Protein AF-0000000074164717 (afdb_homodimer)

Solvent-accessible surface area (backbone atoms only — not comparable to full-atom values): 21338 Å² total; per-residue (Å²): 130,72,77,66,57,59,62,52,50,50,52,50,50,49,50,47,48,52,48,50,50,47,50,50,44,46,55,50,53,26,45,61,44,38,71,75,92,61,74,72,60,86,82,58,56,68,25,32,37,32,25,61,31,36,38,46,42,62,44,96,87,67,44,66,39,34,41,37,38,24,48,32,40,37,29,30,73,80,50,33,35,41,35,27,54,31,39,40,35,33,32,33,86,87,77,61,39,82,27,32,36,41,34,20,47,31,34,36,28,52,54,97,47,78,44,36,40,31,14,52,39,26,45,32,41,42,50,40,74,72,60,76,75,77,57,62,83,67,80,76,80,72,80,66,60,46,58,40,34,36,39,20,8,39,36,38,37,18,86,84,83,29,36,36,35,42,81,40,47,35,40,36,33,24,84,89,62,57,32,34,36,37,18,36,17,36,42,34,27,64,78,81,67,46,74,44,66,70,36,81,71,48,76,44,75,55,77,127,130,72,75,66,58,61,60,52,50,51,52,51,49,49,51,48,48,50,48,49,50,48,51,50,44,48,57,48,53,26,42,63,45,37,68,76,91,60,75,73,59,86,82,57,54,68,26,34,36,30,25,60,30,36,40,46,41,60,44,96,87,68,44,64,38,35,41,38,38,25,48,34,40,37,30,31,74,80,50,31,34,43,36,28,53,32,39,42,36,33,30,33,86,88,76,60,40,80,27,31,36,40,34,20,46,32,35,36,29,52,54,97,49,77,43,36,41,32,15,53,38,26,44,32,40,41,51,41,71,71,62,74,76,77,57,60,82,66,81,76,79,73,81,66,61,46,58,41,36,37,40,21,7,39,36,37,38,20,84,84,83,29,37,34,35,43,80,41,46,34,41,34,34,23,86,90,61,57,31,34,38,36,18,37,16,38,42,36,28,64,76,82,68,45,75,44,66,68,36,81,68,47,76,44,74,53,78,126

InterPro domains:
  IPR010664 Lipopolysaccharide assembly, LptC-related [PF06835] (16-205)
  IPR026265 Lipopolysaccharide export system protein LptC [TIGR04409] (12-205)
  IPR052363 Lipopolysaccharide export system LptC [PTHR37481] (14-207)

Secondary structure (DSSP, 8-state):
-TTHHHHHHHHHHHHHHHHHHHHHHHHHHTTS----SS---SSPPEEEEEEEEEEEEE-TTS-EEEEEEEEEEEEETT--EEEEEEEEEEE-TTT--EEEEEEEEEEEE-TT---EEEEEEEEEEEEE---GGG----S----PPEEEEEEEEEEEE-TTT-EEEEEEEEEEE-TTT--EEEEEEEEEETTTTEEEEEEEEEEE----/-TTHHHHHHHHHHHHHHHHHHHHHHHHHHTTS----SS---SSPPEEEEEEEEEEEEE-TTS-EEEEEEEEEEEEETT--EEEEEEEEEEE-TTT--EEEEEEEEEEEE-TT---EEEEEEEEEEEEE---GGG----S----PPEEEEEEEEEEEE-TTT-EEEEEEEEEEE-TTT--EEEEEEEEEETTTTEEEEEEEEEEE----

Foldseek 3Di:
DCPVPPVVVVVVVVVVVVVVVVVVVCVVQLQVKDDDPDDPPPPFDWPDKDAQDKDFDADPVRATAKIKTFRMWTATPQGKIKTAFIKMWGADPPPSHTAKMKTAGIWIDGPPDQKIKGFSKMKMKGWAQDPVPPPPPPPPPPRGTFIKMKIGGIKIARPPQQKMKDQGWMKIAGPVFGKIKIAGMKIDGRVVGDIDHDGPIDIDGDDD/DCPVPPVVVVVVVVVVVCVVVVVVVLVVQLQVKDDDPDDPPPPFDWPDKDAQDKDFDADPVRATAKIKTFRIWTATPQGKIKTAFIKMWGADPPPSHTAKMKTAGIWIDGPPDQKIKGFSKMKMKGWAQDDVVPPPPPPPPPRGTFIKMKIGGIKIARPVQQKMKDQGWMKIDGPVFRKIKIAGMKIDGRVVGDIDHDGPIDIDGDDD

Nearest PDB structures (foldseek):
  6mjp-assembly1_C  TM=6.680E-01  e=8.531E-10  Vibrio cholerae
  4b54-assembly1_B  TM=8.573E-01  e=1.536E-07  Escherichia coli
  2r1a-assembly2_H  TM=5.745E-01  e=1.655E-03  Escherichia coli K-12
  8fro-assembly1_G  TM=7.447E-01  e=6.544E-01  Acinetobacter baylyi ADP1
  6mjp-assembly1_G  TM=6.498E-01  e=4.081E-01  Vibrio cholerae

Radius of gyration: 32.49 Å; Cα contacts (8 Å, |Δi|>4): 929; chains: 2; bounding box: 43×120×80 Å

Sequence (416 aa):
MKFFTKYSLFANVLSIIVIIFSMLYISYNALDGGKPLKNIPQKNRVELKAFDFNYNKYDSSGNLAMSFFAKELQRYLNQDLYMTDITEKSYDKATEKLDWQVQAKHAQQLANQNLIHLYDGVNAIMITKKSAANTQKTSDNDSTPDKIYIKSSEMFYNSSSKDFYNNRFTKMYDPKTGNNTTGTGVKGNSETKIIELSQNVRSYYATSMKFFTKYSLFANVLSIIVIIFSMLYISYNALDGGKPLKNIPQKNRVELKAFDFNYNKYDSSGNLAMSFFAKELQRYLNQDLYMTDITEKSYDKATEKLDWQVQAKHAQQLANQNLIHLYDGVNAIMITKKSAANTQKTSDNDSTPDKIYIKSSEMFYNSSSKDFYNNRFTKMYDPKTGNNTTGTGVKGNSETKIIELSQNVRSYYATS

Structure (mmCIF, N/CA/C/O backbone):
data_AF-0000000074164717-model_v1
#
loop_
_entity.id
_entity.type
_entity.pdbx_description
1 polymer 'LPS export ABC transporter periplasmic protein LptC'
#
loop_
_atom_site.group_PDB
_atom_site.id
_atom_site.type_symbol
_atom_site.label_atom_id
_atom_site.label_alt_id
_atom_site.label_comp_id
_atom_site.label_asym_id
_atom_site.label_entity_id
_atom_site.label_seq_id
_atom_site.pdbx_PDB_ins_code
_atom_site.Cartn_x
_atom_site.Cartn_y
_atom_site.Cartn_z
_atom_site.occupancy
_atom_site.B_iso_or_equiv
_atom_site.auth_seq_id
_atom_site.auth_comp_id
_atom_site.auth_asym_id
_atom_site.auth_atom_id
_atom_site.pdbx_PDB_model_num
ATOM 1 N N . MET A 1 1 ? -19.312 -47.688 -54.344 1 26.84 1 MET A N 1
ATOM 2 C CA . MET A 1 1 ? -18.094 -47.219 -53.719 1 26.84 1 MET A CA 1
ATOM 3 C C . MET A 1 1 ? -18.391 -46.125 -52.688 1 26.84 1 MET A C 1
ATOM 5 O O . MET A 1 1 ? -17.781 -46.094 -51.625 1 26.84 1 MET A O 1
ATOM 9 N N . LYS A 1 2 ? -19.031 -45.062 -53.062 1 38.34 2 LYS A N 1
ATOM 10 C CA . LYS A 1 2 ? -18.828 -43.781 -52.438 1 38.34 2 LYS A CA 1
ATOM 11 C C . LYS A 1 2 ? -19.719 -43.625 -51.188 1 38.34 2 LYS A C 1
ATOM 13 O O . LYS A 1 2 ? -19.922 -42.531 -50.719 1 38.34 2 LYS A O 1
ATOM 18 N N . PHE A 1 3 ? -20.453 -44.594 -50.812 1 43.91 3 PHE A N 1
ATOM 19 C CA . PHE A 1 3 ? -21.359 -44.406 -49.688 1 43.91 3 PHE A CA 1
ATOM 20 C C . PHE A 1 3 ? -20.594 -44.156 -48.406 1 43.91 3 PHE A C 1
ATOM 22 O O . PHE A 1 3 ? -21.188 -43.875 -47.344 1 43.91 3 PHE A O 1
ATOM 29 N N . PHE A 1 4 ? -19.297 -44.625 -48.312 1 48.69 4 PHE A N 1
ATOM 30 C CA . PHE A 1 4 ? -18.562 -44.531 -47.062 1 48.69 4 PHE A CA 1
ATOM 31 C C . PHE A 1 4 ? -18.188 -43.094 -46.781 1 48.69 4 PHE A C 1
ATOM 33 O O . PHE A 1 4 ? -17.75 -42.75 -45.656 1 48.69 4 PHE A O 1
ATOM 40 N N . THR A 1 5 ? -18.266 -42.156 -47.812 1 53.03 5 THR A N 1
ATOM 41 C CA . THR A 1 5 ? -17.625 -40.875 -47.625 1 53.03 5 THR A CA 1
ATOM 42 C C . THR A 1 5 ? -18.547 -39.938 -46.844 1 53.03 5 THR A C 1
ATOM 44 O O . THR A 1 5 ? -18.062 -39.062 -46.125 1 53.03 5 THR A O 1
ATOM 47 N N . LYS A 1 6 ? -19.875 -39.969 -46.875 1 53.28 6 LYS A N 1
ATOM 48 C CA . LYS A 1 6 ? -20.734 -38.969 -46.219 1 53.28 6 LYS A CA 1
ATOM 49 C C . LYS A 1 6 ? -20.828 -39.219 -44.719 1 53.28 6 LYS A C 1
ATOM 51 O O . LYS A 1 6 ? -20.828 -38.281 -43.938 1 53.28 6 LYS A O 1
ATOM 56 N N . TYR A 1 7 ? -20.891 -40.531 -44.281 1 52.75 7 TYR A N 1
ATOM 57 C CA . TYR A 1 7 ? -20.969 -40.812 -42.844 1 52.75 7 TYR A CA 1
ATOM 58 C C . TYR A 1 7 ? -19.688 -40.438 -42.156 1 52.75 7 TYR A C 1
ATOM 60 O O . TYR A 1 7 ? -19.703 -40 -41 1 52.75 7 TYR A O 1
ATOM 68 N N . SER A 1 8 ? -18.547 -40.5 -42.938 1 54.03 8 SER A N 1
ATOM 69 C CA . SER A 1 8 ? -17.266 -40.156 -42.344 1 54.03 8 SER A CA 1
ATOM 70 C C . SER A 1 8 ? -17.172 -38.625 -42.125 1 54.03 8 SER A C 1
ATOM 72 O O . SER A 1 8 ? -16.688 -38.156 -41.094 1 54.03 8 SER A O 1
ATOM 74 N N . LEU A 1 9 ? -17.828 -37.812 -42.969 1 51.88 9 LEU A N 1
ATOM 75 C CA . LEU A 1 9 ? -17.812 -36.375 -42.812 1 51.88 9 LEU A CA 1
ATOM 76 C C . LEU A 1 9 ? -18.688 -35.938 -41.656 1 51.88 9 LEU A C 1
ATOM 78 O O . LEU A 1 9 ? -18.312 -35.062 -40.875 1 51.88 9 LEU A O 1
ATOM 82 N N . PHE A 1 10 ? -19.828 -36.594 -41.531 1 52.75 10 PHE A N 1
ATOM 83 C CA . PHE A 1 10 ? -20.734 -36.219 -40.438 1 52.75 10 PHE A CA 1
ATOM 84 C C . PHE A 1 10 ? -20.141 -36.625 -39.094 1 52.75 10 PHE A C 1
ATOM 86 O O . PHE A 1 10 ? -20.234 -35.875 -38.125 1 52.75 10 PHE A O 1
ATOM 93 N N . ALA A 1 11 ? -19.484 -37.781 -39.062 1 52.19 11 ALA A N 1
ATOM 94 C CA . ALA A 1 11 ? -18.844 -38.219 -37.812 1 52.19 11 ALA A CA 1
ATOM 95 C C . ALA A 1 11 ? -17.688 -37.281 -37.438 1 52.19 11 ALA A C 1
ATOM 97 O O . ALA A 1 11 ? -17.5 -36.938 -36.281 1 52.19 11 ALA A O 1
ATOM 98 N N . ASN A 1 12 ? -17 -36.781 -38.469 1 54.84 12 ASN A N 1
ATOM 99 C CA . ASN A 1 12 ? -15.922 -35.812 -38.219 1 54.84 12 ASN A CA 1
ATOM 100 C C . ASN A 1 12 ? -16.469 -34.469 -37.781 1 54.84 12 ASN A C 1
ATOM 102 O O . ASN A 1 12 ? -15.93 -33.844 -36.875 1 54.84 12 ASN A O 1
ATOM 106 N N . VAL A 1 13 ? -17.547 -34.062 -38.375 1 53.34 13 VAL A N 1
ATOM 107 C CA . VAL A 1 13 ? -18.172 -32.781 -38.031 1 53.34 13 VAL A CA 1
ATOM 108 C C . VAL A 1 13 ? -18.781 -32.875 -36.625 1 53.34 13 VAL A C 1
ATOM 110 O O . VAL A 1 13 ? -18.641 -31.969 -35.812 1 53.34 13 VAL A O 1
ATOM 113 N N . LEU A 1 14 ? -19.328 -34.031 -36.344 1 51.91 14 LEU A N 1
ATOM 114 C CA . LEU A 1 14 ? -19.906 -34.25 -35 1 51.91 14 LEU A CA 1
ATOM 115 C C . LEU A 1 14 ? -18.828 -34.281 -33.938 1 51.91 14 LEU A C 1
ATOM 117 O O . LEU A 1 14 ? -19 -33.719 -32.844 1 51.91 14 LEU A O 1
ATOM 121 N N . SER A 1 15 ? -17.688 -34.844 -34.281 1 54.19 15 SER A N 1
ATOM 122 C CA . SER A 1 15 ? -16.562 -34.844 -33.344 1 54.19 15 SER A CA 1
ATOM 123 C C . SER A 1 15 ? -16.031 -33.438 -33.125 1 54.19 15 SER A C 1
ATOM 125 O O . SER A 1 15 ? -15.695 -33.062 -32 1 54.19 15 SER A O 1
ATOM 127 N N . ILE A 1 16 ? -16.047 -32.688 -34.156 1 52.91 16 ILE A N 1
ATOM 128 C CA . ILE A 1 16 ? -15.602 -31.312 -34.062 1 52.91 16 ILE A CA 1
ATOM 129 C C . ILE A 1 16 ? -16.594 -30.5 -33.219 1 52.91 16 ILE A C 1
ATOM 131 O O . ILE A 1 16 ? -16.203 -29.719 -32.344 1 52.91 16 ILE A O 1
ATOM 135 N N . ILE A 1 17 ? -17.875 -30.703 -33.438 1 51.69 17 ILE A N 1
ATOM 136 C CA . ILE A 1 17 ? -18.906 -30 -32.688 1 51.69 17 ILE A CA 1
ATOM 137 C C . ILE A 1 17 ? -18.844 -30.391 -31.234 1 51.69 17 ILE A C 1
ATOM 139 O O . ILE A 1 17 ? -18.922 -29.516 -30.344 1 51.69 17 ILE A O 1
ATOM 143 N N . VAL A 1 18 ? -18.594 -31.609 -30.906 1 52.12 18 VAL A N 1
ATOM 144 C CA . VAL A 1 18 ? -18.469 -32.062 -29.531 1 52.12 18 VAL A CA 1
ATOM 145 C C . VAL A 1 18 ? -17.25 -31.422 -28.875 1 52.12 18 VAL A C 1
ATOM 147 O O . VAL A 1 18 ? -17.297 -30.984 -27.719 1 52.12 18 VAL A O 1
ATOM 150 N N . ILE A 1 19 ? -16.203 -31.266 -29.672 1 50.53 19 ILE A N 1
ATOM 151 C CA . ILE A 1 19 ? -15.008 -30.625 -29.156 1 50.53 19 ILE A CA 1
ATOM 152 C C . ILE A 1 19 ? -15.281 -29.141 -28.922 1 50.53 19 ILE A C 1
ATOM 154 O O . ILE A 1 19 ? -14.914 -28.594 -27.875 1 50.53 19 ILE A O 1
ATOM 158 N N . ILE A 1 20 ? -15.93 -28.5 -29.859 1 51.81 20 ILE A N 1
ATOM 159 C CA . ILE A 1 20 ? -16.25 -27.094 -29.703 1 51.81 20 ILE A CA 1
ATOM 160 C C . ILE A 1 20 ? -17.203 -26.906 -28.531 1 51.81 20 ILE A C 1
ATOM 162 O O . ILE A 1 20 ? -17.016 -26.016 -27.703 1 51.81 20 ILE A O 1
ATOM 166 N N . PHE A 1 21 ? -18.25 -27.719 -28.453 1 52.16 21 PHE A N 1
ATOM 167 C CA . PHE A 1 21 ? -19.203 -27.625 -27.344 1 52.16 21 PHE A CA 1
ATOM 168 C C . PHE A 1 21 ? -18.516 -27.938 -26.016 1 52.16 21 PHE A C 1
ATOM 170 O O . PHE A 1 21 ? -18.797 -27.297 -25 1 52.16 21 PHE A O 1
ATOM 177 N N . SER A 1 22 ? -17.641 -28.875 -26.047 1 50.38 22 SER A N 1
ATOM 178 C CA . SER A 1 22 ? -16.859 -29.156 -24.844 1 50.38 22 SER A CA 1
ATOM 179 C C . SER A 1 22 ? -15.953 -27.984 -24.484 1 50.38 22 SER A C 1
ATOM 181 O O . SER A 1 22 ? -15.836 -27.625 -23.312 1 50.38 22 SER A O 1
ATOM 183 N N . MET A 1 23 ? -15.336 -27.375 -25.469 1 50.56 23 MET A N 1
ATOM 184 C CA . MET A 1 23 ? -14.523 -26.203 -25.219 1 50.56 23 MET A CA 1
ATOM 185 C C . MET A 1 23 ? -15.383 -25.047 -24.703 1 50.56 23 MET A C 1
ATOM 187 O O . MET A 1 23 ? -14.984 -24.344 -23.766 1 50.56 23 MET A O 1
ATOM 191 N N . LEU A 1 24 ? -16.469 -24.781 -25.328 1 49.56 24 LEU A N 1
ATOM 192 C CA . LEU A 1 24 ? -17.406 -23.75 -24.875 1 49.56 24 LEU A CA 1
ATOM 193 C C . LEU A 1 24 ? -17.953 -24.078 -23.484 1 49.56 24 LEU A C 1
ATOM 195 O O . LEU A 1 24 ? -18.062 -23.203 -22.641 1 49.56 24 LEU A O 1
ATOM 199 N N . TYR A 1 25 ? -18.312 -25.297 -23.312 1 48.16 25 TYR A N 1
ATOM 200 C CA . TYR A 1 25 ? -18.797 -25.75 -22.016 1 48.16 25 TYR A CA 1
ATOM 201 C C . TYR A 1 25 ? -17.734 -25.594 -20.953 1 48.16 25 TYR A C 1
ATOM 203 O O . TYR A 1 25 ? -18.016 -25.141 -19.844 1 48.16 25 TYR A O 1
ATOM 211 N N . ILE A 1 26 ? -16.578 -25.984 -21.203 1 45.31 26 ILE A N 1
ATOM 212 C CA . ILE A 1 26 ? -15.453 -25.797 -20.281 1 45.31 26 ILE A CA 1
ATOM 213 C C . ILE A 1 26 ? -15.258 -24.312 -20 1 45.31 26 ILE A C 1
ATOM 215 O O . ILE A 1 26 ? -15.078 -23.906 -18.859 1 45.31 26 ILE A O 1
ATOM 219 N N . SER A 1 27 ? -15.25 -23.547 -21.078 1 44.84 27 SER A N 1
ATOM 220 C CA . SER A 1 27 ? -15.148 -22.109 -20.922 1 44.84 27 SER A CA 1
ATOM 221 C C . SER A 1 27 ? -16.266 -21.562 -20.047 1 44.84 27 SER A C 1
ATOM 223 O O . SER A 1 27 ? -16.031 -20.734 -19.156 1 44.84 27 SER A O 1
ATOM 225 N N . TYR A 1 28 ? -17.438 -22.094 -20.375 1 43.56 28 TYR A N 1
ATOM 226 C CA . TYR A 1 28 ? -18.625 -21.625 -19.641 1 43.56 28 TYR A CA 1
ATOM 227 C C . TYR A 1 28 ? -18.594 -22.094 -18.203 1 43.56 28 TYR A C 1
ATOM 229 O O . TYR A 1 28 ? -18.859 -21.312 -17.281 1 43.56 28 TYR A O 1
ATOM 237 N N . ASN A 1 29 ? -18.453 -23.406 -18.031 1 45.88 29 ASN A N 1
ATOM 238 C CA . ASN A 1 29 ? -18.484 -23.922 -16.656 1 45.88 29 ASN A CA 1
ATOM 239 C C . ASN A 1 29 ? -17.281 -23.484 -15.852 1 45.88 29 ASN A C 1
ATOM 241 O O . ASN A 1 29 ? -17.359 -23.328 -14.633 1 45.88 29 ASN A O 1
ATOM 245 N N . ALA A 1 30 ? -16.172 -23.531 -16.406 1 44 30 ALA A N 1
ATOM 246 C CA . ALA A 1 30 ? -15.023 -22.938 -15.734 1 44 30 ALA A CA 1
ATOM 247 C C . ALA A 1 30 ? -15.312 -21.5 -15.32 1 44 30 ALA A C 1
ATOM 249 O O . ALA A 1 30 ? -14.641 -20.953 -14.438 1 44 30 ALA A O 1
ATOM 250 N N . LEU A 1 31 ? -16.406 -20.984 -16 1 40.69 31 LEU A N 1
ATOM 251 C CA . LEU A 1 31 ? -16.812 -19.609 -15.727 1 40.69 31 LEU A CA 1
ATOM 252 C C . LEU A 1 31 ? -17.812 -19.562 -14.578 1 40.69 31 LEU A C 1
ATOM 254 O O . LEU A 1 31 ? -18.219 -18.469 -14.141 1 40.69 31 LEU A O 1
ATOM 258 N N . ASP A 1 32 ? -18.484 -20.719 -14.359 1 50.56 32 ASP A N 1
ATOM 259 C CA . ASP A 1 32 ? -19.312 -20.516 -13.172 1 50.56 32 ASP A CA 1
ATOM 260 C C . ASP A 1 32 ? -18.484 -19.922 -12.023 1 50.56 32 ASP A C 1
ATOM 262 O O . ASP A 1 32 ? -17.625 -20.594 -11.469 1 50.56 32 ASP A O 1
ATOM 266 N N . GLY A 1 33 ? -18.25 -18.688 -12.062 1 57.62 33 GLY A N 1
ATOM 267 C CA . GLY A 1 33 ? -17.328 -17.766 -11.453 1 57.62 33 GLY A CA 1
ATOM 268 C C . GLY A 1 33 ? -17.281 -17.859 -9.938 1 57.62 33 GLY A C 1
ATOM 269 O O . GLY A 1 33 ? -18.297 -18.156 -9.305 1 57.62 33 GLY A O 1
ATOM 270 N N . GLY A 1 34 ? -16.234 -18.422 -9.297 1 60.34 34 GLY A N 1
ATOM 271 C CA . GLY A 1 34 ? -15.969 -18.203 -7.887 1 60.34 34 GLY A CA 1
ATOM 272 C C . GLY A 1 34 ? -16.578 -16.906 -7.355 1 60.34 34 GLY A C 1
ATOM 273 O O . GLY A 1 34 ? -16.719 -15.938 -8.102 1 60.34 34 GLY A O 1
ATOM 274 N N . LYS A 1 35 ? -17.359 -16.969 -6.242 1 71 35 LYS A N 1
ATOM 275 C CA . LYS A 1 35 ? -17.922 -15.82 -5.559 1 71 35 LYS A CA 1
ATOM 276 C C . LYS A 1 35 ? -17.047 -15.383 -4.391 1 71 35 LYS A C 1
ATOM 278 O O . LYS A 1 35 ? -16.266 -16.172 -3.867 1 71 35 LYS A O 1
ATOM 283 N N . PRO A 1 36 ? -17.141 -14.141 -4.125 1 71.94 36 PRO A N 1
ATOM 284 C CA . PRO A 1 36 ? -16.406 -13.727 -2.928 1 71.94 36 PRO A CA 1
ATOM 285 C C . PRO A 1 36 ? -16.844 -14.492 -1.679 1 71.94 36 PRO A C 1
ATOM 287 O O . PRO A 1 36 ? -17.984 -14.945 -1.599 1 71.94 36 PRO A O 1
ATOM 290 N N . LEU A 1 37 ? -15.898 -14.742 -0.839 1 77.81 37 LEU A N 1
ATOM 291 C CA . LEU A 1 37 ? -16.172 -15.43 0.419 1 77.81 37 LEU A CA 1
ATOM 292 C C . LEU A 1 37 ? -17.109 -14.609 1.292 1 77.81 37 LEU A C 1
ATOM 294 O O . LEU A 1 37 ? -17.969 -15.164 1.982 1 77.81 37 LEU A O 1
ATOM 298 N N . LYS A 1 38 ? -16.812 -13.375 1.482 1 72.19 38 LYS A N 1
ATOM 299 C CA . LYS A 1 38 ? -17.641 -12.422 2.197 1 72.19 38 LYS A CA 1
ATOM 300 C C . LYS A 1 38 ? -18.016 -11.234 1.307 1 72.19 38 LYS A C 1
ATOM 302 O O . LYS A 1 38 ? -17.219 -10.828 0.451 1 72.19 38 LYS A O 1
ATOM 307 N N . ASN A 1 39 ? -19.344 -10.93 1.435 1 64.88 39 ASN A N 1
ATOM 308 C CA . ASN A 1 39 ? -19.719 -9.703 0.745 1 64.88 39 ASN A CA 1
ATOM 309 C C . ASN A 1 39 ? -18.859 -8.523 1.194 1 64.88 39 ASN A C 1
ATOM 311 O O . ASN A 1 39 ? -18.484 -8.438 2.365 1 64.88 39 ASN A O 1
ATOM 315 N N . ILE A 1 40 ? -18.297 -7.984 0.269 1 59.81 40 ILE A N 1
ATOM 316 C CA . ILE A 1 40 ? -17.578 -6.766 0.625 1 59.81 40 ILE A CA 1
ATOM 317 C C . ILE A 1 40 ? -18.406 -5.949 1.614 1 59.81 40 ILE A C 1
ATOM 319 O O . ILE A 1 40 ? -19.547 -5.598 1.33 1 59.81 40 ILE A O 1
ATOM 323 N N . PRO A 1 41 ? -17.953 -5.992 2.816 1 55.16 41 PRO A N 1
ATOM 324 C CA . PRO A 1 41 ? -18.766 -5.305 3.816 1 55.16 41 PRO A CA 1
ATOM 325 C C . PRO A 1 41 ? -19.188 -3.904 3.373 1 55.16 41 PRO A C 1
ATOM 327 O O . PRO A 1 41 ? -18.344 -3.121 2.922 1 55.16 41 PRO A O 1
ATOM 330 N N . GLN A 1 42 ? -20.375 -3.717 2.883 1 52.69 42 GLN A N 1
ATOM 331 C CA . GLN A 1 42 ? -20.922 -2.41 2.535 1 52.69 42 GLN A CA 1
ATOM 332 C C . GLN A 1 42 ? -20.438 -1.334 3.502 1 52.69 42 GLN A C 1
ATOM 334 O O . GLN A 1 42 ? -20.141 -0.207 3.092 1 52.69 42 GLN A O 1
ATOM 339 N N . LYS A 1 43 ? -20.516 -1.778 4.746 1 53.94 43 LYS A N 1
ATOM 340 C CA . LYS A 1 43 ? -20.406 -0.736 5.766 1 53.94 43 LYS A CA 1
ATOM 341 C C . LYS A 1 43 ? -19.016 -0.707 6.387 1 53.94 43 LYS A C 1
ATOM 343 O O . LYS A 1 43 ? -18.75 0.112 7.27 1 53.94 43 LYS A O 1
ATOM 348 N N . ASN A 1 44 ? -18.078 -1.588 5.816 1 64.25 44 ASN A N 1
ATOM 349 C CA . ASN A 1 44 ? -16.828 -1.604 6.555 1 64.25 44 ASN A CA 1
ATOM 350 C C . ASN A 1 44 ? -15.828 -0.591 5.992 1 64.25 44 ASN A C 1
ATOM 352 O O . ASN A 1 44 ? -15.703 -0.448 4.773 1 64.25 44 ASN A O 1
ATOM 356 N N . ARG A 1 45 ? -15.391 0.252 6.898 1 84.31 45 ARG A N 1
ATOM 357 C CA . ARG A 1 45 ? -14.492 1.363 6.586 1 84.31 45 ARG A CA 1
ATOM 358 C C . ARG A 1 45 ? -13.156 0.858 6.062 1 84.31 45 ARG A C 1
ATOM 360 O O . ARG A 1 45 ? -12.586 -0.086 6.617 1 84.31 45 ARG A O 1
ATOM 367 N N . VAL A 1 46 ? -12.898 1.37 4.918 1 87 46 VAL A N 1
ATOM 368 C CA . VAL A 1 46 ? -11.617 1.069 4.289 1 87 46 VAL A CA 1
ATOM 369 C C . VAL A 1 46 ? -10.492 1.77 5.051 1 87 46 VAL A C 1
ATOM 371 O O . VAL A 1 46 ? -10.531 2.984 5.254 1 87 46 VAL A O 1
ATOM 374 N N . GLU A 1 47 ? -9.562 0.949 5.496 1 90.12 47 GLU A N 1
ATOM 375 C CA . GLU A 1 47 ? -8.406 1.487 6.203 1 90.12 47 GLU A CA 1
ATOM 376 C C . GLU A 1 47 ? -7.301 1.885 5.23 1 90.12 47 GLU A C 1
ATOM 378 O O . GLU A 1 47 ? -6.625 2.895 5.434 1 90.12 47 GLU A O 1
ATOM 383 N N . LEU A 1 48 ? -7.125 1.063 4.277 1 94.88 48 LEU A N 1
ATOM 384 C CA . LEU A 1 48 ? -6.035 1.255 3.326 1 94.88 48 LEU A CA 1
ATOM 385 C C . LEU A 1 48 ? -6.492 0.935 1.906 1 94.88 48 LEU A C 1
ATOM 387 O O . LEU A 1 48 ? -7.195 -0.055 1.683 1 94.88 48 LEU A O 1
ATOM 391 N N . LYS A 1 49 ? -6.148 1.76 0.958 1 96.56 49 LYS A N 1
ATOM 392 C CA . LYS A 1 49 ? -6.387 1.537 -0.466 1 96.56 49 LYS A CA 1
ATOM 393 C C . LYS A 1 49 ? -5.156 1.901 -1.293 1 96.56 49 LYS A C 1
ATOM 395 O O . LYS A 1 49 ? -4.523 2.93 -1.053 1 96.56 49 LYS A O 1
ATOM 400 N N . ALA A 1 50 ? -4.812 1.091 -2.221 1 97.44 50 ALA A N 1
ATOM 401 C CA . ALA A 1 50 ? -3.648 1.317 -3.076 1 97.44 50 ALA A CA 1
ATOM 402 C C . ALA A 1 50 ? -3.895 0.792 -4.488 1 97.44 50 ALA A C 1
ATOM 404 O O . ALA A 1 50 ? -4.715 -0.108 -4.688 1 97.44 50 ALA A O 1
ATOM 405 N N . PHE A 1 51 ? -3.197 1.383 -5.438 1 98.62 51 PHE A N 1
ATOM 406 C CA . PHE A 1 51 ? -3.275 0.961 -6.832 1 98.62 51 PHE A CA 1
ATOM 407 C C . PHE A 1 51 ? -1.895 0.596 -7.363 1 98.62 51 PHE A C 1
ATOM 409 O O . PHE A 1 51 ? -0.88 1.094 -6.867 1 98.62 51 PHE A O 1
ATOM 416 N N . ASP A 1 52 ? -1.891 -0.312 -8.352 1 98.56 52 ASP A N 1
ATOM 417 C CA . ASP A 1 52 ? -0.641 -0.808 -8.922 1 98.56 52 ASP A CA 1
ATOM 418 C C . ASP A 1 52 ? 0.344 -1.202 -7.824 1 98.56 52 ASP A C 1
ATOM 420 O O . ASP A 1 52 ? 1.501 -0.776 -7.836 1 98.56 52 ASP A O 1
ATOM 424 N N . PHE A 1 53 ? -0.195 -1.952 -6.918 1 98.12 53 PHE A N 1
ATOM 425 C CA . PHE A 1 53 ? 0.555 -2.414 -5.754 1 98.12 53 PHE A CA 1
ATOM 426 C C . PHE A 1 53 ? 1.502 -3.545 -6.137 1 98.12 53 PHE A C 1
ATOM 428 O O . PHE A 1 53 ? 1.07 -4.57 -6.664 1 98.12 53 PHE A O 1
ATOM 435 N N . ASN A 1 54 ? 2.754 -3.357 -5.922 1 98.06 54 ASN A N 1
ATOM 436 C CA . ASN A 1 54 ? 3.799 -4.352 -6.141 1 98.06 54 ASN A CA 1
ATOM 437 C C . ASN A 1 54 ? 4.531 -4.691 -4.848 1 98.06 54 ASN A C 1
ATOM 439 O O . ASN A 1 54 ? 4.848 -3.799 -4.055 1 98.06 54 ASN A O 1
ATOM 443 N N . TYR A 1 55 ? 4.715 -5.941 -4.652 1 96.94 55 TYR A N 1
ATOM 444 C CA . TYR A 1 55 ? 5.48 -6.422 -3.504 1 96.94 55 TYR A CA 1
ATOM 445 C C . TYR A 1 55 ? 6.457 -7.516 -3.918 1 96.94 55 TYR A C 1
ATOM 447 O O . TYR A 1 55 ? 6.078 -8.469 -4.605 1 96.94 55 TYR A O 1
ATOM 455 N N . ASN A 1 56 ? 7.656 -7.352 -3.479 1 95.5 56 ASN A N 1
ATOM 456 C CA . ASN A 1 56 ? 8.711 -8.328 -3.729 1 95.5 56 ASN A CA 1
ATOM 457 C C . ASN A 1 56 ? 9.297 -8.867 -2.424 1 95.5 56 ASN A C 1
ATOM 459 O O . ASN A 1 56 ? 9.68 -8.094 -1.546 1 95.5 56 ASN A O 1
ATOM 463 N N . LYS A 1 57 ? 9.336 -10.141 -2.377 1 92.19 57 LYS A N 1
ATOM 464 C CA . LYS A 1 57 ? 9.984 -10.812 -1.258 1 92.19 57 LYS A CA 1
ATOM 465 C C . LYS A 1 57 ? 11.312 -11.445 -1.687 1 92.19 57 LYS A C 1
ATOM 467 O O . LYS A 1 57 ? 11.367 -12.164 -2.689 1 92.19 57 LYS A O 1
ATOM 472 N N . TYR A 1 58 ? 12.305 -11.227 -0.867 1 90.88 58 TYR A N 1
ATOM 473 C CA . TYR A 1 58 ? 13.633 -11.75 -1.156 1 90.88 58 TYR A CA 1
ATOM 474 C C . TYR A 1 58 ? 14.062 -12.766 -0.104 1 90.88 58 TYR A C 1
ATOM 476 O O . TYR A 1 58 ? 13.664 -12.664 1.061 1 90.88 58 TYR A O 1
ATOM 484 N N . ASP A 1 59 ? 14.812 -13.672 -0.56 1 87.62 59 ASP A N 1
ATOM 485 C CA . ASP A 1 59 ? 15.281 -14.672 0.393 1 87.62 59 ASP A CA 1
ATOM 486 C C . ASP A 1 59 ? 16.562 -14.211 1.094 1 87.62 59 ASP A C 1
ATOM 488 O O . ASP A 1 59 ? 17.016 -13.086 0.881 1 87.62 59 ASP A O 1
ATOM 492 N N . SER A 1 60 ? 17.078 -15.047 1.919 1 88.69 60 SER A N 1
ATOM 493 C CA . SER A 1 60 ? 18.203 -14.68 2.768 1 88.69 60 SER A CA 1
ATOM 494 C C . SER A 1 60 ? 19.469 -14.438 1.939 1 88.69 60 SER A C 1
ATOM 496 O O . SER A 1 60 ? 20.391 -13.758 2.391 1 88.69 60 SER A O 1
ATOM 498 N N . SER A 1 61 ? 19.562 -14.961 0.751 1 89.88 61 SER A N 1
ATOM 499 C CA . SER A 1 61 ? 20.703 -14.758 -0.136 1 89.88 61 SER A CA 1
ATOM 500 C C . SER A 1 61 ? 20.531 -13.508 -0.991 1 89.88 61 SER A C 1
ATOM 502 O O . SER A 1 61 ? 21.406 -13.164 -1.784 1 89.88 61 SER A O 1
ATOM 504 N N . GLY A 1 62 ? 19.406 -12.93 -0.83 1 88.62 62 GLY A N 1
ATOM 505 C CA . GLY A 1 62 ? 19.141 -11.711 -1.576 1 88.62 62 GLY A CA 1
ATOM 506 C C . GLY A 1 62 ? 18.484 -11.961 -2.92 1 88.62 62 GLY A C 1
ATOM 507 O O . GLY A 1 62 ? 18.359 -11.047 -3.74 1 88.62 62 GLY A O 1
ATOM 508 N N . ASN A 1 63 ? 18.062 -13.172 -3.139 1 92.44 63 ASN A N 1
ATOM 509 C CA . ASN A 1 63 ? 17.391 -13.508 -4.387 1 92.44 63 ASN A CA 1
ATOM 510 C C . ASN A 1 63 ? 15.875 -13.305 -4.281 1 92.44 63 ASN A C 1
ATOM 512 O O . ASN A 1 63 ? 15.297 -13.5 -3.213 1 92.44 63 ASN A O 1
ATOM 516 N N . LEU A 1 64 ? 15.305 -12.93 -5.441 1 93.12 64 LEU A N 1
ATOM 517 C CA . LEU A 1 64 ? 13.852 -12.766 -5.477 1 93.12 64 LEU A CA 1
ATOM 518 C C . LEU A 1 64 ? 13.156 -14.109 -5.309 1 93.12 64 LEU A C 1
ATOM 520 O O . LEU A 1 64 ? 13.383 -15.039 -6.094 1 93.12 64 LEU A O 1
ATOM 524 N N . ALA A 1 65 ? 12.336 -14.227 -4.316 1 93.38 65 ALA A N 1
ATOM 525 C CA . ALA A 1 65 ? 11.633 -15.469 -4.02 1 93.38 65 ALA A CA 1
ATOM 526 C C . ALA A 1 65 ? 10.188 -15.406 -4.484 1 93.38 65 ALA A C 1
ATOM 528 O O . ALA A 1 65 ? 9.625 -16.406 -4.934 1 93.38 65 ALA A O 1
ATOM 529 N N . MET A 1 66 ? 9.609 -14.242 -4.344 1 96.19 66 MET A N 1
ATOM 530 C CA . MET A 1 66 ? 8.203 -14.07 -4.691 1 96.19 66 MET A CA 1
ATOM 531 C C . MET A 1 66 ? 7.918 -12.641 -5.121 1 96.19 66 MET A C 1
ATOM 533 O O . MET A 1 66 ? 8.492 -11.695 -4.57 1 96.19 66 MET A O 1
ATOM 537 N N . SER A 1 67 ? 7.051 -12.461 -6.113 1 96.81 67 SER A N 1
ATOM 538 C CA . SER A 1 67 ? 6.52 -11.148 -6.484 1 96.81 67 SER A CA 1
ATOM 539 C C . SER A 1 67 ? 4.996 -11.164 -6.516 1 96.81 67 SE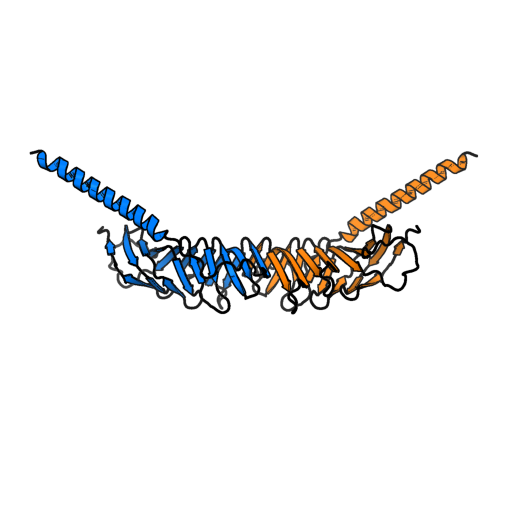R A C 1
ATOM 541 O O . SER A 1 67 ? 4.383 -12.172 -6.867 1 96.81 67 SER A O 1
ATOM 543 N N . PHE A 1 68 ? 4.457 -10.117 -6.078 1 97.94 68 PHE A N 1
ATOM 544 C CA . PHE A 1 68 ? 3.01 -9.961 -5.992 1 97.94 68 PHE A CA 1
ATOM 545 C C . PHE A 1 68 ? 2.568 -8.648 -6.625 1 97.94 68 PHE A C 1
ATOM 547 O O . PHE A 1 68 ? 3.189 -7.605 -6.406 1 97.94 68 PHE A O 1
ATOM 554 N N . PHE A 1 69 ? 1.5 -8.734 -7.449 1 98.75 69 PHE A N 1
ATOM 555 C CA . PHE A 1 69 ? 0.925 -7.547 -8.07 1 98.75 69 PHE A CA 1
ATOM 556 C C . PHE A 1 69 ? -0.586 -7.516 -7.883 1 98.75 69 PHE A C 1
ATOM 558 O O . PHE A 1 69 ? -1.255 -8.547 -7.996 1 98.75 69 PHE A O 1
ATOM 565 N N . ALA A 1 70 ? -1.133 -6.387 -7.539 1 98.56 70 ALA A N 1
ATOM 566 C CA . ALA A 1 70 ? -2.57 -6.125 -7.559 1 98.56 70 ALA A CA 1
ATOM 567 C C . ALA A 1 70 ? -2.873 -4.77 -8.195 1 98.56 70 ALA A C 1
ATOM 569 O O . ALA A 1 70 ? -2.262 -3.76 -7.836 1 98.56 70 ALA A O 1
ATOM 570 N N . LYS A 1 71 ? -3.805 -4.758 -9.086 1 98.88 71 LYS A N 1
ATOM 571 C CA . LYS A 1 71 ? -4.211 -3.482 -9.672 1 98.88 71 LYS A CA 1
ATOM 572 C C . LYS A 1 71 ? -4.828 -2.564 -8.617 1 98.88 71 LYS A C 1
ATOM 574 O O . LYS A 1 71 ? -4.559 -1.361 -8.602 1 98.88 71 LYS A O 1
ATOM 579 N N . GLU A 1 72 ? -5.703 -3.135 -7.875 1 98.19 72 GLU A N 1
ATOM 580 C CA . GLU A 1 72 ? -6.289 -2.459 -6.723 1 98.19 72 GLU A CA 1
ATOM 581 C C . GLU A 1 72 ? -6.238 -3.344 -5.48 1 98.19 72 GLU A C 1
ATOM 583 O O . GLU A 1 72 ? -6.504 -4.543 -5.555 1 98.19 72 GLU A O 1
ATOM 588 N N . LEU A 1 73 ? -5.895 -2.77 -4.328 1 97.12 73 LEU A N 1
ATOM 589 C CA . LEU A 1 73 ? -5.859 -3.438 -3.033 1 97.12 73 LEU A CA 1
ATOM 590 C C . LEU A 1 73 ? -6.566 -2.604 -1.971 1 97.12 73 LEU A C 1
ATOM 592 O O . LEU A 1 73 ? -6.293 -1.41 -1.828 1 97.12 73 LEU A O 1
ATOM 596 N N . GLN A 1 74 ? -7.496 -3.248 -1.309 1 94.38 74 GLN A N 1
ATOM 597 C CA . GLN A 1 74 ? -8.203 -2.609 -0.205 1 94.38 74 GLN A CA 1
ATOM 598 C C . GLN A 1 74 ? -8.109 -3.445 1.068 1 94.38 74 GLN A C 1
ATOM 600 O O . GLN A 1 74 ? -8.375 -4.648 1.05 1 94.38 74 GLN A O 1
ATOM 605 N N . ARG A 1 75 ? -7.695 -2.809 2.064 1 91.94 75 ARG A N 1
ATOM 606 C CA . ARG A 1 75 ? -7.742 -3.422 3.389 1 91.94 75 ARG A CA 1
ATOM 607 C C . ARG A 1 75 ? -8.797 -2.752 4.266 1 91.94 75 ARG A C 1
ATOM 609 O O . ARG A 1 75 ? -8.852 -1.524 4.355 1 91.94 75 ARG A O 1
ATOM 616 N N . TYR A 1 76 ? -9.547 -3.566 4.922 1 88.38 76 TYR A N 1
ATOM 617 C CA . TYR A 1 76 ? -10.625 -3.055 5.766 1 88.38 76 TYR A CA 1
ATOM 618 C C . TYR A 1 76 ? -10.203 -3.039 7.23 1 88.38 76 TYR A C 1
ATOM 620 O O . TYR A 1 76 ? -9.156 -3.586 7.59 1 88.38 76 TYR A O 1
ATOM 628 N N . LEU A 1 77 ? -10.977 -2.41 8.078 1 85.81 77 LEU A N 1
ATOM 629 C CA . LEU A 1 77 ? -10.656 -2.246 9.492 1 85.81 77 LEU A CA 1
ATOM 630 C C . LEU A 1 77 ? -10.484 -3.602 10.172 1 85.81 77 LEU A C 1
ATOM 632 O O . LEU A 1 77 ? -9.672 -3.746 11.086 1 85.81 77 LEU A O 1
ATOM 636 N N . ASN A 1 78 ? -11.258 -4.559 9.758 1 86.06 78 ASN A N 1
ATOM 637 C CA . ASN A 1 78 ? -11.133 -5.895 10.336 1 86.06 78 ASN A CA 1
ATOM 638 C C . ASN A 1 78 ? -9.93 -6.641 9.773 1 86.06 78 ASN A C 1
ATOM 640 O O . ASN A 1 78 ? -9.734 -7.82 10.07 1 86.06 78 ASN A O 1
ATOM 644 N N . GLN A 1 79 ? -9.25 -6.078 8.836 1 88.19 79 GLN A N 1
ATOM 645 C CA . GLN A 1 79 ? -7.977 -6.523 8.273 1 88.19 79 GLN A CA 1
ATOM 646 C C . GLN A 1 79 ? -8.195 -7.48 7.105 1 88.19 79 GLN A C 1
ATOM 648 O O . GLN A 1 79 ? -7.238 -8.055 6.578 1 88.19 79 GLN A O 1
ATOM 653 N N . ASP A 1 80 ? -9.438 -7.551 6.668 1 88.88 80 ASP A N 1
ATOM 654 C CA . ASP A 1 80 ? -9.688 -8.273 5.422 1 88.88 80 ASP A CA 1
ATOM 655 C C . ASP A 1 80 ? -9.078 -7.539 4.23 1 88.88 80 ASP A C 1
ATOM 657 O O . ASP A 1 80 ? -9.109 -6.309 4.168 1 88.88 80 ASP A O 1
ATOM 661 N N . LEU A 1 81 ? -8.648 -8.367 3.291 1 91.5 81 LEU A N 1
ATOM 662 C CA . LEU A 1 81 ? -8.055 -7.82 2.074 1 91.5 81 LEU A CA 1
ATOM 663 C C . LEU A 1 81 ? -8.906 -8.172 0.856 1 91.5 81 LEU A C 1
ATOM 665 O O . LEU A 1 81 ? -9.367 -9.305 0.722 1 91.5 81 LEU A O 1
ATOM 669 N N . TYR A 1 82 ? -9.148 -7.199 0.045 1 94.69 82 TYR A N 1
ATOM 670 C CA . TYR A 1 82 ? -9.773 -7.355 -1.264 1 94.69 82 TYR A CA 1
ATOM 671 C C . TYR A 1 82 ? -8.875 -6.812 -2.367 1 94.69 82 TYR A C 1
ATOM 673 O O . TYR A 1 82 ? -8.352 -5.699 -2.258 1 94.69 82 TYR A O 1
ATOM 681 N N . MET A 1 83 ? -8.75 -7.617 -3.465 1 96.62 83 MET A N 1
ATOM 682 C CA . MET A 1 83 ? -7.82 -7.234 -4.52 1 96.62 83 MET A CA 1
ATOM 683 C C . MET A 1 83 ? -8.414 -7.512 -5.898 1 96.62 83 MET A C 1
ATOM 685 O O . MET A 1 83 ? -9.281 -8.375 -6.043 1 96.62 83 MET A O 1
ATOM 689 N N . THR A 1 84 ? -7.973 -6.758 -6.828 1 98.56 84 THR A N 1
ATOM 690 C CA . THR A 1 84 ? -8.383 -6.996 -8.203 1 98.56 84 THR A CA 1
ATOM 691 C C . THR A 1 84 ? -7.172 -7.164 -9.117 1 98.56 84 THR A C 1
ATOM 693 O O . THR A 1 84 ? -6.117 -6.578 -8.867 1 98.56 84 THR A O 1
ATOM 696 N N . ASP A 1 85 ? -7.422 -8.039 -10.156 1 98.69 85 ASP A N 1
ATOM 697 C CA . ASP A 1 85 ? -6.414 -8.281 -11.18 1 98.69 85 ASP A CA 1
ATOM 698 C C . ASP A 1 85 ? -5.055 -8.586 -10.547 1 98.69 85 ASP A C 1
ATOM 700 O O . ASP A 1 85 ? -4.078 -7.871 -10.797 1 98.69 85 ASP A O 1
ATOM 704 N N . ILE A 1 86 ? -5.012 -9.688 -9.867 1 98.44 86 ILE A N 1
ATOM 705 C CA . ILE A 1 86 ? -3.836 -9.992 -9.062 1 98.44 86 ILE A CA 1
ATOM 706 C C . ILE A 1 86 ? -2.992 -11.055 -9.766 1 98.44 86 ILE A C 1
ATOM 708 O O . ILE A 1 86 ? -3.52 -11.883 -10.508 1 98.44 86 ILE A O 1
ATOM 712 N N . THR A 1 87 ? -1.726 -11.016 -9.539 1 98.88 87 THR A N 1
ATOM 713 C CA . THR A 1 87 ? -0.753 -12.016 -9.961 1 98.88 87 THR A CA 1
ATOM 714 C C . THR A 1 87 ? 0.256 -12.289 -8.852 1 98.88 87 THR A C 1
ATOM 716 O O . THR A 1 87 ? 0.812 -11.359 -8.266 1 98.88 87 THR A O 1
ATOM 719 N N . GLU A 1 88 ? 0.429 -13.484 -8.531 1 98.38 88 GLU A N 1
ATOM 720 C CA . GLU A 1 88 ? 1.528 -13.898 -7.664 1 98.38 88 GLU A CA 1
ATOM 721 C C . GLU A 1 88 ? 2.479 -14.844 -8.391 1 98.38 88 GLU A C 1
ATOM 723 O O . GLU A 1 88 ? 2.039 -15.766 -9.078 1 98.38 88 GLU A O 1
ATOM 728 N N . LYS A 1 89 ? 3.697 -14.586 -8.273 1 98.44 89 LYS A N 1
ATOM 729 C CA . LYS A 1 89 ? 4.742 -15.414 -8.859 1 98.44 89 LYS A CA 1
ATOM 730 C C . LYS A 1 89 ? 5.727 -15.898 -7.797 1 98.44 89 LYS A C 1
ATOM 732 O O . LYS A 1 89 ? 6.02 -15.172 -6.844 1 98.44 89 LYS A O 1
ATOM 737 N N . SER A 1 90 ? 6.184 -17.047 -7.98 1 97.19 90 SER A N 1
ATOM 738 C CA . SER A 1 90 ? 7.289 -17.578 -7.18 1 97.19 90 SER A CA 1
ATOM 739 C C . SER A 1 90 ? 8.445 -18.031 -8.062 1 97.19 90 SER A C 1
ATOM 741 O O . SER A 1 90 ? 8.234 -18.438 -9.211 1 97.19 90 SER A O 1
ATOM 743 N N . TYR A 1 91 ? 9.57 -18 -7.461 1 96.06 91 TYR A N 1
ATOM 744 C CA . TYR A 1 91 ? 10.781 -18.281 -8.219 1 96.06 91 TYR A CA 1
ATOM 745 C C . TYR A 1 91 ? 11.602 -19.375 -7.562 1 96.06 91 TYR A C 1
ATOM 747 O O . TYR A 1 91 ? 11.641 -19.484 -6.332 1 96.06 91 TYR A O 1
ATOM 755 N N . ASP A 1 92 ? 12.266 -20.078 -8.445 1 92.56 92 ASP A N 1
ATOM 756 C CA . ASP A 1 92 ? 13.109 -21.156 -7.969 1 92.56 92 ASP A CA 1
ATOM 757 C C . ASP A 1 92 ? 14.328 -20.625 -7.215 1 92.56 92 ASP A C 1
ATOM 759 O O . ASP A 1 92 ? 14.984 -19.688 -7.672 1 92.56 92 ASP A O 1
ATOM 763 N N . LYS A 1 93 ? 14.656 -21.219 -6.125 1 89.06 93 LYS A N 1
ATOM 764 C CA . LYS A 1 93 ? 15.734 -20.734 -5.27 1 89.06 93 LYS A CA 1
ATOM 765 C C . LYS A 1 93 ? 17.094 -20.906 -5.941 1 89.06 93 LYS A C 1
ATOM 767 O O . LYS A 1 93 ? 17.969 -20.047 -5.797 1 89.06 93 LYS A O 1
ATOM 772 N N . ALA A 1 94 ? 17.234 -21.969 -6.66 1 87.44 94 ALA A N 1
ATOM 773 C CA . ALA A 1 94 ? 18.531 -22.297 -7.246 1 87.44 94 ALA A CA 1
ATOM 774 C C . ALA A 1 94 ? 18.75 -21.562 -8.562 1 87.44 94 ALA A C 1
ATOM 776 O O . ALA A 1 94 ? 19.844 -21.031 -8.812 1 87.44 94 ALA A O 1
ATOM 777 N N . THR A 1 95 ? 17.781 -21.422 -9.367 1 89.31 95 THR A N 1
ATOM 778 C CA . THR A 1 95 ? 17.969 -20.922 -10.719 1 89.31 95 THR A CA 1
ATOM 779 C C . THR A 1 95 ? 17.453 -19.484 -10.828 1 89.31 95 THR A C 1
ATOM 781 O O . THR A 1 95 ? 17.75 -18.797 -11.805 1 89.31 95 THR A O 1
ATOM 784 N N . GLU A 1 96 ? 16.625 -19.078 -9.883 1 90.56 96 GLU A N 1
ATOM 785 C CA . GLU A 1 96 ? 16.031 -17.734 -9.844 1 90.56 96 GLU A CA 1
ATOM 786 C C . GLU A 1 96 ? 15.023 -17.547 -10.984 1 90.56 96 GLU A C 1
ATOM 788 O O . GLU A 1 96 ? 14.68 -16.422 -11.336 1 90.56 96 GLU A O 1
ATOM 793 N N . LYS A 1 97 ? 14.672 -18.625 -11.547 1 93.5 97 LYS A N 1
ATOM 794 C CA . LYS A 1 97 ? 13.703 -18.578 -12.641 1 93.5 97 LYS A CA 1
ATOM 795 C C . LYS A 1 97 ? 12.281 -18.781 -12.125 1 93.5 97 LYS A C 1
ATOM 797 O O . LYS A 1 97 ? 12.086 -19.359 -11.047 1 93.5 97 LYS A O 1
ATOM 802 N N . LEU A 1 98 ? 11.367 -18.344 -12.945 1 96.12 98 LEU A N 1
ATOM 803 C CA . LEU A 1 98 ? 9.953 -18.5 -12.609 1 96.12 98 LEU A CA 1
ATOM 804 C C . LEU A 1 98 ? 9.617 -19.969 -12.383 1 96.12 98 LEU A C 1
ATOM 806 O O . LEU A 1 98 ? 10.031 -20.828 -13.164 1 96.12 98 LEU A O 1
ATOM 810 N N . ASP A 1 99 ? 8.852 -20.203 -11.305 1 94.88 99 ASP A N 1
ATOM 811 C CA . ASP A 1 99 ? 8.516 -21.562 -10.883 1 94.88 99 ASP A CA 1
ATOM 812 C C . ASP A 1 99 ? 7.004 -21.766 -10.812 1 94.88 99 ASP A C 1
ATOM 814 O O . ASP A 1 99 ? 6.504 -22.875 -11.008 1 94.88 99 ASP A O 1
ATOM 818 N N . TRP A 1 100 ? 6.348 -20.797 -10.523 1 97.62 100 TRP A N 1
ATOM 819 C CA . TRP A 1 100 ? 4.898 -20.781 -10.344 1 97.62 100 TRP A CA 1
ATOM 820 C C . TRP A 1 100 ? 4.316 -19.406 -10.609 1 97.62 100 TRP A C 1
ATOM 822 O O . TRP A 1 100 ? 4.941 -18.391 -10.281 1 97.62 100 TRP A O 1
ATOM 832 N N . GLN A 1 101 ? 3.143 -19.375 -11.172 1 98.69 101 GLN A N 1
ATOM 833 C CA . GLN A 1 101 ? 2.389 -18.141 -11.344 1 98.69 101 GLN A CA 1
ATOM 834 C C . GLN A 1 101 ? 0.889 -18.391 -11.219 1 98.69 101 GLN A C 1
ATOM 836 O O . GLN A 1 101 ? 0.366 -19.359 -11.781 1 98.69 101 GLN A O 1
ATOM 841 N N . VAL A 1 102 ? 0.258 -17.562 -10.508 1 98.75 102 VAL A N 1
ATOM 842 C CA . VAL A 1 102 ? -1.197 -17.641 -10.438 1 98.75 102 VAL A CA 1
ATOM 843 C C . VAL A 1 102 ? -1.8 -16.234 -10.57 1 98.75 102 VAL A C 1
ATOM 845 O O . VAL A 1 102 ? -1.265 -15.273 -10.023 1 98.75 102 VAL A O 1
ATOM 848 N N . GLN A 1 103 ? -2.932 -16.141 -11.266 1 98.81 103 GLN A N 1
ATOM 849 C CA . GLN A 1 103 ? -3.609 -14.883 -11.547 1 98.81 103 GLN A CA 1
ATOM 850 C C . GLN A 1 103 ? -5.125 -15.031 -11.438 1 98.81 103 GLN A C 1
ATOM 852 O O . GLN A 1 103 ? -5.672 -16.094 -11.75 1 98.81 103 GLN A O 1
ATOM 857 N N . ALA A 1 104 ? -5.742 -13.977 -11.016 1 98.5 104 ALA A N 1
ATOM 858 C CA . ALA A 1 104 ? -7.199 -13.945 -10.992 1 98.5 104 ALA A CA 1
ATOM 859 C C . ALA A 1 104 ? -7.727 -12.516 -11.086 1 98.5 104 ALA A C 1
ATOM 861 O O . ALA A 1 104 ? -7.008 -11.562 -10.773 1 98.5 104 ALA A O 1
ATOM 862 N N . LYS A 1 105 ? -8.961 -12.391 -11.477 1 98.12 105 LYS A N 1
ATOM 863 C CA . LYS A 1 105 ? -9.594 -11.078 -11.547 1 98.12 105 LYS A CA 1
ATOM 864 C C . LYS A 1 105 ? -9.859 -10.516 -10.156 1 98.12 105 LYS A C 1
ATOM 866 O O . LYS A 1 105 ? -9.734 -9.305 -9.93 1 98.12 105 LYS A O 1
ATOM 871 N N . HIS A 1 106 ? -10.25 -11.453 -9.234 1 97.5 106 HIS A N 1
ATOM 872 C CA . HIS A 1 106 ? -10.539 -11.031 -7.863 1 97.5 106 HIS A CA 1
ATOM 873 C C . HIS A 1 106 ? -9.859 -11.953 -6.852 1 97.5 106 HIS A C 1
ATOM 875 O O . HIS A 1 106 ? -9.664 -13.141 -7.121 1 97.5 106 HIS A O 1
ATOM 881 N N . ALA A 1 107 ? -9.562 -11.359 -5.703 1 97.25 107 ALA A N 1
ATOM 882 C CA . ALA A 1 107 ? -9.023 -12.141 -4.598 1 97.25 107 ALA A CA 1
ATOM 883 C C . ALA A 1 107 ? -9.43 -11.555 -3.25 1 97.25 107 ALA A C 1
ATOM 885 O O . ALA A 1 107 ? -9.594 -10.344 -3.123 1 97.25 107 ALA A O 1
ATOM 886 N N . GLN A 1 108 ? -9.562 -12.406 -2.354 1 95.38 108 GLN A N 1
ATOM 887 C CA . GLN A 1 108 ? -9.805 -12.023 -0.965 1 95.38 108 GLN A CA 1
ATOM 888 C C . GLN A 1 108 ? -8.891 -12.797 -0.015 1 95.38 108 GLN A C 1
ATOM 890 O O . GLN A 1 108 ? -8.648 -13.992 -0.217 1 95.38 108 GLN A O 1
ATOM 895 N N . GLN A 1 109 ? -8.43 -12.133 0.924 1 92.31 109 GLN A N 1
ATOM 896 C CA . GLN A 1 109 ? -7.77 -12.758 2.064 1 92.31 109 GLN A CA 1
ATOM 897 C C . GLN A 1 109 ? -8.391 -12.297 3.381 1 92.31 109 GLN A C 1
ATOM 899 O O . GLN A 1 109 ? -8.32 -11.117 3.723 1 92.31 109 GLN A O 1
ATOM 904 N N . LEU A 1 110 ? -8.922 -13.281 4.02 1 88.88 110 LEU A N 1
ATOM 905 C CA . LEU A 1 110 ? -9.555 -12.922 5.289 1 88.88 110 LEU A CA 1
ATOM 906 C C . LEU A 1 110 ? -8.5 -12.742 6.379 1 88.88 110 LEU A C 1
ATOM 908 O O . LEU A 1 110 ? -7.445 -13.383 6.344 1 88.88 110 LEU A O 1
ATOM 912 N N . ALA A 1 111 ? -8.852 -11.93 7.32 1 84.12 111 ALA A N 1
ATOM 913 C CA . ALA A 1 111 ? -7.949 -11.602 8.422 1 84.12 111 ALA A CA 1
ATOM 914 C C . ALA A 1 111 ? -7.441 -12.867 9.109 1 84.12 111 ALA A C 1
ATOM 916 O O . ALA A 1 111 ? -8.203 -13.812 9.32 1 84.12 111 ALA A O 1
ATOM 917 N N . ASN A 1 112 ? -6.137 -12.836 9.406 1 83.94 112 ASN A N 1
ATOM 918 C CA . ASN A 1 112 ? -5.465 -13.875 10.18 1 83.94 112 ASN A CA 1
ATOM 919 C C . ASN A 1 112 ? -5.445 -15.203 9.43 1 83.94 112 ASN A C 1
ATOM 921 O O . ASN A 1 112 ? -5.32 -16.266 10.047 1 83.94 112 ASN A O 1
ATOM 925 N N . GLN A 1 113 ? -5.715 -15.188 8.25 1 85.19 113 GLN A N 1
ATOM 926 C CA . GLN A 1 113 ? -5.609 -16.391 7.43 1 85.19 113 GLN A CA 1
ATOM 927 C C . GLN A 1 113 ? -4.52 -16.234 6.371 1 85.19 113 GLN A C 1
ATOM 929 O O . GLN A 1 113 ? -4.352 -15.164 5.797 1 85.19 113 GLN A O 1
ATOM 934 N N . ASN A 1 114 ? -3.754 -17.266 6.281 1 86.31 114 ASN A N 1
ATOM 935 C CA . ASN A 1 114 ? -2.752 -17.281 5.219 1 86.31 114 ASN A CA 1
ATOM 936 C C . ASN A 1 114 ? -3.266 -18.016 3.979 1 86.31 114 ASN A C 1
ATOM 938 O O . ASN A 1 114 ? -2.648 -18.969 3.512 1 86.31 114 ASN A O 1
ATOM 942 N N . LEU A 1 115 ? -4.457 -17.734 3.646 1 93.81 115 LEU A N 1
ATOM 943 C CA . LEU A 1 115 ? -5.145 -18.344 2.512 1 93.81 115 LEU A CA 1
ATOM 944 C C . LEU A 1 115 ? -5.781 -17.281 1.628 1 93.81 115 LEU A C 1
ATOM 946 O O . LEU A 1 115 ? -6.602 -16.484 2.098 1 93.81 115 LEU A O 1
ATOM 950 N N . ILE A 1 116 ? -5.387 -17.281 0.38 1 95.81 116 ILE A N 1
ATOM 951 C CA . ILE A 1 116 ? -5.957 -16.344 -0.581 1 95.81 116 ILE A CA 1
ATOM 952 C C . ILE A 1 116 ? -7.043 -17.031 -1.396 1 95.81 116 ILE A C 1
ATOM 954 O O . ILE A 1 116 ? -6.82 -18.109 -1.949 1 95.81 116 ILE A O 1
ATOM 958 N N . HIS A 1 117 ? -8.164 -16.469 -1.391 1 97.56 117 HIS A N 1
ATOM 959 C CA . HIS A 1 117 ? -9.281 -16.922 -2.219 1 97.56 117 HIS A CA 1
ATOM 960 C C . HIS A 1 117 ? -9.297 -16.188 -3.559 1 97.56 117 HIS A C 1
ATOM 962 O O . HIS A 1 117 ? -9.586 -14.992 -3.615 1 97.56 117 HIS A O 1
ATOM 968 N N . LEU A 1 118 ? -9 -16.891 -4.621 1 98.25 118 LEU A N 1
ATOM 969 C CA . LEU A 1 118 ? -8.984 -16.359 -5.984 1 98.25 118 LEU A CA 1
ATOM 970 C C . LEU A 1 118 ? -10.25 -16.766 -6.73 1 98.25 118 LEU A C 1
ATOM 972 O O . LEU A 1 118 ? -10.68 -17.922 -6.668 1 98.25 118 LEU A O 1
ATOM 976 N N . TYR A 1 119 ? -10.828 -15.805 -7.508 1 96.88 119 TYR A N 1
ATOM 977 C CA . TYR A 1 119 ? -12.07 -16.172 -8.172 1 96.88 119 TYR A CA 1
ATOM 978 C C . TYR A 1 119 ? -12.344 -15.266 -9.367 1 96.88 119 TYR A C 1
ATOM 980 O O . TYR A 1 119 ? -11.586 -14.328 -9.625 1 96.88 119 TYR A O 1
ATOM 988 N N . ASP A 1 120 ? -13.383 -15.648 -10.117 1 96.31 120 ASP A N 1
ATOM 989 C CA . ASP A 1 120 ? -13.789 -14.984 -11.352 1 96.31 120 ASP A CA 1
ATOM 990 C C . ASP A 1 120 ? -12.742 -15.156 -12.445 1 96.31 120 ASP A C 1
ATOM 992 O O . ASP A 1 120 ? -12.352 -14.188 -13.102 1 96.31 120 ASP A O 1
ATOM 996 N N . GLY A 1 121 ? -12.305 -16.391 -12.578 1 96 121 GLY A N 1
ATOM 997 C CA . GLY A 1 121 ? -11.273 -16.766 -13.531 1 96 121 GLY A CA 1
ATOM 998 C C . GLY A 1 121 ? -9.883 -16.828 -12.914 1 96 121 GLY A C 1
ATOM 999 O O . GLY A 1 121 ? -9.352 -15.805 -12.477 1 96 121 GLY A O 1
ATOM 1000 N N . VAL A 1 122 ? -9.453 -18.109 -12.797 1 98.12 122 VAL A N 1
ATOM 1001 C CA . VAL A 1 122 ? -8.125 -18.344 -12.242 1 98.12 122 VAL A CA 1
ATOM 1002 C C . VAL A 1 122 ? -7.258 -19.062 -13.273 1 98.12 122 VAL A C 1
ATOM 1004 O O . VAL A 1 122 ? -7.684 -20.062 -13.852 1 98.12 122 VAL A O 1
ATOM 1007 N N . ASN A 1 123 ? -6.125 -18.531 -13.531 1 98.75 123 ASN A N 1
ATOM 1008 C CA . ASN A 1 123 ? -5.117 -19.141 -14.391 1 98.75 123 ASN A CA 1
ATOM 1009 C C . ASN A 1 123 ? -3.791 -19.312 -13.656 1 98.75 123 ASN A C 1
ATOM 1011 O O . ASN A 1 123 ? -3.266 -18.375 -13.062 1 98.75 123 ASN A O 1
ATOM 1015 N N . ALA A 1 124 ? -3.316 -20.516 -13.703 1 98.75 124 ALA A N 1
ATOM 1016 C CA . ALA A 1 124 ? -2.027 -20.781 -13.07 1 98.75 124 ALA A CA 1
ATOM 1017 C C . ALA A 1 124 ? -1.093 -21.531 -14.016 1 98.75 124 ALA A C 1
ATOM 1019 O O . ALA A 1 124 ? -1.547 -22.219 -14.938 1 98.75 124 ALA A O 1
ATOM 1020 N N . ILE A 1 125 ? 0.155 -21.297 -13.812 1 98.12 125 ILE A N 1
ATOM 1021 C CA . ILE A 1 125 ? 1.218 -21.969 -14.547 1 98.12 125 ILE A CA 1
ATOM 1022 C C . ILE A 1 125 ? 2.195 -22.625 -13.57 1 98.12 125 ILE A C 1
ATOM 1024 O O . ILE A 1 125 ? 2.791 -21.938 -12.734 1 98.12 125 ILE A O 1
ATOM 1028 N N . MET A 1 126 ? 2.346 -23.875 -13.695 1 96.81 126 MET A N 1
ATOM 1029 C CA . MET A 1 126 ? 3.328 -24.641 -12.922 1 96.81 126 MET A CA 1
ATOM 1030 C C . MET A 1 126 ? 4.484 -25.094 -13.812 1 96.81 126 MET A C 1
ATOM 1032 O O . MET A 1 126 ? 4.281 -25.781 -14.805 1 96.81 126 MET A O 1
ATOM 1036 N N . ILE A 1 127 ? 5.664 -24.672 -13.422 1 94.31 127 ILE A N 1
ATOM 1037 C CA . ILE A 1 127 ? 6.844 -25.031 -14.203 1 94.31 127 ILE A CA 1
ATOM 1038 C C . ILE A 1 127 ? 7.535 -26.25 -13.57 1 94.31 127 ILE A C 1
ATOM 1040 O O . ILE A 1 127 ? 7.941 -26.188 -12.406 1 94.31 127 ILE A O 1
ATOM 1044 N N . THR A 1 128 ? 7.574 -27.312 -14.336 1 87.31 128 THR A N 1
ATOM 1045 C CA . THR A 1 128 ? 8.141 -28.562 -13.836 1 87.31 128 THR A CA 1
ATOM 1046 C C . THR A 1 128 ? 9.508 -28.828 -14.477 1 87.31 128 THR A C 1
ATOM 1048 O O . THR A 1 128 ? 9.742 -28.453 -15.625 1 87.31 128 THR A O 1
ATOM 1051 N N . LYS A 1 129 ? 10.469 -29.078 -13.633 1 73.38 129 LYS A N 1
ATOM 1052 C CA . LYS A 1 129 ? 11.773 -29.469 -14.156 1 73.38 129 LYS A CA 1
ATOM 1053 C C . LYS A 1 129 ? 11.711 -30.875 -14.766 1 73.38 129 LYS A C 1
ATOM 1055 O O . LYS A 1 129 ? 10.953 -31.734 -14.305 1 73.38 129 LYS A O 1
ATOM 1060 N N . LYS A 1 130 ? 12.234 -30.984 -15.938 1 58.5 130 LYS A N 1
ATOM 1061 C CA . LYS A 1 130 ? 12.305 -32.312 -16.5 1 58.5 130 LYS A CA 1
ATOM 1062 C C . LYS A 1 130 ? 13.031 -33.281 -15.562 1 58.5 130 LYS A C 1
ATOM 1064 O O . LYS A 1 130 ? 14.055 -32.938 -14.977 1 58.5 130 LYS A O 1
ATOM 1069 N N . SER A 1 131 ? 12.352 -34.125 -14.93 1 50.06 131 SER A N 1
ATOM 1070 C CA . SER A 1 131 ? 13.055 -35.156 -14.188 1 50.06 131 SER A CA 1
ATOM 1071 C C . SER A 1 131 ? 14.156 -35.781 -15.031 1 50.06 131 SER A C 1
ATOM 1073 O O . SER A 1 131 ? 13.977 -36 -16.234 1 50.06 131 SER A O 1
ATOM 1075 N N . ALA A 1 132 ? 15.367 -35.688 -14.523 1 50 132 ALA A N 1
ATOM 1076 C CA . ALA A 1 132 ? 16.5 -36.375 -15.133 1 50 132 ALA A CA 1
ATOM 1077 C C . ALA A 1 132 ? 16.125 -37.781 -15.562 1 50 132 ALA A C 1
ATOM 1079 O O . ALA A 1 132 ? 16.875 -38.469 -16.266 1 50 132 ALA A O 1
ATOM 1080 N N . ALA A 1 133 ? 15.094 -38.344 -14.875 1 42.88 133 ALA A N 1
ATOM 1081 C CA . ALA A 1 133 ? 15.086 -39.781 -15.102 1 42.88 133 ALA A CA 1
ATOM 1082 C C . ALA A 1 133 ? 14.648 -40.094 -16.531 1 42.88 133 ALA A C 1
ATOM 1084 O O . ALA A 1 133 ? 14.938 -41.188 -17.031 1 42.88 133 ALA A O 1
ATOM 1085 N N . ASN A 1 134 ? 13.492 -39.469 -17 1 39.47 134 ASN A N 1
ATOM 1086 C CA . ASN A 1 134 ? 13.109 -39.969 -18.328 1 39.47 134 ASN A CA 1
ATOM 1087 C C . ASN A 1 134 ? 14.016 -39.406 -19.406 1 39.47 134 ASN A C 1
ATOM 1089 O O . ASN A 1 134 ? 13.57 -38.656 -20.266 1 39.47 134 ASN A O 1
ATOM 1093 N N . THR A 1 135 ? 15.102 -39 -19.031 1 38.5 135 THR A N 1
ATOM 1094 C CA . THR A 1 135 ? 16.062 -38.656 -20.078 1 38.5 135 THR A CA 1
ATOM 1095 C C . THR A 1 135 ? 16.266 -39.844 -21.031 1 38.5 135 THR A C 1
ATOM 1097 O O . THR A 1 135 ? 17.172 -40.656 -20.844 1 38.5 135 THR A O 1
ATOM 1100 N N . GLN A 1 136 ? 15.242 -40.656 -21.312 1 36.34 136 GLN A N 1
ATOM 1101 C CA . GLN A 1 136 ? 15.633 -41.344 -22.531 1 36.34 136 GLN A CA 1
ATOM 1102 C C . GLN A 1 136 ? 16.234 -40.375 -23.547 1 36.34 136 GLN A C 1
ATOM 1104 O O . GLN A 1 136 ? 15.75 -39.25 -23.688 1 36.34 136 GLN A O 1
ATOM 1109 N N . LYS A 1 137 ? 17.375 -40.75 -24.188 1 40 137 LYS A N 1
ATOM 1110 C CA . LYS A 1 137 ? 18.328 -40.188 -25.125 1 40 137 LYS A CA 1
ATOM 1111 C C . LYS A 1 137 ? 17.609 -39.438 -26.266 1 40 137 LYS A C 1
ATOM 1113 O O . LYS A 1 137 ? 17.641 -39.906 -27.406 1 40 137 LYS A O 1
ATOM 1118 N N . THR A 1 138 ? 16.234 -39.219 -26.344 1 38.69 138 THR A N 1
ATOM 1119 C CA . THR A 1 138 ? 16.047 -38.531 -27.625 1 38.69 138 THR A CA 1
ATOM 1120 C C . THR A 1 138 ? 16.875 -37.25 -27.672 1 38.69 138 THR A C 1
ATOM 1122 O O . THR A 1 138 ? 17.047 -36.594 -26.641 1 38.69 138 THR A O 1
ATOM 1125 N N . SER A 1 139 ? 17.672 -37 -28.688 1 38.84 139 SER A N 1
ATOM 1126 C CA . SER A 1 139 ? 18.625 -36 -29.109 1 38.84 139 SER A CA 1
ATOM 1127 C C . SER A 1 139 ? 18.141 -34.594 -28.766 1 38.84 139 SER A C 1
ATOM 1129 O O . SER A 1 139 ? 18.891 -33.625 -28.938 1 38.84 139 SER A O 1
ATOM 1131 N N . ASP A 1 140 ? 16.797 -34.344 -28.906 1 41.06 140 ASP A N 1
ATOM 1132 C CA . ASP A 1 140 ? 16.531 -32.906 -28.922 1 41.06 140 ASP A CA 1
ATOM 1133 C C . ASP A 1 140 ? 16.766 -32.312 -27.547 1 41.06 140 ASP A C 1
ATOM 1135 O O . ASP A 1 140 ? 16.125 -32.688 -26.562 1 41.06 140 ASP A O 1
ATOM 1139 N N . ASN A 1 141 ? 17.938 -31.844 -27.094 1 41.91 141 ASN A N 1
ATOM 1140 C CA . ASN A 1 141 ? 18.5 -30.891 -26.141 1 41.91 141 ASN A CA 1
ATOM 1141 C C . ASN A 1 141 ? 17.469 -29.859 -25.703 1 41.91 141 ASN A C 1
ATOM 1143 O O . ASN A 1 141 ? 17.828 -28.734 -25.328 1 41.91 141 ASN A O 1
ATOM 1147 N N . ASP A 1 142 ? 16.188 -30 -25.969 1 47.34 142 ASP A N 1
ATOM 1148 C CA . ASP A 1 142 ? 15.297 -28.906 -25.578 1 47.34 142 ASP A CA 1
ATOM 1149 C C . ASP A 1 142 ? 15.133 -28.859 -24.062 1 47.34 142 ASP A C 1
ATOM 1151 O O . ASP A 1 142 ? 14.422 -29.672 -23.484 1 47.34 142 ASP A O 1
ATOM 1155 N N . SER A 1 143 ? 16.031 -28.453 -23.203 1 54.28 143 SER A N 1
ATOM 1156 C CA . SER A 1 143 ? 16.203 -28.156 -21.781 1 54.28 143 SER A CA 1
ATOM 1157 C C . SER A 1 143 ? 15.102 -27.219 -21.281 1 54.28 143 SER A C 1
ATOM 1159 O O . SER A 1 143 ? 15.164 -26.734 -20.156 1 54.28 143 SER A O 1
ATOM 1161 N N . THR A 1 144 ? 14.133 -26.984 -22.172 1 59.09 144 THR A N 1
ATOM 1162 C CA . THR A 1 144 ? 13.125 -26.031 -21.703 1 59.09 144 THR A CA 1
ATOM 1163 C C . THR A 1 144 ? 12.188 -26.703 -20.703 1 59.09 144 THR A C 1
ATOM 1165 O O . THR A 1 144 ? 11.641 -27.781 -20.969 1 59.09 144 THR A O 1
ATOM 1168 N N . PRO A 1 145 ? 12.039 -26.234 -19.531 1 63.62 145 PRO A N 1
ATOM 1169 C CA . PRO A 1 145 ? 11.133 -26.828 -18.547 1 63.62 145 PRO A CA 1
ATOM 1170 C C . PRO A 1 145 ? 9.703 -26.953 -19.062 1 63.62 145 PRO A C 1
ATOM 1172 O O . PRO A 1 145 ? 9.281 -26.188 -19.938 1 63.62 145 PRO A O 1
ATOM 1175 N N . ASP A 1 146 ? 9.117 -28.125 -18.547 1 84.38 146 ASP A N 1
ATOM 1176 C CA . ASP A 1 146 ? 7.711 -28.312 -18.891 1 84.38 146 ASP A CA 1
ATOM 1177 C C . ASP A 1 146 ? 6.812 -27.391 -18.094 1 84.38 146 ASP A C 1
ATOM 1179 O O . ASP A 1 146 ? 7.145 -27.016 -16.969 1 84.38 146 ASP A O 1
ATOM 1183 N N . LYS A 1 147 ? 5.785 -26.891 -18.844 1 92.44 147 LYS A N 1
ATOM 1184 C CA . LYS A 1 147 ? 4.781 -26.047 -18.219 1 92.44 147 LYS A CA 1
ATOM 1185 C C . LYS A 1 147 ? 3.416 -26.719 -18.188 1 92.44 147 LYS A C 1
ATOM 1187 O O . LYS A 1 147 ? 2.994 -27.312 -19.188 1 92.44 147 LYS A O 1
ATOM 1192 N N . ILE A 1 148 ? 2.832 -26.734 -17.031 1 94.38 148 ILE A N 1
ATOM 1193 C CA . ILE A 1 148 ? 1.444 -27.156 -16.875 1 94.38 148 ILE A CA 1
ATOM 1194 C C . ILE A 1 148 ? 0.56 -25.938 -16.594 1 94.38 148 ILE A C 1
ATOM 1196 O O . ILE A 1 148 ? 0.781 -25.219 -15.625 1 94.38 148 ILE A O 1
ATOM 1200 N N . TYR A 1 149 ? -0.415 -25.766 -17.438 1 96.56 149 TYR A N 1
ATOM 1201 C CA . TYR A 1 149 ? -1.382 -24.688 -17.25 1 96.56 149 TYR A CA 1
ATOM 1202 C C . TYR A 1 149 ? -2.629 -25.188 -16.531 1 96.56 149 TYR A C 1
ATOM 1204 O O . TYR A 1 149 ? -3.107 -26.297 -16.797 1 96.56 149 TYR A O 1
ATOM 1212 N N . ILE A 1 150 ? -3.074 -24.375 -15.633 1 97.69 150 ILE A N 1
ATOM 1213 C CA . ILE A 1 150 ? -4.262 -24.703 -14.852 1 97.69 150 ILE A CA 1
ATOM 1214 C C . ILE A 1 150 ? -5.301 -23.578 -15 1 97.69 150 ILE A C 1
ATOM 1216 O O . ILE A 1 150 ? -4.992 -22.406 -14.789 1 97.69 150 ILE A O 1
ATOM 1220 N N . LYS A 1 151 ? -6.508 -23.969 -15.32 1 97.81 151 LYS A N 1
ATOM 1221 C CA . LYS A 1 151 ? -7.605 -23.016 -15.453 1 97.81 151 LYS A CA 1
ATOM 1222 C C . LYS A 1 151 ? -8.812 -23.453 -14.633 1 97.81 151 LYS A C 1
ATOM 1224 O O . LYS A 1 151 ? -9.203 -24.625 -14.664 1 97.81 151 LYS A O 1
ATOM 1229 N N . SER A 1 152 ? -9.352 -22.578 -13.852 1 97.81 152 SER A N 1
ATOM 1230 C CA . SER A 1 152 ? -10.562 -22.828 -13.07 1 97.81 152 SER A CA 1
ATOM 1231 C C . SER A 1 152 ? -11.297 -21.516 -12.758 1 97.81 152 SER A C 1
ATOM 1233 O O . SER A 1 152 ? -10.812 -20.438 -13.094 1 97.81 152 SER A O 1
ATOM 1235 N N . SER A 1 153 ? -12.508 -21.625 -12.203 1 96.12 153 SER A N 1
ATOM 1236 C CA . SER A 1 153 ? -13.25 -20.422 -11.82 1 96.12 153 SER A CA 1
ATOM 1237 C C . SER A 1 153 ? -12.812 -19.922 -10.453 1 96.12 153 SER A C 1
ATOM 1239 O O . SER A 1 153 ? -13.07 -18.766 -10.102 1 96.12 153 SER A O 1
ATOM 1241 N N . GLU A 1 154 ? -12.133 -20.828 -9.711 1 97.31 154 GLU A N 1
ATOM 1242 C CA . GLU A 1 154 ? -11.828 -20.516 -8.312 1 97.31 154 GLU A CA 1
ATOM 1243 C C . GLU A 1 154 ? -10.625 -21.328 -7.824 1 97.31 154 GLU A C 1
ATOM 1245 O O . GLU A 1 154 ? -10.398 -22.453 -8.273 1 97.31 154 GLU A O 1
ATOM 1250 N N . MET A 1 155 ? -9.898 -20.719 -6.93 1 98 155 MET A N 1
ATOM 1251 C CA . MET A 1 155 ? -8.805 -21.422 -6.27 1 98 155 MET A CA 1
ATOM 1252 C C . MET A 1 155 ? -8.484 -20.797 -4.918 1 98 155 MET A C 1
ATOM 1254 O O . MET A 1 155 ? -8.469 -19.578 -4.785 1 98 155 MET A O 1
ATOM 1258 N N . PHE A 1 156 ? -8.273 -21.609 -3.988 1 97.5 156 PHE A N 1
ATOM 1259 C CA . PHE A 1 156 ? -7.664 -21.203 -2.727 1 97.5 156 PHE A CA 1
ATOM 1260 C C . PHE A 1 156 ? -6.172 -21.516 -2.73 1 97.5 156 PHE A C 1
ATOM 1262 O O . PHE A 1 156 ? -5.758 -22.625 -3.041 1 97.5 156 PHE A O 1
ATOM 1269 N N . TYR A 1 157 ? -5.406 -20.516 -2.406 1 98.38 157 TYR A N 1
ATOM 1270 C CA . TYR A 1 157 ? -3.957 -20.656 -2.49 1 98.38 157 TYR A CA 1
ATOM 1271 C C . TYR A 1 157 ? -3.281 -20.109 -1.236 1 98.38 157 TYR A C 1
ATOM 1273 O O . TYR A 1 157 ? -3.59 -19 -0.788 1 98.38 157 TYR A O 1
ATOM 1281 N N . ASN A 1 158 ? -2.406 -20.906 -0.638 1 96 158 ASN A N 1
ATOM 1282 C CA . ASN A 1 158 ? -1.544 -20.5 0.468 1 96 158 ASN A CA 1
ATOM 1283 C C . ASN A 1 158 ? -0.125 -20.188 -0.008 1 96 158 ASN A C 1
ATOM 1285 O O . ASN A 1 158 ? 0.627 -21.109 -0.347 1 96 158 ASN A O 1
ATOM 1289 N N . SER A 1 159 ? 0.193 -18.922 0.101 1 91.12 159 SER A N 1
ATOM 1290 C CA . SER A 1 159 ? 1.4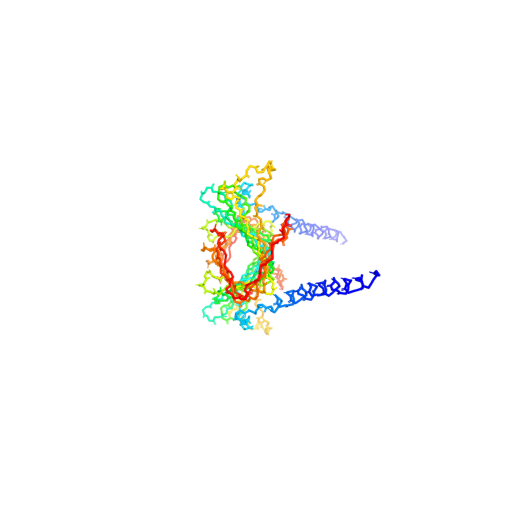62 -18.484 -0.472 1 91.12 159 SER A CA 1
ATOM 1291 C C . SER A 1 159 ? 2.643 -18.969 0.366 1 91.12 159 SER A C 1
ATOM 1293 O O . SER A 1 159 ? 3.779 -18.984 -0.108 1 91.12 159 SER A O 1
ATOM 1295 N N . SER A 1 160 ? 2.426 -19.328 1.601 1 88.75 160 SER A N 1
ATOM 1296 C CA . SER A 1 160 ? 3.498 -19.766 2.484 1 88.75 160 SER A CA 1
ATOM 1297 C C . SER A 1 160 ? 3.777 -21.25 2.305 1 88.75 160 SER A C 1
ATOM 1299 O O . SER A 1 160 ? 4.91 -21.656 2.016 1 88.75 160 SER A O 1
ATOM 1301 N N . SER A 1 161 ? 2.719 -22.047 2.367 1 93.88 161 SER A N 1
ATOM 1302 C CA . SER A 1 161 ? 2.904 -23.484 2.26 1 93.88 161 SER A CA 1
ATOM 1303 C C . SER A 1 161 ? 2.92 -23.938 0.802 1 93.88 161 SER A C 1
ATOM 1305 O O . SER A 1 161 ? 3.309 -25.062 0.499 1 93.88 161 SER A O 1
ATOM 1307 N N . LYS A 1 162 ? 2.408 -23.188 -0.067 1 96.5 162 LYS A N 1
ATOM 1308 C CA . LYS A 1 162 ? 2.385 -23.406 -1.51 1 96.5 162 LYS A CA 1
ATOM 1309 C C . LYS A 1 162 ? 1.27 -24.375 -1.897 1 96.5 162 LYS A C 1
ATOM 1311 O O . LYS A 1 162 ? 1.218 -24.844 -3.035 1 96.5 162 LYS A O 1
ATOM 1316 N N . ASP A 1 163 ? 0.374 -24.531 -0.998 1 98 163 ASP A N 1
ATOM 1317 C CA . ASP A 1 163 ? -0.764 -25.406 -1.265 1 98 163 ASP A CA 1
ATOM 1318 C C . ASP A 1 163 ? -1.866 -24.656 -2.014 1 98 163 ASP A C 1
ATOM 1320 O O . ASP A 1 163 ? -2.125 -23.484 -1.738 1 98 163 ASP A O 1
ATOM 1324 N N . PHE A 1 164 ? -2.545 -25.422 -2.939 1 98.69 164 PHE A N 1
ATOM 1325 C CA . PHE A 1 164 ? -3.73 -24.859 -3.572 1 98.69 164 PHE A CA 1
ATOM 1326 C C . PHE A 1 164 ? -4.82 -25.906 -3.721 1 98.69 164 PHE A C 1
ATOM 1328 O O . PHE A 1 164 ? -4.527 -27.109 -3.773 1 98.69 164 PHE A O 1
ATOM 1335 N N . TYR A 1 165 ? -6.062 -25.469 -3.732 1 98.5 165 TYR A N 1
ATOM 1336 C CA . TYR A 1 165 ? -7.176 -26.391 -3.92 1 98.5 165 TYR A CA 1
ATOM 1337 C C . TYR A 1 165 ? -8.422 -25.641 -4.379 1 98.5 165 TYR A C 1
ATOM 1339 O O . TYR A 1 165 ? -8.484 -24.422 -4.309 1 98.5 165 TYR A O 1
ATOM 1347 N N . ASN A 1 166 ? -9.336 -26.344 -4.875 1 97.38 166 ASN A N 1
ATOM 1348 C CA . ASN A 1 166 ? -10.703 -25.891 -5.133 1 97.38 166 ASN A CA 1
ATOM 1349 C C . ASN A 1 166 ? -11.68 -27.062 -5.215 1 97.38 166 ASN A C 1
ATOM 1351 O O . ASN A 1 166 ? -11.297 -28.203 -4.98 1 97.38 166 ASN A O 1
ATOM 1355 N N . ASN A 1 167 ? -12.938 -26.781 -5.359 1 96.69 167 ASN A N 1
ATOM 1356 C CA . ASN A 1 167 ? -13.961 -27.797 -5.594 1 96.69 167 ASN A CA 1
ATOM 1357 C C . ASN A 1 167 ? -14.734 -27.531 -6.883 1 96.69 167 ASN A C 1
ATOM 1359 O O . ASN A 1 167 ? -15.938 -27.797 -6.957 1 96.69 167 ASN A O 1
ATOM 1363 N N . ARG A 1 168 ? -14.055 -26.969 -7.742 1 96.69 168 ARG A N 1
ATOM 1364 C CA . ARG A 1 168 ? -14.695 -26.562 -8.984 1 96.69 168 ARG A CA 1
ATOM 1365 C C . ARG A 1 168 ? -14.109 -27.297 -10.18 1 96.69 168 ARG A C 1
ATOM 1367 O O . ARG A 1 168 ? -13.094 -27.984 -10.055 1 96.69 168 ARG A O 1
ATOM 1374 N N . PHE A 1 169 ? -14.82 -27.188 -11.297 1 96.38 169 PHE A N 1
ATOM 1375 C CA . PHE A 1 169 ? -14.25 -27.688 -12.547 1 96.38 169 PHE A CA 1
ATOM 1376 C C . PHE A 1 169 ? -12.867 -27.094 -12.789 1 96.38 169 PHE A C 1
ATOM 1378 O O . PHE A 1 169 ? -12.656 -25.891 -12.609 1 96.38 169 PHE A O 1
ATOM 1385 N N . THR A 1 170 ? -11.953 -27.984 -13.148 1 96.75 170 THR A N 1
ATOM 1386 C CA . THR A 1 170 ? -10.57 -27.578 -13.383 1 96.75 170 THR A CA 1
ATOM 1387 C C . THR A 1 170 ? -10 -28.266 -14.617 1 96.75 170 THR A C 1
ATOM 1389 O O . THR A 1 170 ? -10.203 -29.469 -14.82 1 96.75 170 THR A O 1
ATOM 1392 N N . LYS A 1 171 ? -9.352 -27.453 -15.438 1 96.88 171 LYS A N 1
ATOM 1393 C CA . LYS A 1 171 ? -8.641 -27.953 -16.609 1 96.88 171 LYS A CA 1
ATOM 1394 C C . LYS A 1 171 ? -7.133 -27.766 -16.453 1 96.88 171 LYS A C 1
ATOM 1396 O O . LYS A 1 171 ? -6.668 -26.672 -16.125 1 96.88 171 LYS A O 1
ATOM 1401 N N . MET A 1 172 ? -6.402 -28.812 -16.672 1 96.25 172 MET A N 1
ATOM 1402 C CA . MET A 1 172 ? -4.945 -28.781 -16.766 1 96.25 172 MET A CA 1
ATOM 1403 C C . MET A 1 172 ? -4.484 -29.156 -18.172 1 96.25 172 MET A C 1
ATOM 1405 O O . MET A 1 172 ? -5.016 -30.078 -18.781 1 96.25 172 MET A O 1
ATOM 1409 N N . TYR A 1 173 ? -3.529 -28.375 -18.609 1 92.81 173 TYR A N 1
ATOM 1410 C CA . TYR A 1 173 ? -3.133 -28.703 -19.969 1 92.81 173 TYR A CA 1
ATOM 1411 C C . TYR A 1 173 ? -1.731 -28.188 -20.266 1 92.81 173 TYR A C 1
ATOM 1413 O O . TYR A 1 173 ? -1.202 -27.344 -19.531 1 92.81 173 TYR A O 1
ATOM 1421 N N . ASP A 1 174 ? -1.128 -28.734 -21.25 1 90.75 174 ASP A N 1
ATOM 1422 C CA . ASP A 1 174 ? 0.137 -28.312 -21.859 1 90.75 174 ASP A CA 1
ATOM 1423 C C . ASP A 1 174 ? -0.03 -28.031 -23.344 1 90.75 174 ASP A C 1
ATOM 1425 O O . ASP A 1 174 ? -0.148 -28.969 -24.156 1 90.75 174 ASP A O 1
ATOM 1429 N N . PRO A 1 175 ? 0.045 -26.781 -23.656 1 86.38 175 PRO A N 1
ATOM 1430 C CA . PRO A 1 175 ? -0.203 -26.453 -25.062 1 86.38 175 PRO A CA 1
ATOM 1431 C C . PRO A 1 175 ? 0.867 -27.016 -26 1 86.38 175 PRO A C 1
ATOM 1433 O O . PRO A 1 175 ? 0.612 -27.203 -27.188 1 86.38 175 PRO A O 1
ATOM 1436 N N . LYS A 1 176 ? 2.039 -27.266 -25.484 1 85.19 176 LYS A N 1
ATOM 1437 C CA . LYS A 1 176 ? 3.117 -27.797 -26.312 1 85.19 176 LYS A CA 1
ATOM 1438 C C . LYS A 1 176 ? 2.816 -29.219 -26.75 1 85.19 176 LYS A C 1
ATOM 1440 O O . LYS A 1 176 ? 3.107 -29.594 -27.891 1 85.19 176 LYS A O 1
ATOM 1445 N N . THR A 1 177 ? 2.215 -30.031 -25.922 1 85.06 177 THR A N 1
ATOM 1446 C CA . THR A 1 177 ? 2.012 -31.453 -26.203 1 85.06 177 THR A CA 1
ATOM 1447 C C . THR A 1 177 ? 0.566 -31.719 -26.609 1 85.06 177 THR A C 1
ATOM 1449 O O . THR A 1 177 ? 0.259 -32.781 -27.172 1 85.06 177 THR A O 1
ATOM 1452 N N . GLY A 1 178 ? -0.258 -30.797 -26.281 1 86.81 178 GLY A N 1
ATOM 1453 C CA . GLY A 1 178 ? -1.678 -31 -26.5 1 86.81 178 GLY A CA 1
ATOM 1454 C C . GLY A 1 178 ? -2.344 -31.812 -25.406 1 86.81 178 GLY A C 1
ATOM 1455 O O . GLY A 1 178 ? -3.559 -32.031 -25.438 1 86.81 178 GLY A O 1
ATOM 1456 N N . ASN A 1 179 ? -1.577 -32.312 -24.469 1 88.25 179 ASN A N 1
ATOM 1457 C CA . ASN A 1 179 ? -2.129 -33.062 -23.344 1 88.25 179 ASN A CA 1
ATOM 1458 C C . ASN A 1 179 ? -3.08 -32.188 -22.516 1 88.25 179 ASN A C 1
ATOM 1460 O O . ASN A 1 179 ? -2.816 -31.016 -22.281 1 88.25 179 ASN A O 1
ATOM 1464 N N . ASN A 1 180 ? -4.262 -32.812 -22.156 1 92.25 180 ASN A N 1
ATOM 1465 C CA . ASN A 1 180 ? -5.176 -32.094 -21.266 1 92.25 180 ASN A CA 1
ATOM 1466 C C . ASN A 1 180 ? -5.91 -33.062 -20.344 1 92.25 180 ASN A C 1
ATOM 1468 O O . ASN A 1 180 ? -6.141 -34.219 -20.719 1 92.25 180 ASN A O 1
ATOM 1472 N N . THR A 1 181 ? -6.078 -32.656 -19.188 1 94.62 181 THR A N 1
ATOM 1473 C CA . THR A 1 181 ? -6.828 -33.375 -18.172 1 94.62 181 THR A CA 1
ATOM 1474 C C . THR A 1 181 ? -7.859 -32.469 -17.516 1 94.62 181 THR A C 1
ATOM 1476 O O . THR A 1 181 ? -7.551 -31.312 -17.172 1 94.62 181 THR A O 1
ATOM 1479 N N . THR A 1 182 ? -9.086 -32.938 -17.391 1 95.12 182 THR A N 1
ATOM 1480 C CA . THR A 1 182 ? -10.125 -32.156 -16.734 1 95.12 182 THR A CA 1
ATOM 1481 C C . THR A 1 182 ? -10.711 -32.938 -15.555 1 95.12 182 THR A C 1
ATOM 1483 O O . THR A 1 182 ? -10.586 -34.156 -15.484 1 95.12 182 THR A O 1
ATOM 1486 N N . GLY A 1 183 ? -11.25 -32.25 -14.602 1 96.56 183 GLY A N 1
ATOM 1487 C CA . GLY A 1 183 ? -11.93 -32.844 -13.461 1 96.56 183 GLY A CA 1
ATOM 1488 C C . GLY A 1 183 ? -12.594 -31.797 -12.57 1 96.56 183 GLY A C 1
ATOM 1489 O O . GLY A 1 183 ? -12.531 -30.594 -12.852 1 96.56 183 GLY A O 1
ATOM 1490 N N . THR A 1 184 ? -13.328 -32.312 -11.578 1 97 184 THR A N 1
ATOM 1491 C CA . THR A 1 184 ? -13.914 -31.453 -10.555 1 97 184 THR A CA 1
ATOM 1492 C C . THR A 1 184 ? -13.133 -31.562 -9.25 1 97 184 THR A C 1
ATOM 1494 O O . THR A 1 184 ? -12.953 -32.656 -8.711 1 97 184 THR A O 1
ATOM 1497 N N . GLY A 1 185 ? -12.727 -30.375 -8.781 1 97.12 185 GLY A N 1
ATOM 1498 C CA . GLY A 1 185 ? -11.883 -30.344 -7.594 1 97.12 185 GLY A CA 1
ATOM 1499 C C . GLY A 1 185 ? -10.414 -30.609 -7.898 1 97.12 185 GLY A C 1
ATOM 1500 O O . GLY A 1 185 ? -10.086 -31.484 -8.695 1 97.12 185 GLY A O 1
ATOM 1501 N N . VAL A 1 186 ? -9.57 -29.797 -7.293 1 97.56 186 VAL A N 1
ATOM 1502 C CA . VAL A 1 186 ? -8.133 -29.984 -7.441 1 97.56 186 VAL A CA 1
ATOM 1503 C C . VAL A 1 186 ? -7.441 -29.75 -6.098 1 97.56 186 VAL A C 1
ATOM 1505 O O . VAL A 1 186 ? -7.883 -28.906 -5.301 1 97.56 186 VAL A O 1
ATOM 1508 N N . LYS A 1 187 ? -6.469 -30.469 -5.855 1 98.5 187 LYS A N 1
ATOM 1509 C CA . LYS A 1 187 ? -5.512 -30.25 -4.773 1 98.5 187 LYS A CA 1
ATOM 1510 C C . LYS A 1 187 ? -4.074 -30.391 -5.273 1 98.5 187 LYS A C 1
ATOM 1512 O O . LYS A 1 187 ? -3.766 -31.312 -6.027 1 98.5 187 LYS A O 1
ATOM 1517 N N . GLY A 1 188 ? -3.201 -29.438 -4.816 1 98.31 188 GLY A N 1
ATOM 1518 C CA . GLY A 1 188 ? -1.812 -29.516 -5.242 1 98.31 188 GLY A CA 1
ATOM 1519 C C . GLY A 1 188 ? -0.888 -28.625 -4.441 1 98.31 188 GLY A C 1
ATOM 1520 O O . GLY A 1 188 ? -1.321 -27.969 -3.494 1 98.31 188 GLY A O 1
ATOM 1521 N N . ASN A 1 189 ? 0.306 -28.719 -4.77 1 97.75 189 ASN A N 1
ATOM 1522 C CA . ASN A 1 189 ? 1.377 -27.906 -4.191 1 97.75 189 ASN A CA 1
ATOM 1523 C C . ASN A 1 189 ? 2.34 -27.406 -5.262 1 97.75 189 ASN A C 1
ATOM 1525 O O . ASN A 1 189 ? 2.939 -28.203 -5.988 1 97.75 189 ASN A O 1
ATOM 1529 N N . SER A 1 190 ? 2.492 -26.109 -5.266 1 96.62 190 SER A N 1
ATOM 1530 C CA . SER A 1 190 ? 3.227 -25.5 -6.367 1 96.62 190 SER A CA 1
ATOM 1531 C C . SER A 1 190 ? 4.73 -25.672 -6.191 1 96.62 190 SER A C 1
ATOM 1533 O O . SER A 1 190 ? 5.5 -25.453 -7.129 1 96.62 190 SER A O 1
ATOM 1535 N N . GLU A 1 191 ? 5.125 -26.031 -5.027 1 93.25 191 GLU A N 1
ATOM 1536 C CA . GLU A 1 191 ? 6.547 -26.281 -4.785 1 93.25 191 GLU A CA 1
ATOM 1537 C C . GLU A 1 191 ? 6.934 -27.719 -5.121 1 93.25 191 GLU A C 1
ATOM 1539 O O . GLU A 1 191 ? 7.906 -27.953 -5.84 1 93.25 191 GLU A O 1
ATOM 1544 N N . THR A 1 192 ? 6.188 -28.688 -4.66 1 93.44 192 THR A N 1
ATOM 1545 C CA . THR A 1 192 ? 6.504 -30.094 -4.902 1 93.44 192 THR A CA 1
ATOM 1546 C C . THR A 1 192 ? 6.066 -30.5 -6.301 1 93.44 192 THR A C 1
ATOM 1548 O O . THR A 1 192 ? 6.469 -31.562 -6.793 1 93.44 192 THR A O 1
ATOM 1551 N N . LYS A 1 193 ? 5.242 -29.781 -6.875 1 94.31 193 LYS A N 1
ATOM 1552 C CA . LYS A 1 193 ? 4.734 -30 -8.227 1 94.31 193 LYS A CA 1
ATOM 1553 C C . LYS A 1 193 ? 3.791 -31.203 -8.258 1 94.31 193 LYS A C 1
ATOM 1555 O O . LYS A 1 193 ? 3.686 -31.891 -9.281 1 94.31 193 LYS A O 1
ATOM 1560 N N . ILE A 1 194 ? 3.193 -31.391 -7.191 1 95.06 194 ILE A N 1
ATOM 1561 C CA . ILE A 1 194 ? 2.207 -32.469 -7.117 1 95.06 194 ILE A CA 1
ATOM 1562 C C . ILE A 1 194 ? 0.801 -31.875 -7.258 1 95.06 194 ILE A C 1
ATOM 1564 O O . ILE A 1 194 ? 0.449 -30.922 -6.578 1 95.06 194 ILE A O 1
ATOM 1568 N N . ILE A 1 195 ? -0.003 -32.469 -8.141 1 96.62 195 ILE A N 1
ATOM 1569 C CA . ILE A 1 195 ? -1.365 -32 -8.391 1 96.62 195 ILE A CA 1
ATOM 1570 C C . ILE A 1 195 ? -2.283 -33.219 -8.609 1 96.62 195 ILE A C 1
ATOM 1572 O O . ILE A 1 195 ? -1.912 -34.156 -9.289 1 96.62 195 ILE A O 1
ATOM 1576 N N . GLU A 1 196 ? -3.449 -33.125 -8.008 1 96.81 196 GLU A N 1
ATOM 1577 C CA . GLU A 1 196 ? -4.445 -34.188 -8.133 1 96.81 196 GLU A CA 1
ATOM 1578 C C . GLU A 1 196 ? -5.832 -33.594 -8.398 1 96.81 196 GLU A C 1
ATOM 1580 O O . GLU A 1 196 ? -6.277 -32.688 -7.703 1 96.81 196 GLU A O 1
ATOM 1585 N N . LEU A 1 197 ? -6.48 -34.188 -9.414 1 96.94 197 LEU A N 1
ATOM 1586 C CA . LEU A 1 197 ? -7.898 -33.906 -9.625 1 96.94 197 LEU A CA 1
ATOM 1587 C C . LEU A 1 197 ? -8.766 -34.938 -8.914 1 96.94 197 LEU A C 1
ATOM 1589 O O . LEU A 1 197 ? -8.414 -36.125 -8.836 1 96.94 197 LEU A O 1
ATOM 1593 N N . SER A 1 198 ? -9.922 -34.531 -8.477 1 95.75 198 SER A N 1
ATOM 1594 C CA . SER A 1 198 ? -10.656 -35.344 -7.508 1 95.75 198 SER A CA 1
ATOM 1595 C C . SER A 1 198 ? -11.734 -36.188 -8.188 1 95.75 198 SER A C 1
ATOM 1597 O O . SER A 1 198 ? -11.773 -37.406 -8.023 1 95.75 198 SER A O 1
ATOM 1599 N N . GLN A 1 199 ? -12.586 -35.594 -8.867 1 96.12 199 GLN A N 1
ATOM 1600 C CA . GLN A 1 199 ? -13.758 -36.281 -9.391 1 96.12 199 GLN A CA 1
ATOM 1601 C C . GLN A 1 199 ? -13.875 -36.094 -10.898 1 96.12 199 GLN A C 1
ATOM 1603 O O . GLN A 1 199 ? -13.492 -35.062 -11.438 1 96.12 199 GLN A O 1
ATOM 1608 N N . ASN A 1 200 ? -14.477 -37.125 -11.625 1 95.56 200 ASN A N 1
ATOM 1609 C CA . ASN A 1 200 ? -14.812 -37.094 -13.039 1 95.56 200 ASN A CA 1
ATOM 1610 C C . ASN A 1 200 ? -13.609 -36.688 -13.891 1 95.56 200 ASN A C 1
ATOM 1612 O O . ASN A 1 200 ? -13.703 -35.781 -14.734 1 95.56 200 ASN A O 1
ATOM 1616 N N . VAL A 1 201 ? -12.594 -37.344 -13.539 1 95.69 201 VAL A N 1
ATOM 1617 C CA . VAL A 1 201 ? -11.344 -37 -14.211 1 95.69 201 VAL A CA 1
ATOM 1618 C C . VAL A 1 201 ? -11.32 -37.625 -15.602 1 95.69 201 VAL A C 1
ATOM 1620 O O . VAL A 1 201 ? -11.609 -38.812 -15.766 1 95.69 201 VAL A O 1
ATOM 1623 N N . ARG A 1 202 ? -10.984 -36.781 -16.641 1 95.12 202 ARG A N 1
ATOM 1624 C CA . ARG A 1 202 ? -10.82 -37.219 -18.016 1 95.12 202 ARG A CA 1
ATOM 1625 C C . ARG A 1 202 ? -9.508 -36.688 -18.594 1 95.12 202 ARG A C 1
ATOM 1627 O O . ARG A 1 202 ? -9.188 -35.5 -18.469 1 95.12 202 ARG A O 1
ATOM 1634 N N . SER A 1 203 ? -8.766 -37.625 -19.156 1 92.44 203 SER A N 1
ATOM 1635 C CA . SER A 1 203 ? -7.477 -37.219 -19.719 1 92.44 203 SER A CA 1
ATOM 1636 C C . SER A 1 203 ? -7.422 -37.5 -21.219 1 92.44 203 SER A C 1
ATOM 1638 O O . SER A 1 203 ? -7.98 -38.469 -21.703 1 92.44 203 SER A O 1
ATOM 1640 N N . TYR A 1 204 ? -6.828 -36.531 -21.875 1 87.12 204 TYR A N 1
ATOM 1641 C CA . TYR A 1 204 ? -6.516 -36.688 -23.297 1 87.12 204 TYR A CA 1
ATOM 1642 C C . TYR A 1 204 ? -5.023 -36.5 -23.547 1 87.12 204 TYR A C 1
ATOM 1644 O O . TYR A 1 204 ? -4.461 -35.438 -23.234 1 87.12 204 TYR A O 1
ATOM 1652 N N . TYR A 1 205 ? -4.426 -37.562 -24.047 1 82.69 205 TYR A N 1
ATOM 1653 C CA . TYR A 1 205 ? -3.008 -37.5 -24.391 1 82.69 205 TYR A CA 1
ATOM 1654 C C . TYR A 1 205 ? -2.801 -37.531 -25.891 1 82.69 205 TYR A C 1
ATOM 1656 O O . TYR A 1 205 ? -3.283 -38.469 -26.562 1 82.69 205 TYR A O 1
ATOM 1664 N N . ALA A 1 206 ? -2.295 -36.406 -26.422 1 68.31 206 ALA A N 1
ATOM 1665 C CA . ALA A 1 206 ? -2.021 -36.406 -27.844 1 68.31 206 ALA A CA 1
ATOM 1666 C C . ALA A 1 206 ? -0.812 -37.25 -28.188 1 68.31 206 ALA A C 1
ATOM 1668 O O . ALA A 1 206 ? 0.206 -37.219 -27.5 1 68.31 206 ALA A O 1
ATOM 1669 N N . THR A 1 207 ? -0.982 -38.406 -28.703 1 60.03 207 THR A N 1
ATOM 1670 C CA . THR A 1 207 ? 0.097 -39.281 -29.203 1 60.03 207 THR A CA 1
ATOM 1671 C C . THR A 1 207 ? 0.827 -38.594 -30.359 1 60.03 207 THR A C 1
ATOM 1673 O O . THR A 1 207 ? 0.195 -38.094 -31.297 1 60.03 207 THR A O 1
ATOM 1676 N N . SER A 1 208 ? 1.9 -37.969 -29.969 1 48.06 208 SER A N 1
ATOM 1677 C CA . SER A 1 208 ? 2.695 -37.688 -31.156 1 48.06 208 SER A CA 1
ATOM 1678 C C . SER A 1 208 ? 3.045 -38.969 -31.922 1 48.06 208 SER A C 1
ATOM 1680 O O . SER A 1 208 ? 3.178 -40.031 -31.328 1 48.06 208 SER A O 1
ATOM 1682 N N . MET B 1 1 ? 3.359 74 -5.457 1 29.89 1 MET B N 1
ATOM 1683 C CA . MET B 1 1 ? 2.566 73.062 -4.691 1 29.89 1 MET B CA 1
ATOM 1684 C C . MET B 1 1 ? 2.775 71.625 -5.215 1 29.89 1 MET B C 1
ATOM 1686 O O . MET B 1 1 ? 2.402 70.688 -4.555 1 29.89 1 MET B O 1
ATOM 1690 N N . LYS B 1 2 ? 3.027 71.5 -6.492 1 41.91 2 LYS B N 1
ATOM 1691 C CA . LYS B 1 2 ? 2.891 70.188 -7.156 1 41.91 2 LYS B CA 1
ATOM 1692 C C . LYS B 1 2 ? 4.133 69.312 -6.941 1 41.91 2 LYS B C 1
ATOM 1694 O O . LYS B 1 2 ? 4.297 68.312 -7.594 1 41.91 2 LYS B O 1
ATOM 1699 N N . PHE B 1 3 ? 5.172 69.812 -6.32 1 45.16 3 PHE B N 1
ATOM 1700 C CA . PHE B 1 3 ? 6.395 69.062 -6.188 1 45.16 3 PHE B CA 1
ATOM 1701 C C . PHE B 1 3 ? 6.16 67.812 -5.305 1 45.16 3 PHE B C 1
ATOM 1703 O O . PHE B 1 3 ? 7.023 66.938 -5.203 1 45.16 3 PHE B O 1
ATOM 1710 N N . PHE B 1 4 ? 5.156 67.875 -4.352 1 48.78 4 PHE B N 1
ATOM 1711 C CA . PHE B 1 4 ? 4.988 66.812 -3.381 1 48.78 4 PHE B CA 1
ATOM 1712 C C . PHE B 1 4 ? 4.438 65.562 -4.055 1 48.78 4 PHE B C 1
ATOM 1714 O O . PHE B 1 4 ? 4.445 64.438 -3.463 1 48.78 4 PHE B O 1
ATOM 1721 N N . THR B 1 5 ? 3.848 65.688 -5.297 1 53.12 5 THR B N 1
ATOM 1722 C CA . THR B 1 5 ? 3.088 64.562 -5.797 1 53.12 5 THR B CA 1
ATOM 1723 C C . THR B 1 5 ? 4.016 63.5 -6.438 1 53.12 5 THR B C 1
ATOM 1725 O O . THR B 1 5 ? 3.725 62.312 -6.434 1 53.12 5 THR B O 1
ATOM 1728 N N . LYS B 1 6 ? 5.176 63.812 -7.051 1 52.88 6 LYS B N 1
ATOM 1729 C CA . LYS B 1 6 ? 5.996 62.844 -7.77 1 52.88 6 LYS B CA 1
ATOM 1730 C C . LYS B 1 6 ? 6.801 61.969 -6.805 1 52.88 6 LYS B C 1
ATOM 1732 O O . LYS B 1 6 ? 6.965 60.781 -7.027 1 52.88 6 LYS B O 1
ATOM 1737 N N . TYR B 1 7 ? 7.305 62.562 -5.648 1 52.09 7 TYR B N 1
ATOM 1738 C CA . TYR B 1 7 ? 8.07 61.75 -4.699 1 52.09 7 TYR B CA 1
ATOM 1739 C C . TYR B 1 7 ? 7.172 60.719 -4 1 52.09 7 TYR B C 1
ATOM 1741 O O . TYR B 1 7 ? 7.617 59.625 -3.672 1 52.09 7 TYR B O 1
ATOM 1749 N N . SER B 1 8 ? 5.832 61.125 -3.904 1 53.97 8 SER B N 1
ATOM 1750 C CA . SER B 1 8 ? 4.914 60.188 -3.266 1 53.97 8 SER B CA 1
ATOM 1751 C C . SER B 1 8 ? 4.625 58.969 -4.172 1 53.97 8 SER B C 1
ATOM 1753 O O . SER B 1 8 ? 4.57 57.844 -3.705 1 53.97 8 SER B O 1
ATOM 1755 N N . LEU B 1 9 ? 4.668 59.125 -5.504 1 52.25 9 LEU B N 1
ATOM 1756 C CA . LEU B 1 9 ? 4.438 58.031 -6.43 1 52.25 9 LEU B CA 1
ATOM 1757 C C . LEU B 1 9 ? 5.641 57.094 -6.477 1 52.25 9 LEU B C 1
ATOM 1759 O O . LEU B 1 9 ? 5.484 55.875 -6.488 1 52.25 9 LEU B O 1
ATOM 1763 N N . PHE B 1 10 ? 6.816 57.688 -6.434 1 52.16 10 PHE B N 1
ATOM 1764 C CA . PHE B 1 10 ? 8.023 56.844 -6.473 1 52.16 10 PHE B CA 1
ATOM 1765 C C . PHE B 1 10 ? 8.18 56.062 -5.176 1 52.16 10 PHE B C 1
ATOM 1767 O O . PHE B 1 10 ? 8.547 54.875 -5.203 1 52.16 10 PHE B O 1
ATOM 1774 N N . ALA B 1 11 ? 7.867 56.688 -4.051 1 51.91 11 ALA B N 1
ATOM 1775 C CA . ALA B 1 11 ? 7.93 55.969 -2.779 1 51.91 11 ALA B CA 1
ATOM 1776 C C . ALA B 1 11 ? 6.895 54.844 -2.729 1 51.91 11 ALA B C 1
ATOM 1778 O O . ALA B 1 11 ? 7.18 53.75 -2.229 1 51.91 11 ALA B O 1
ATOM 1779 N N . ASN B 1 12 ? 5.738 55.094 -3.334 1 54.72 12 ASN B N 1
ATOM 1780 C CA . ASN B 1 12 ? 4.711 54.062 -3.393 1 54.72 12 ASN B CA 1
ATOM 1781 C C . ASN B 1 12 ? 5.105 52.938 -4.344 1 54.72 12 ASN B C 1
ATOM 1783 O O . ASN B 1 12 ? 4.902 51.75 -4.039 1 54.72 12 ASN B O 1
ATOM 1787 N N . VAL B 1 13 ? 5.684 53.281 -5.441 1 52.97 13 VAL B N 1
ATOM 1788 C CA . VAL B 1 13 ? 6.125 52.281 -6.402 1 52.97 13 VAL B CA 1
ATOM 1789 C C . VAL B 1 13 ? 7.301 51.5 -5.828 1 52.97 13 VAL B C 1
ATOM 1791 O O . VAL B 1 13 ? 7.359 50.281 -5.961 1 52.97 13 VAL B O 1
ATOM 1794 N N . LEU B 1 14 ? 8.148 52.188 -5.102 1 51.41 14 LEU B N 1
ATOM 1795 C CA . LEU B 1 14 ? 9.281 51.5 -4.469 1 51.41 14 LEU B CA 1
ATOM 1796 C C . LEU B 1 14 ? 8.82 50.562 -3.377 1 51.41 14 LEU B C 1
ATOM 1798 O O . LEU B 1 14 ? 9.344 49.438 -3.248 1 51.41 14 LEU B O 1
ATOM 1802 N N . SER B 1 15 ? 7.789 50.969 -2.67 1 54.03 15 SER B N 1
ATOM 1803 C CA . SER B 1 15 ? 7.227 50.094 -1.652 1 54.03 15 SER B CA 1
ATOM 1804 C C . SER B 1 15 ? 6.57 48.875 -2.281 1 54.03 15 SER B C 1
ATOM 1806 O O . SER B 1 15 ? 6.699 47.75 -1.767 1 54.03 15 SER B O 1
ATOM 1808 N N . ILE B 1 16 ? 5.98 49.094 -3.385 1 52.5 16 ILE B N 1
ATOM 1809 C CA . ILE B 1 16 ? 5.352 48 -4.09 1 52.5 16 ILE B CA 1
ATOM 1810 C C . ILE B 1 16 ? 6.426 47.062 -4.637 1 52.5 16 ILE B C 1
ATOM 1812 O O . ILE B 1 16 ? 6.305 45.812 -4.535 1 52.5 16 ILE B O 1
ATOM 1816 N N . ILE B 1 17 ? 7.48 47.594 -5.199 1 51.38 17 ILE B N 1
ATOM 1817 C CA . ILE B 1 17 ? 8.578 46.812 -5.742 1 51.38 17 ILE B CA 1
ATOM 1818 C C . ILE B 1 17 ? 9.25 46.031 -4.617 1 51.38 17 ILE B C 1
ATOM 1820 O O . ILE B 1 17 ? 9.547 44.844 -4.773 1 51.38 17 ILE B O 1
ATOM 1824 N N . VAL B 1 18 ? 9.422 46.594 -3.465 1 51.59 18 VAL B N 1
ATOM 1825 C CA . VAL B 1 18 ? 10.016 45.906 -2.322 1 51.59 18 VAL B CA 1
ATOM 1826 C C . VAL B 1 18 ? 9.109 44.75 -1.868 1 51.59 18 VAL B C 1
ATOM 1828 O O . VAL B 1 18 ? 9.586 43.656 -1.548 1 51.59 18 VAL B O 1
ATOM 1831 N N . ILE B 1 19 ? 7.82 45 -1.945 1 50.06 19 ILE B N 1
ATOM 1832 C CA . ILE B 1 19 ? 6.863 43.969 -1.578 1 50.06 19 ILE B CA 1
ATOM 1833 C C . ILE B 1 19 ? 6.91 42.844 -2.604 1 50.06 19 ILE B C 1
ATOM 1835 O O . ILE B 1 19 ? 6.949 41.656 -2.238 1 50.06 19 ILE B O 1
ATOM 1839 N N . ILE B 1 20 ? 6.922 43.188 -3.85 1 51.59 20 ILE B N 1
ATOM 1840 C CA . ILE B 1 20 ? 6.98 42.188 -4.902 1 51.59 20 ILE B CA 1
ATOM 1841 C C . ILE B 1 20 ? 8.297 41.406 -4.816 1 51.59 20 ILE B C 1
ATOM 1843 O O . ILE B 1 20 ? 8.32 40.188 -4.891 1 51.59 20 ILE B O 1
ATOM 1847 N N . PHE B 1 21 ? 9.406 42.125 -4.672 1 51.94 21 PHE B N 1
ATOM 1848 C CA . PHE B 1 21 ? 10.703 41.469 -4.543 1 51.94 21 PHE B CA 1
ATOM 1849 C C . PHE B 1 21 ? 10.766 40.625 -3.285 1 51.94 21 PHE B C 1
ATOM 1851 O O . PHE B 1 21 ? 11.336 39.531 -3.297 1 51.94 21 PHE B O 1
ATOM 1858 N N . SER B 1 22 ? 10.18 41.094 -2.254 1 49.66 22 SER B N 1
ATOM 1859 C CA . SER B 1 22 ? 10.094 40.312 -1.039 1 49.66 22 SER B CA 1
ATOM 1860 C C . SER B 1 22 ? 9.227 39.062 -1.25 1 49.66 22 SER B C 1
ATOM 1862 O O . SER B 1 22 ? 9.57 37.969 -0.8 1 49.66 22 SER B O 1
ATOM 1864 N N . MET B 1 23 ? 8.117 39.219 -1.949 1 50.41 23 MET B N 1
ATOM 1865 C CA . MET B 1 23 ? 7.281 38.062 -2.268 1 50.41 23 MET B CA 1
ATOM 1866 C C . MET B 1 23 ? 8.023 37.094 -3.174 1 50.41 23 MET B C 1
ATOM 1868 O O . MET B 1 23 ? 7.941 35.875 -2.98 1 50.41 23 MET B O 1
ATOM 1872 N N . LEU B 1 24 ? 8.625 37.562 -4.18 1 49.06 24 LEU B N 1
ATOM 1873 C CA . LEU B 1 24 ? 9.438 36.719 -5.07 1 49.06 24 LEU B CA 1
ATOM 1874 C C . LEU B 1 24 ? 10.602 36.094 -4.312 1 49.06 24 LEU B C 1
ATOM 1876 O O . LEU B 1 24 ? 10.906 34.906 -4.512 1 49.06 24 LEU B O 1
ATOM 1880 N N . TYR B 1 25 ? 11.234 36.875 -3.543 1 47.78 25 TYR B N 1
ATOM 1881 C CA . TYR B 1 25 ? 12.336 36.375 -2.719 1 47.78 25 TYR B CA 1
ATOM 1882 C C . TYR B 1 25 ? 11.852 35.312 -1.755 1 47.78 25 TYR B C 1
ATOM 1884 O O . TYR B 1 25 ? 12.516 34.281 -1.584 1 47.78 25 TYR B O 1
ATOM 1892 N N . ILE B 1 26 ? 10.797 35.5 -1.115 1 45.12 26 ILE B N 1
ATOM 1893 C CA . ILE B 1 26 ? 10.195 34.531 -0.232 1 45.12 26 ILE B CA 1
ATOM 1894 C C . ILE B 1 26 ? 9.852 33.25 -1.029 1 45.12 26 ILE B C 1
ATOM 1896 O O . ILE B 1 26 ? 10.133 32.156 -0.589 1 45.12 26 ILE B O 1
ATOM 1900 N N . SER B 1 27 ? 9.219 33.5 -2.143 1 44.75 27 SER B N 1
ATOM 1901 C CA . SER B 1 27 ? 8.898 32.375 -3.012 1 44.75 27 SER B CA 1
ATOM 1902 C C . SER B 1 27 ? 10.156 31.609 -3.41 1 44.75 27 SER B C 1
ATOM 1904 O O . SER B 1 27 ? 10.18 30.375 -3.395 1 44.75 27 SER B O 1
ATOM 1906 N N . TYR B 1 28 ? 11.141 32.438 -3.742 1 43.5 28 TYR B N 1
ATOM 1907 C CA . TYR B 1 28 ? 12.398 31.844 -4.203 1 43.5 28 TYR B CA 1
ATOM 1908 C C . TYR B 1 28 ? 13.125 31.156 -3.057 1 43.5 28 TYR B C 1
ATOM 1910 O O . TYR B 1 28 ? 13.609 30.031 -3.209 1 43.5 28 TYR B O 1
ATOM 1918 N N . ASN B 1 29 ? 13.336 31.891 -1.974 1 45.5 29 ASN B N 1
ATOM 1919 C CA . ASN B 1 29 ? 14.094 31.312 -0.874 1 45.5 29 ASN B CA 1
ATOM 1920 C C . ASN B 1 29 ? 13.32 30.188 -0.182 1 45.5 29 ASN B C 1
ATOM 1922 O O . ASN B 1 29 ? 13.914 29.25 0.346 1 45.5 29 ASN B O 1
ATOM 1926 N N . ALA B 1 30 ? 12.125 30.406 0.045 1 43.97 30 ALA B N 1
ATOM 1927 C CA . ALA B 1 30 ? 11.312 29.297 0.534 1 43.97 30 ALA B CA 1
ATOM 1928 C C . ALA B 1 30 ? 11.461 28.062 -0.361 1 43.97 30 ALA B C 1
ATOM 1930 O O . ALA B 1 30 ? 11.172 26.953 0.061 1 43.97 30 ALA B O 1
ATOM 1931 N N . LEU B 1 31 ? 12.023 28.406 -1.59 1 40.91 31 LEU B N 1
ATOM 1932 C CA . LEU B 1 31 ? 12.234 27.344 -2.57 1 40.91 31 LEU B CA 1
ATOM 1933 C C . LEU B 1 31 ? 13.625 26.734 -2.416 1 40.91 31 LEU B C 1
ATOM 1935 O O . LEU B 1 31 ? 13.961 25.766 -3.113 1 40.91 31 LEU B O 1
ATOM 1939 N N . ASP B 1 32 ? 14.547 27.531 -1.792 1 52.09 32 ASP B N 1
ATOM 1940 C CA . ASP B 1 32 ? 15.781 26.75 -1.646 1 52.09 32 ASP B CA 1
ATOM 1941 C C . ASP B 1 32 ? 15.492 25.375 -1.065 1 52.09 32 ASP B C 1
ATOM 1943 O O . ASP B 1 32 ? 15.086 25.25 0.092 1 52.09 32 ASP B O 1
ATOM 1947 N N . GLY B 1 33 ? 15.047 24.484 -1.87 1 58.06 33 GLY B N 1
ATOM 1948 C CA . GLY B 1 33 ? 14.312 23.219 -1.842 1 58.06 33 GLY B CA 1
ATOM 1949 C C . GLY B 1 33 ? 14.93 22.188 -0.916 1 58.06 33 GLY B C 1
ATOM 1950 O O . GLY B 1 33 ? 16.156 22.125 -0.782 1 58.06 33 GLY B O 1
ATOM 1951 N N . GLY B 1 34 ? 14.383 21.906 0.302 1 60.53 34 GLY B N 1
ATOM 1952 C CA . GLY B 1 34 ? 14.68 20.688 1.031 1 60.53 34 GLY B CA 1
ATOM 1953 C C . GLY B 1 34 ? 15.195 19.562 0.141 1 60.53 34 GLY B C 1
ATOM 1954 O O . GLY B 1 34 ? 14.828 19.484 -1.034 1 60.53 34 GLY B O 1
ATOM 1955 N N . LYS B 1 35 ? 16.375 18.969 0.486 1 71.56 35 LYS B N 1
ATOM 1956 C CA . LYS B 1 35 ? 16.953 17.812 -0.207 1 71.56 35 LYS B CA 1
ATOM 1957 C C . LYS B 1 35 ? 16.625 16.516 0.518 1 71.56 35 LYS B C 1
ATOM 1959 O O . LYS B 1 35 ? 16.312 16.531 1.714 1 71.56 35 LYS B O 1
ATOM 1964 N N . PRO B 1 36 ? 16.562 15.5 -0.251 1 72.62 36 PRO B N 1
ATOM 1965 C CA . PRO B 1 36 ? 16.375 14.227 0.447 1 72.62 36 PRO B CA 1
ATOM 1966 C C . PRO B 1 36 ? 17.469 13.953 1.483 1 72.62 36 PRO B C 1
ATOM 1968 O O . PRO B 1 36 ? 18.594 14.43 1.346 1 72.62 36 PRO B O 1
ATOM 1971 N N . LEU B 1 37 ? 17.062 13.344 2.555 1 78.19 37 LEU B N 1
ATOM 1972 C CA . LEU B 1 37 ? 17.984 12.977 3.615 1 78.19 37 LEU B CA 1
ATOM 1973 C C . LEU B 1 37 ? 19.031 11.992 3.102 1 78.19 37 LEU B C 1
ATOM 1975 O O . LEU B 1 37 ? 20.203 12.062 3.498 1 78.19 37 LEU B O 1
ATOM 1979 N N . LYS B 1 38 ? 18.609 10.961 2.475 1 72.31 38 LYS B N 1
ATOM 1980 C CA . LYS B 1 38 ? 19.469 9.977 1.824 1 72.31 38 LYS B CA 1
ATOM 1981 C C . LYS B 1 38 ? 19.156 9.875 0.335 1 72.31 38 LYS B C 1
ATOM 1983 O O . LYS B 1 38 ? 18.016 10.031 -0.075 1 72.31 38 LYS B O 1
ATOM 1988 N N . ASN B 1 39 ? 20.328 9.852 -0.396 1 65.56 39 ASN B N 1
ATOM 1989 C CA . ASN B 1 39 ? 20.094 9.578 -1.812 1 65.56 39 ASN B CA 1
ATOM 1990 C C . ASN B 1 39 ? 19.312 8.281 -2.014 1 65.56 39 ASN B C 1
ATOM 1992 O O . ASN B 1 39 ? 19.484 7.324 -1.26 1 65.56 39 ASN B O 1
ATOM 1996 N N . ILE B 1 40 ? 18.312 8.445 -2.674 1 60.06 40 ILE B N 1
ATOM 1997 C CA . ILE B 1 40 ? 17.594 7.223 -3.012 1 60.06 40 ILE B CA 1
ATOM 1998 C C . ILE B 1 40 ? 18.578 6.129 -3.387 1 60.06 40 ILE B C 1
ATOM 2000 O O . ILE B 1 40 ? 19.391 6.305 -4.297 1 60.06 40 ILE B O 1
ATOM 2004 N N . PRO B 1 41 ? 18.703 5.211 -2.484 1 55.44 41 PRO B N 1
ATOM 2005 C CA . PRO B 1 41 ? 19.719 4.195 -2.758 1 55.44 41 PRO B CA 1
ATOM 2006 C C . PRO B 1 41 ? 19.625 3.629 -4.172 1 55.44 41 PRO B C 1
ATOM 2008 O O . PRO B 1 41 ? 18.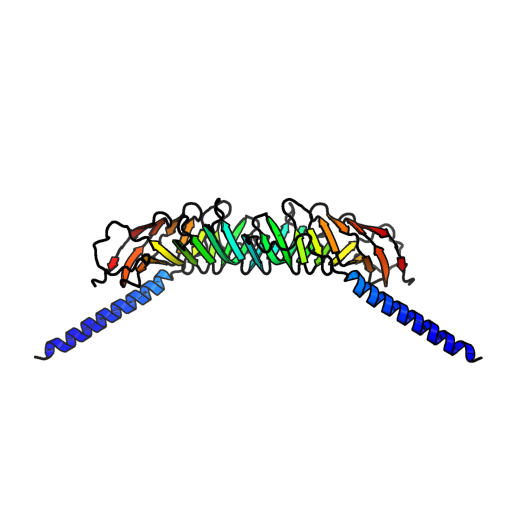531 3.23 -4.609 1 55.44 41 PRO B O 1
ATOM 2011 N N . GLN B 1 42 ? 20.406 4.07 -5.113 1 53.25 42 GLN B N 1
ATOM 2012 C CA . GLN B 1 42 ? 20.484 3.527 -6.465 1 53.25 42 GLN B CA 1
ATOM 2013 C C . GLN B 1 42 ? 20.328 2.01 -6.457 1 53.25 42 GLN B C 1
ATOM 2015 O O . GLN B 1 42 ? 19.703 1.442 -7.355 1 53.25 42 GLN B O 1
ATOM 2020 N N . LYS B 1 43 ? 21 1.497 -5.426 1 54.38 43 LYS B N 1
ATOM 2021 C CA . LYS B 1 43 ? 21.188 0.053 -5.527 1 54.38 43 LYS B CA 1
ATOM 2022 C C . LYS B 1 43 ? 20.234 -0.694 -4.605 1 54.38 43 LYS B C 1
ATOM 2024 O O . LYS B 1 43 ? 20.219 -1.927 -4.586 1 54.38 43 LYS B O 1
ATOM 2029 N N . ASN B 1 44 ? 19.312 0.119 -3.926 1 64.56 44 ASN B N 1
ATOM 2030 C CA . ASN B 1 44 ? 18.516 -0.636 -2.967 1 64.56 44 ASN B CA 1
ATOM 2031 C C . ASN B 1 44 ? 17.203 -1.118 -3.584 1 64.56 44 ASN B C 1
ATOM 2033 O O . ASN B 1 44 ? 16.547 -0.375 -4.312 1 64.56 44 ASN B O 1
ATOM 2037 N N . ARG B 1 45 ? 17.047 -2.426 -3.479 1 84.56 45 ARG B N 1
ATOM 2038 C CA . ARG B 1 45 ? 15.906 -3.121 -4.066 1 84.56 45 ARG B CA 1
ATOM 2039 C C . ARG B 1 45 ? 14.602 -2.68 -3.414 1 84.56 45 ARG B C 1
ATOM 2041 O O . ARG B 1 45 ? 14.531 -2.543 -2.191 1 84.56 45 ARG B O 1
ATOM 2048 N N . VAL B 1 46 ? 13.758 -2.287 -4.301 1 87.31 46 VAL B N 1
ATOM 2049 C CA . VAL B 1 46 ? 12.422 -1.896 -3.873 1 87.31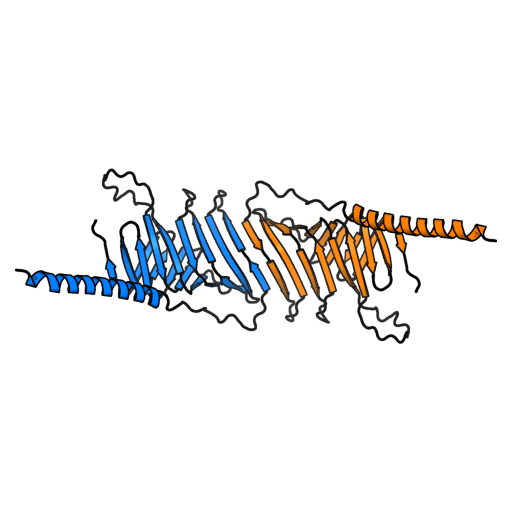 46 VAL B CA 1
ATOM 2050 C C . VAL B 1 46 ? 11.625 -3.133 -3.453 1 87.31 46 VAL B C 1
ATOM 2052 O O . VAL B 1 46 ? 11.508 -4.09 -4.223 1 87.31 46 VAL B O 1
ATOM 2055 N N . GLU B 1 47 ? 11.18 -3.076 -2.217 1 90.19 47 GLU B N 1
ATOM 2056 C CA . GLU B 1 47 ? 10.375 -4.176 -1.695 1 90.19 47 GLU B CA 1
ATOM 2057 C C . GLU B 1 47 ? 8.898 -3.98 -2.029 1 90.19 47 GLU B C 1
ATOM 2059 O O . GLU B 1 47 ? 8.188 -4.945 -2.332 1 90.19 47 GLU B O 1
ATOM 2064 N N . LEU B 1 48 ? 8.484 -2.793 -1.896 1 94.94 48 LEU B N 1
ATOM 2065 C CA . LEU B 1 48 ? 7.074 -2.467 -2.074 1 94.94 48 LEU B CA 1
ATOM 2066 C C . LEU B 1 48 ? 6.91 -1.156 -2.838 1 94.94 48 LEU B C 1
ATOM 2068 O O . LEU B 1 48 ? 7.625 -0.187 -2.574 1 94.94 48 LEU B O 1
ATOM 2072 N N . LYS B 1 49 ? 6.023 -1.118 -3.795 1 96.62 49 LYS B N 1
ATOM 2073 C CA . LYS B 1 49 ? 5.652 0.085 -4.535 1 96.62 49 LYS B CA 1
ATOM 2074 C C . LYS B 1 49 ? 4.141 0.179 -4.707 1 96.62 49 LYS B C 1
ATOM 2076 O O . LYS B 1 49 ? 3.482 -0.815 -5.02 1 96.62 49 LYS B O 1
ATOM 2081 N N . ALA B 1 50 ? 3.586 1.314 -4.492 1 97.44 50 ALA B N 1
ATOM 2082 C CA . ALA B 1 50 ? 2.146 1.532 -4.613 1 97.44 50 ALA B CA 1
ATOM 2083 C C . ALA B 1 50 ? 1.845 2.934 -5.137 1 97.44 50 ALA B C 1
ATOM 2085 O O . ALA B 1 50 ? 2.652 3.852 -4.973 1 97.44 50 ALA B O 1
ATOM 2086 N N . PHE B 1 51 ? 0.705 3.061 -5.777 1 98.62 51 PHE B N 1
ATOM 2087 C CA . PHE B 1 51 ? 0.242 4.348 -6.285 1 98.62 51 PHE B CA 1
ATOM 2088 C C . PHE B 1 51 ? -1.128 4.691 -5.715 1 98.62 51 PHE B C 1
ATOM 2090 O O . PHE B 1 51 ? -1.893 3.803 -5.336 1 98.62 51 PHE B O 1
ATOM 2097 N N . ASP B 1 52 ? -1.395 6.008 -5.625 1 98.56 52 ASP B N 1
ATOM 2098 C CA . ASP B 1 52 ? -2.641 6.496 -5.039 1 98.56 52 ASP B CA 1
ATOM 2099 C C . ASP B 1 52 ? -2.939 5.797 -3.717 1 98.56 52 ASP B C 1
ATOM 2101 O O . ASP B 1 52 ? -4.043 5.285 -3.516 1 98.56 52 ASP B O 1
ATOM 2105 N N . PHE B 1 53 ? -1.92 5.781 -2.92 1 98.06 53 PHE B N 1
ATOM 2106 C CA . PHE B 1 53 ? -1.971 5.125 -1.618 1 98.06 53 PHE B CA 1
ATOM 2107 C C . PHE B 1 53 ? -2.746 5.969 -0.616 1 98.06 53 PHE B C 1
ATOM 2109 O O . PHE B 1 53 ? -2.404 7.129 -0.379 1 98.06 53 PHE B O 1
ATOM 2116 N N . ASN B 1 54 ? -3.777 5.43 -0.076 1 98.12 54 ASN B N 1
ATOM 2117 C CA . ASN B 1 54 ? -4.59 6.051 0.964 1 98.12 54 ASN B CA 1
ATOM 2118 C C . ASN B 1 54 ? -4.594 5.223 2.244 1 98.12 54 ASN B C 1
ATOM 2120 O O . ASN B 1 54 ? -4.703 3.994 2.193 1 98.12 54 ASN B O 1
ATOM 2124 N N . TYR B 1 55 ? -4.422 5.898 3.314 1 96.94 55 TYR B N 1
ATOM 2125 C CA . TYR B 1 55 ? -4.484 5.262 4.625 1 96.94 55 TYR B CA 1
ATOM 2126 C C . TYR B 1 55 ? -5.305 6.098 5.598 1 96.94 55 TYR B C 1
ATOM 2128 O O . TYR B 1 55 ? -5.094 7.309 5.719 1 96.94 55 TYR B O 1
ATOM 2136 N N . ASN B 1 56 ? -6.188 5.438 6.266 1 95.5 56 ASN B N 1
ATOM 2137 C CA . ASN B 1 56 ? -7.027 6.062 7.281 1 95.5 56 ASN B CA 1
ATOM 2138 C C . ASN B 1 56 ? -6.852 5.391 8.641 1 95.5 56 ASN B C 1
ATOM 2140 O O . ASN B 1 56 ? -6.957 4.168 8.75 1 95.5 56 ASN B O 1
ATOM 2144 N N . LYS B 1 57 ? -6.621 6.227 9.578 1 92.25 57 LYS B N 1
ATOM 2145 C CA . LYS B 1 57 ? -6.559 5.762 10.969 1 92.25 57 LYS B CA 1
ATOM 2146 C C . LYS B 1 57 ? -7.773 6.23 11.758 1 92.25 57 LYS B C 1
ATOM 2148 O O . LYS B 1 57 ? -8.125 7.414 11.734 1 92.25 57 LYS B O 1
ATOM 2153 N N . TYR B 1 58 ? -8.328 5.301 12.5 1 90.88 58 TYR B N 1
ATOM 2154 C CA . TYR B 1 58 ? -9.508 5.598 13.297 1 90.88 58 TYR B CA 1
ATOM 2155 C C . TYR B 1 58 ? -9.211 5.457 14.781 1 90.88 58 TYR B C 1
ATOM 2157 O O . TYR B 1 58 ? -8.375 4.645 15.188 1 90.88 58 TYR B O 1
ATOM 2165 N N . ASP B 1 59 ? -9.891 6.25 15.5 1 87.69 59 ASP B N 1
ATOM 2166 C CA . ASP B 1 59 ? -9.68 6.16 16.938 1 87.69 59 ASP B CA 1
ATOM 2167 C C . ASP B 1 59 ? -10.578 5.098 17.562 1 87.69 59 ASP B C 1
ATOM 2169 O O . ASP B 1 59 ? -11.297 4.391 16.859 1 87.69 59 ASP B O 1
ATOM 2173 N N . SER B 1 60 ? -10.508 4.984 18.844 1 88.56 60 SER B N 1
ATOM 2174 C CA . SER B 1 60 ? -11.195 3.91 19.562 1 88.56 60 SER B CA 1
ATOM 2175 C C . SER B 1 60 ? -12.711 4.078 19.484 1 88.56 60 SER B C 1
ATOM 2177 O O . SER B 1 60 ? -13.453 3.115 19.656 1 88.56 60 SER B O 1
ATOM 2179 N N . SER B 1 61 ? -13.203 5.242 19.234 1 89.94 61 SER B N 1
ATOM 2180 C CA . SER B 1 61 ? -14.633 5.508 19.109 1 89.94 61 SER B CA 1
ATOM 2181 C C . SER B 1 61 ? -15.109 5.293 17.672 1 89.94 61 SER B C 1
ATOM 2183 O O . SER B 1 61 ? -16.297 5.445 17.375 1 89.94 61 SER B O 1
ATOM 2185 N N . GLY B 1 62 ? -14.172 5.02 16.859 1 88.75 62 GLY B N 1
ATOM 2186 C CA . GLY B 1 62 ? -14.516 4.766 15.461 1 88.75 62 GLY B CA 1
ATOM 2187 C C . GLY B 1 62 ? -14.484 6.016 14.602 1 88.75 62 GLY B C 1
ATOM 2188 O O . GLY B 1 62 ? -14.914 5.988 13.453 1 88.75 62 GLY B O 1
ATOM 2189 N N . ASN B 1 63 ? -13.977 7.074 15.148 1 92.5 63 ASN B N 1
ATOM 2190 C CA . ASN B 1 63 ? -13.875 8.32 14.398 1 92.5 63 ASN B CA 1
ATOM 2191 C C . ASN B 1 63 ? -12.547 8.406 13.641 1 92.5 63 ASN B C 1
ATOM 2193 O O . ASN B 1 63 ? -11.531 7.902 14.117 1 92.5 63 ASN B O 1
ATOM 2197 N N . LEU B 1 64 ? -12.633 9.086 12.484 1 93.12 64 LEU B N 1
ATOM 2198 C CA . LEU B 1 64 ? -11.414 9.297 11.711 1 93.12 64 LEU B CA 1
ATOM 2199 C C . LEU B 1 64 ? -10.453 10.234 12.445 1 93.12 64 LEU B C 1
ATOM 2201 O O . LEU B 1 64 ? -10.812 11.367 12.766 1 93.12 64 LEU B O 1
ATOM 2205 N N . ALA B 1 65 ? -9.281 9.773 12.711 1 93.19 65 ALA B N 1
ATOM 2206 C CA . ALA B 1 65 ? -8.281 10.547 13.445 1 93.19 65 ALA B CA 1
ATOM 2207 C C . ALA B 1 65 ? -7.23 11.125 12.5 1 93.19 65 ALA B C 1
ATOM 2209 O O . ALA B 1 65 ? -6.738 12.242 12.719 1 93.19 65 ALA B O 1
ATOM 2210 N N . MET B 1 66 ? -6.906 10.359 11.5 1 96.12 66 MET B N 1
ATOM 2211 C CA . MET B 1 66 ? -5.863 10.766 10.57 1 96.12 66 MET B CA 1
ATOM 2212 C C . MET B 1 66 ? -6.094 10.148 9.188 1 96.12 66 MET B C 1
ATOM 2214 O O . MET B 1 66 ? -6.539 9.008 9.086 1 96.12 66 MET B O 1
ATOM 2218 N N . SER B 1 67 ? -5.801 10.891 8.133 1 96.75 67 SER B N 1
ATOM 2219 C CA . SER B 1 67 ? -5.766 10.375 6.766 1 96.75 67 SER B CA 1
ATOM 2220 C C . SER B 1 67 ? -4.441 10.711 6.082 1 96.75 67 SER B C 1
ATOM 2222 O O . SER B 1 67 ? -3.861 11.766 6.332 1 96.75 67 SER B O 1
ATOM 2224 N N . PHE B 1 68 ? -3.988 9.797 5.352 1 97.94 68 PHE B N 1
ATOM 2225 C CA . PHE B 1 68 ? -2.715 9.93 4.652 1 97.94 68 PHE B CA 1
ATOM 2226 C C . PHE B 1 68 ? -2.867 9.562 3.18 1 97.94 68 PHE B C 1
ATOM 2228 O O . PHE B 1 68 ? -3.514 8.57 2.844 1 97.94 68 PHE B O 1
ATOM 2235 N N . PHE B 1 69 ? -2.279 10.422 2.311 1 98.75 69 PHE B N 1
ATOM 2236 C CA . PHE B 1 69 ? -2.289 10.172 0.874 1 98.75 69 PHE B CA 1
ATOM 2237 C C . PHE B 1 69 ? -0.889 10.312 0.29 1 98.75 69 PHE B C 1
ATOM 2239 O O . PHE B 1 69 ? -0.148 11.227 0.658 1 98.75 69 PHE B O 1
ATOM 2246 N N . ALA B 1 70 ? -0.478 9.406 -0.551 1 98.56 70 ALA B N 1
ATOM 2247 C CA . ALA B 1 70 ? 0.718 9.531 -1.38 1 98.56 70 ALA B CA 1
ATOM 2248 C C . ALA B 1 70 ? 0.432 9.125 -2.822 1 98.56 70 ALA B C 1
ATOM 2250 O O . ALA B 1 70 ? -0.149 8.062 -3.068 1 98.56 70 ALA B O 1
ATOM 2251 N N . LYS B 1 71 ? 0.856 9.93 -3.74 1 98.88 71 LYS B N 1
ATOM 2252 C CA . LYS B 1 71 ? 0.7 9.562 -5.145 1 98.88 71 LYS B CA 1
ATOM 2253 C C . LYS B 1 71 ? 1.519 8.312 -5.477 1 98.88 71 LYS B C 1
ATOM 2255 O O . LYS B 1 71 ? 1.049 7.43 -6.199 1 98.88 71 LYS B O 1
ATOM 2260 N N . GLU B 1 72 ? 2.713 8.352 -5.047 1 98.19 72 GLU B N 1
ATOM 2261 C CA . GLU B 1 72 ? 3.604 7.203 -5.145 1 98.19 72 GLU B CA 1
ATOM 2262 C C . GLU B 1 72 ? 4.285 6.918 -3.807 1 98.19 72 GLU B C 1
ATOM 2264 O O . GLU B 1 72 ? 4.723 7.84 -3.117 1 98.19 72 GLU B O 1
ATOM 2269 N N . LEU B 1 73 ? 4.383 5.641 -3.42 1 97.06 73 LEU B N 1
ATOM 2270 C CA . LEU B 1 73 ? 5.062 5.176 -2.213 1 97.06 73 LEU B CA 1
ATOM 2271 C C . LEU B 1 73 ? 5.98 4 -2.525 1 97.06 73 LEU B C 1
ATOM 2273 O O . LEU B 1 73 ? 5.562 3.033 -3.166 1 97.06 73 LEU B O 1
ATOM 2277 N N . GLN B 1 74 ? 7.211 4.16 -2.115 1 94.31 74 GLN B N 1
ATOM 2278 C CA . GLN B 1 74 ? 8.188 3.09 -2.262 1 94.31 74 GLN B CA 1
ATOM 2279 C C . GLN B 1 74 ? 8.828 2.738 -0.92 1 94.31 74 GLN B C 1
ATOM 2281 O O . GLN B 1 74 ? 9.289 3.623 -0.195 1 94.31 74 GLN B O 1
ATOM 2286 N N . ARG B 1 75 ? 8.789 1.517 -0.632 1 92.06 75 ARG B N 1
ATOM 2287 C CA . ARG B 1 75 ? 9.531 1.006 0.514 1 92.06 75 ARG B CA 1
ATOM 2288 C C . ARG B 1 75 ? 10.703 0.145 0.062 1 92.06 75 ARG B C 1
ATOM 2290 O O . ARG B 1 75 ? 10.547 -0.743 -0.778 1 92.06 75 ARG B O 1
ATOM 2297 N N . TYR B 1 76 ? 11.82 0.394 0.664 1 88.44 76 TYR B N 1
ATOM 2298 C CA . TYR B 1 76 ? 13.031 -0.337 0.298 1 88.44 76 TYR B CA 1
ATOM 2299 C C . TYR B 1 76 ? 13.305 -1.466 1.285 1 88.44 76 TYR B C 1
ATOM 2301 O O . TYR B 1 76 ? 12.656 -1.554 2.332 1 88.44 76 TYR B O 1
ATOM 2309 N N . LEU B 1 77 ? 14.219 -2.346 0.972 1 85.94 77 LEU B N 1
ATOM 2310 C CA . LEU B 1 77 ? 14.523 -3.52 1.785 1 85.94 77 LEU B CA 1
ATOM 2311 C C . LEU B 1 77 ? 14.953 -3.109 3.191 1 85.94 77 LEU B C 1
ATOM 2313 O O . LEU B 1 77 ? 14.672 -3.818 4.16 1 85.94 77 LEU B O 1
ATOM 2317 N N . ASN B 1 78 ? 15.648 -2 3.293 1 86.38 78 ASN B N 1
ATOM 2318 C CA . ASN B 1 78 ? 16.062 -1.524 4.609 1 86.38 78 ASN B CA 1
ATOM 2319 C C . ASN B 1 78 ? 14.906 -0.862 5.355 1 86.38 78 ASN B C 1
ATOM 2321 O O . ASN B 1 78 ? 15.102 -0.3 6.434 1 86.38 78 ASN B O 1
ATOM 2325 N N . GLN B 1 79 ? 13.781 -0.703 4.742 1 88.31 79 GLN B N 1
ATOM 2326 C CA . GLN B 1 79 ? 12.516 -0.259 5.305 1 88.31 79 GLN B CA 1
ATOM 2327 C C . GLN B 1 79 ? 12.383 1.26 5.234 1 88.31 79 GLN B C 1
ATOM 2329 O O . GLN B 1 79 ? 11.43 1.831 5.766 1 88.31 79 GLN B O 1
ATOM 2334 N N . ASP B 1 80 ? 13.289 1.864 4.492 1 89 80 ASP B N 1
ATOM 2335 C CA . ASP B 1 80 ? 13.102 3.283 4.203 1 89 80 ASP B CA 1
ATOM 2336 C C . ASP B 1 80 ? 11.906 3.506 3.287 1 89 80 ASP B C 1
ATOM 2338 O O . ASP B 1 80 ? 11.664 2.721 2.367 1 89 80 ASP B O 1
ATOM 2342 N N . LEU B 1 81 ? 11.266 4.645 3.541 1 91.62 81 LEU B N 1
ATOM 2343 C CA . LEU B 1 81 ? 10.109 5.012 2.732 1 91.62 81 LEU B CA 1
ATOM 2344 C C . LEU B 1 81 ? 10.398 6.277 1.925 1 91.62 81 LEU B C 1
ATOM 2346 O O . LEU B 1 81 ? 10.977 7.23 2.443 1 91.62 81 LEU B O 1
ATOM 2350 N N . TYR B 1 82 ? 10.055 6.234 0.688 1 94.69 82 TYR B N 1
ATOM 2351 C CA . TYR B 1 82 ? 10.055 7.387 -0.205 1 94.69 82 TYR B CA 1
ATOM 2352 C C . TYR B 1 82 ? 8.672 7.613 -0.803 1 94.69 82 TYR B C 1
ATOM 2354 O O . TYR B 1 82 ? 8.039 6.672 -1.293 1 94.69 82 TYR B O 1
ATOM 2362 N N . MET B 1 83 ? 8.242 8.914 -0.786 1 96.56 83 MET B N 1
ATOM 2363 C CA . MET B 1 83 ? 6.879 9.211 -1.229 1 96.56 83 MET B CA 1
ATOM 2364 C C . MET B 1 83 ? 6.844 10.484 -2.059 1 96.56 83 MET B C 1
ATOM 2366 O O . MET B 1 83 ? 7.703 11.352 -1.908 1 96.56 83 MET B O 1
ATOM 2370 N N . THR B 1 84 ? 5.898 10.547 -2.924 1 98.56 84 THR B N 1
ATOM 2371 C CA . THR B 1 84 ? 5.699 11.766 -3.701 1 98.56 84 THR B CA 1
ATOM 2372 C C . THR B 1 84 ? 4.27 12.273 -3.553 1 98.56 84 THR B C 1
ATOM 2374 O O . THR B 1 84 ? 3.34 11.484 -3.361 1 98.56 84 THR B O 1
ATOM 2377 N N . ASP B 1 85 ? 4.199 13.641 -3.613 1 98.69 85 ASP B N 1
ATOM 2378 C CA . ASP B 1 85 ? 2.912 14.328 -3.561 1 98.69 85 ASP B CA 1
ATOM 2379 C C . ASP B 1 85 ? 2.064 13.812 -2.398 1 98.69 85 ASP B C 1
ATOM 2381 O O . ASP B 1 85 ? 0.962 13.297 -2.607 1 98.69 85 ASP B O 1
ATOM 2385 N N . ILE B 1 86 ? 2.539 14.086 -1.226 1 98.38 86 ILE B N 1
ATOM 2386 C CA . ILE B 1 86 ? 1.928 13.492 -0.043 1 98.38 86 ILE B CA 1
ATOM 2387 C C . ILE B 1 86 ? 1.087 14.539 0.685 1 98.38 86 ILE B C 1
ATOM 2389 O O . ILE B 1 86 ? 1.383 15.734 0.624 1 98.38 86 ILE B O 1
ATOM 2393 N N . THR B 1 87 ? 0.078 14.102 1.347 1 98.88 87 THR B N 1
ATOM 2394 C CA . THR B 1 87 ? -0.761 14.883 2.246 1 98.88 87 THR B CA 1
ATOM 2395 C C . THR B 1 87 ? -1.102 14.086 3.502 1 98.88 87 THR B C 1
ATOM 2397 O O . THR B 1 87 ? -1.52 12.93 3.414 1 98.88 87 THR B O 1
ATOM 2400 N N . GLU B 1 88 ? -0.875 14.625 4.594 1 98.31 88 GLU B N 1
ATOM 2401 C CA . GLU B 1 88 ? -1.371 14.078 5.852 1 98.31 88 GLU B CA 1
ATOM 2402 C C . GLU B 1 88 ? -2.34 15.039 6.531 1 98.31 88 GLU B C 1
ATOM 2404 O O . GLU B 1 88 ? -2.074 16.234 6.613 1 98.31 88 GLU B O 1
ATOM 2409 N N . LYS B 1 89 ? -3.396 14.547 6.957 1 98.38 89 LYS B N 1
ATOM 2410 C CA . LYS B 1 89 ? -4.406 15.312 7.68 1 98.38 89 LYS B CA 1
ATOM 2411 C C . LYS B 1 89 ? -4.703 14.688 9.039 1 98.38 89 LYS B C 1
ATOM 2413 O O . LYS B 1 89 ? -4.684 13.469 9.188 1 98.38 89 LYS B O 1
ATOM 2418 N N . SER B 1 90 ? -4.953 15.516 9.953 1 97.19 90 SER B N 1
ATOM 2419 C CA . SER B 1 90 ? -5.457 15.086 11.25 1 97.19 90 SER B CA 1
ATOM 2420 C C . SER B 1 90 ? -6.766 15.781 11.594 1 97.19 90 SER B C 1
ATOM 2422 O O . SER B 1 90 ? -7.012 16.906 11.156 1 97.19 90 SER B O 1
ATOM 2424 N N . TYR B 1 91 ? -7.492 15.109 12.414 1 96 91 TYR B N 1
ATOM 2425 C CA . TYR B 1 91 ? -8.836 15.586 12.719 1 96 91 TYR B CA 1
ATOM 2426 C C . TYR B 1 91 ? -9.039 15.711 14.227 1 96 91 TYR B C 1
ATOM 2428 O O . TYR B 1 91 ? -8.508 14.906 14.992 1 96 91 TYR B O 1
ATOM 2436 N N . ASP B 1 92 ? -9.883 16.672 14.508 1 92.5 92 ASP B N 1
ATOM 2437 C CA . ASP B 1 92 ? -10.195 16.906 15.914 1 92.5 92 ASP B CA 1
ATOM 2438 C C . ASP B 1 92 ? -11.039 15.773 16.484 1 92.5 92 ASP B C 1
ATOM 2440 O O . ASP B 1 92 ? -12 15.328 15.859 1 92.5 92 ASP B O 1
ATOM 2444 N N . LYS B 1 93 ? -10.719 15.344 17.656 1 89 93 LYS B N 1
ATOM 2445 C CA . LYS B 1 93 ? -11.383 14.188 18.266 1 89 93 LYS B CA 1
ATOM 2446 C C . LYS B 1 93 ? -12.836 14.508 18.609 1 89 93 LYS B C 1
ATOM 2448 O O . LYS B 1 93 ? -13.711 13.648 18.469 1 89 93 LYS B O 1
ATOM 2453 N N . ALA B 1 94 ? -13.07 15.703 19.031 1 87.38 94 ALA B N 1
ATOM 2454 C CA . ALA B 1 94 ? -14.391 16.078 19.516 1 87.38 94 ALA B CA 1
ATOM 2455 C C . ALA B 1 94 ? -15.312 16.469 18.359 1 87.38 94 ALA B C 1
ATOM 2457 O O . ALA B 1 94 ? -16.484 16.062 18.328 1 87.38 94 ALA B O 1
ATOM 2458 N N . THR B 1 95 ? -14.844 17.141 17.391 1 89.31 95 THR B N 1
ATOM 2459 C CA . THR B 1 95 ? -15.703 17.719 16.359 1 89.31 95 THR B CA 1
ATOM 2460 C C . THR B 1 95 ? -15.594 16.922 15.062 1 89.31 95 THR B C 1
ATOM 2462 O O . THR B 1 95 ? -16.406 17.078 14.164 1 89.31 95 THR B O 1
ATOM 2465 N N . GLU B 1 96 ? -14.531 16.141 14.93 1 90.69 96 GLU B N 1
ATOM 2466 C CA . GLU B 1 96 ? -14.266 15.328 13.742 1 90.69 96 GLU B CA 1
ATOM 2467 C C . GLU B 1 96 ? -13.93 16.203 12.539 1 90.69 96 GLU B C 1
ATOM 2469 O O . GLU B 1 96 ? -14.008 15.75 11.391 1 90.69 96 GLU B O 1
ATOM 2474 N N . LYS B 1 97 ? -13.633 17.391 12.828 1 93.5 97 LYS B N 1
ATOM 2475 C CA . LYS B 1 97 ? -13.281 18.328 11.766 1 93.5 97 LYS B CA 1
ATOM 2476 C C . LYS B 1 97 ? -11.766 18.391 11.57 1 93.5 97 LYS B C 1
ATOM 2478 O O . LYS B 1 97 ? -11.008 18.062 12.484 1 93.5 97 LYS B O 1
ATOM 2483 N N . LEU B 1 98 ? -11.422 18.844 10.398 1 96.06 98 LEU B N 1
ATOM 2484 C CA . LEU B 1 98 ? -10.008 19 10.078 1 96.06 98 LEU B CA 1
ATOM 2485 C C . LEU B 1 98 ? -9.32 19.906 11.094 1 96.06 98 LEU B C 1
ATOM 2487 O O . LEU B 1 98 ? -9.859 20.953 11.453 1 96.06 98 LEU B O 1
ATOM 2491 N N . ASP B 1 99 ? -8.117 19.469 11.516 1 94.94 99 ASP B N 1
ATOM 2492 C CA . ASP B 1 99 ? -7.371 20.156 12.555 1 94.94 99 ASP B CA 1
ATOM 2493 C C . ASP B 1 99 ? -5.977 20.547 12.062 1 94.94 99 ASP B C 1
ATOM 2495 O O . ASP B 1 99 ? -5.402 21.531 12.523 1 94.94 99 ASP B O 1
ATOM 2499 N N . TRP B 1 100 ? -5.469 19.812 11.242 1 97.56 100 TRP B N 1
ATOM 2500 C CA . TRP B 1 100 ? -4.125 19.969 10.703 1 97.56 100 TRP B CA 1
ATOM 2501 C C . TRP B 1 100 ? -4.012 19.344 9.32 1 97.56 100 TRP B C 1
ATOM 2503 O O . TRP B 1 100 ? -4.621 18.297 9.062 1 97.56 100 TRP B O 1
ATOM 2513 N N . GLN B 1 101 ? -3.236 19.953 8.477 1 98.69 101 GLN B N 1
ATOM 2514 C CA . GLN B 1 101 ? -2.896 19.391 7.18 1 98.69 101 GLN B CA 1
ATOM 2515 C C . GLN B 1 101 ? -1.48 19.766 6.762 1 98.69 101 GLN B C 1
ATOM 2517 O O . GLN B 1 101 ? -1.079 20.922 6.902 1 98.69 101 GLN B O 1
ATOM 2522 N N . VAL B 1 102 ? -0.78 18.828 6.285 1 98.75 102 VAL B N 1
ATOM 2523 C CA . VAL B 1 102 ? 0.541 19.125 5.742 1 98.75 102 VAL B CA 1
ATOM 2524 C C . VAL B 1 102 ? 0.733 18.406 4.418 1 98.75 102 VAL B C 1
ATOM 2526 O O . VAL B 1 102 ? 0.315 17.25 4.27 1 98.75 102 VAL B O 1
ATOM 2529 N N . GLN B 1 103 ? 1.394 19.062 3.469 1 98.81 103 GLN B N 1
ATOM 2530 C CA . GLN B 1 103 ? 1.609 18.547 2.121 1 98.81 103 GLN B CA 1
ATOM 2531 C C . GLN B 1 103 ? 3.018 18.859 1.627 1 98.81 103 GLN B C 1
ATOM 2533 O O . GLN B 1 103 ? 3.576 19.906 1.964 1 98.81 103 GLN B O 1
ATOM 2538 N N . ALA B 1 104 ? 3.523 17.969 0.832 1 98.44 104 ALA B N 1
ATOM 2539 C CA . ALA B 1 104 ? 4.809 18.219 0.187 1 98.44 104 ALA B CA 1
ATOM 2540 C C . ALA B 1 104 ? 4.945 17.422 -1.104 1 98.44 104 ALA B C 1
ATOM 2542 O O . ALA B 1 104 ? 4.262 16.406 -1.291 1 98.44 104 ALA B O 1
ATOM 2543 N N . LYS B 1 105 ? 5.832 17.844 -1.952 1 98.06 105 LYS B N 1
ATOM 2544 C CA . LYS B 1 105 ? 6.09 17.141 -3.199 1 98.06 105 LYS B CA 1
ATOM 2545 C C . LYS B 1 105 ? 6.828 15.82 -2.939 1 98.06 105 LYS B C 1
ATOM 2547 O O . LYS B 1 105 ? 6.578 14.82 -3.617 1 98.06 105 LYS B O 1
ATOM 2552 N N . HIS B 1 106 ? 7.758 15.883 -1.942 1 97.44 106 HIS B N 1
ATOM 2553 C CA . HIS B 1 106 ? 8.531 14.695 -1.606 1 97.44 106 HIS B CA 1
ATOM 2554 C C . HIS B 1 106 ? 8.57 14.469 -0.099 1 97.44 106 HIS B C 1
ATOM 2556 O O . HIS B 1 106 ? 8.523 15.43 0.677 1 97.44 106 HIS B O 1
ATOM 2562 N N . ALA B 1 107 ? 8.703 13.203 0.247 1 97.25 107 ALA B N 1
ATOM 2563 C CA . ALA B 1 107 ? 8.875 12.852 1.654 1 97.25 107 ALA B CA 1
ATOM 2564 C C . ALA B 1 107 ? 9.703 11.578 1.807 1 97.25 107 ALA B C 1
ATOM 2566 O O . ALA B 1 107 ? 9.672 10.703 0.942 1 97.25 107 ALA B O 1
ATOM 2567 N N . GLN B 1 108 ? 10.383 11.547 2.844 1 95.38 108 GLN B N 1
ATOM 2568 C CA . GLN B 1 108 ? 11.133 10.359 3.238 1 95.38 108 GLN B CA 1
ATOM 2569 C C . GLN B 1 108 ? 10.906 10.039 4.715 1 95.38 108 GLN B C 1
ATOM 2571 O O . GLN B 1 108 ? 10.836 10.938 5.547 1 95.38 108 GLN B O 1
ATOM 2576 N N . GLN B 1 109 ? 10.789 8.812 4.961 1 92.31 109 GLN B N 1
ATOM 2577 C CA . GLN B 1 109 ? 10.836 8.305 6.328 1 92.31 109 GLN B CA 1
ATOM 2578 C C . GLN B 1 109 ? 11.867 7.188 6.465 1 92.31 109 GLN B C 1
ATOM 2580 O O . GLN B 1 109 ? 11.727 6.129 5.848 1 92.31 109 GLN B O 1
ATOM 2585 N N . LEU B 1 110 ? 12.812 7.523 7.273 1 88.88 110 LEU B N 1
ATOM 2586 C CA . LEU B 1 110 ? 13.852 6.512 7.457 1 88.88 110 LEU B CA 1
ATOM 2587 C C . LEU B 1 110 ? 13.375 5.414 8.406 1 88.88 110 LEU B C 1
ATOM 2589 O O . LEU B 1 110 ? 12.562 5.664 9.297 1 88.88 110 LEU B O 1
ATOM 2593 N N . ALA B 1 111 ? 13.93 4.262 8.203 1 84.12 111 ALA B N 1
ATOM 2594 C CA . ALA B 1 111 ? 13.555 3.082 8.977 1 84.12 111 ALA B CA 1
ATOM 2595 C C . ALA B 1 111 ? 13.664 3.355 10.477 1 84.12 111 ALA B C 1
ATOM 2597 O O . ALA B 1 111 ? 14.609 3.998 10.938 1 84.12 111 ALA B O 1
ATOM 2598 N N . ASN B 1 112 ? 12.648 2.883 11.195 1 84.12 112 ASN B N 1
ATOM 2599 C CA . ASN B 1 112 ? 12.602 2.908 12.648 1 84.12 112 ASN B CA 1
ATOM 2600 C C . ASN B 1 112 ? 12.523 4.336 13.188 1 84.12 112 ASN B C 1
ATOM 2602 O O . ASN B 1 112 ? 12.898 4.598 14.328 1 84.12 112 ASN B O 1
ATOM 2606 N N . GLN B 1 113 ? 12.234 5.211 12.398 1 84.94 113 GLN B N 1
ATOM 2607 C CA . GLN B 1 113 ? 12.016 6.586 12.836 1 84.94 113 GLN B CA 1
ATOM 2608 C C . GLN B 1 113 ? 10.57 7.008 12.625 1 84.94 113 GLN B C 1
ATOM 2610 O O . GLN B 1 113 ? 9.953 6.648 11.617 1 84.94 113 GLN B O 1
ATOM 2615 N N . ASN B 1 114 ? 10.07 7.621 13.633 1 86.12 114 ASN B N 1
ATOM 2616 C CA . ASN B 1 114 ? 8.727 8.18 13.508 1 86.12 114 ASN B CA 1
ATOM 2617 C C . ASN B 1 114 ? 8.773 9.648 13.094 1 86.12 114 ASN B C 1
ATOM 2619 O O . ASN B 1 114 ? 8.195 10.508 13.766 1 86.12 114 ASN B O 1
ATOM 2623 N N . LEU B 1 115 ? 9.633 9.938 12.211 1 93.69 115 LEU B N 1
ATOM 2624 C CA . LEU B 1 115 ? 9.852 11.289 11.703 1 93.69 115 LEU B CA 1
ATOM 2625 C C . LEU B 1 115 ? 9.805 11.305 10.18 1 93.69 115 LEU B C 1
ATOM 2627 O O . LEU B 1 115 ? 10.57 10.602 9.516 1 93.69 115 LEU B O 1
ATOM 2631 N N . ILE B 1 116 ? 8.906 12.102 9.648 1 95.75 116 ILE B N 1
ATOM 2632 C CA . ILE B 1 116 ? 8.797 12.258 8.203 1 95.75 116 ILE B CA 1
ATOM 2633 C C . ILE B 1 116 ? 9.523 13.523 7.762 1 95.75 116 ILE B C 1
ATOM 2635 O O . ILE B 1 116 ? 9.297 14.602 8.312 1 95.75 116 ILE B O 1
ATOM 2639 N N . HIS B 1 117 ? 10.398 13.352 6.867 1 97.5 117 HIS B N 1
ATOM 2640 C CA . HIS B 1 117 ? 11.094 14.469 6.234 1 97.5 117 HIS B CA 1
ATOM 2641 C C . HIS B 1 117 ? 10.367 14.922 4.969 1 97.5 117 HIS B C 1
ATOM 2643 O O . HIS B 1 117 ? 10.352 14.195 3.971 1 97.5 117 HIS B O 1
ATOM 2649 N N . LEU B 1 118 ? 9.781 16.078 5 1 98.25 118 LEU B N 1
ATOM 2650 C CA . LEU B 1 118 ? 9.062 16.688 3.881 1 98.25 118 LEU B CA 1
ATOM 2651 C C . LEU B 1 118 ? 9.922 17.75 3.191 1 98.25 118 LEU B C 1
ATOM 2653 O O . LEU B 1 118 ? 10.555 18.562 3.855 1 98.25 118 LEU B O 1
ATOM 2657 N N . TYR B 1 119 ? 9.891 17.75 1.833 1 96.81 119 TYR B N 1
ATOM 2658 C CA . TYR B 1 119 ? 10.766 18.719 1.18 1 96.81 119 TYR B CA 1
ATOM 2659 C C . TYR B 1 119 ? 10.297 19 -0.242 1 96.81 119 TYR B C 1
ATOM 2661 O O . TYR B 1 119 ? 9.336 18.406 -0.718 1 96.81 119 TYR B O 1
ATOM 2669 N N . ASP B 1 120 ? 10.945 20.016 -0.847 1 96.19 120 ASP B N 1
ATOM 2670 C CA . ASP B 1 120 ? 10.633 20.516 -2.182 1 96.19 120 ASP B CA 1
ATOM 2671 C C . ASP B 1 120 ? 9.266 21.188 -2.207 1 96.19 120 ASP B C 1
ATOM 2673 O O . ASP B 1 120 ? 8.445 20.906 -3.09 1 96.19 120 ASP B O 1
ATOM 2677 N N . GLY B 1 121 ? 9.07 22.016 -1.205 1 96 121 GLY B N 1
ATOM 2678 C CA . GLY B 1 121 ? 7.816 22.734 -1.017 1 96 121 GLY B CA 1
ATOM 2679 C C . GLY B 1 121 ? 6.887 22.062 -0.024 1 96 121 GLY B C 1
ATOM 2680 O O . GLY B 1 121 ? 6.43 20.938 -0.256 1 96 121 GLY B O 1
ATOM 2681 N N . VAL B 1 122 ? 6.809 22.781 1.127 1 98.06 122 VAL B N 1
ATOM 2682 C CA . VAL B 1 122 ? 5.934 22.281 2.182 1 98.06 122 VAL B CA 1
ATOM 2683 C C . VAL B 1 122 ? 4.867 23.312 2.512 1 98.06 122 VAL B C 1
ATOM 2685 O O . VAL B 1 122 ? 5.184 24.5 2.705 1 98.06 122 VAL B O 1
ATOM 2688 N N . ASN B 1 123 ? 3.66 22.906 2.494 1 98.75 123 ASN B N 1
ATOM 2689 C CA . ASN B 1 123 ? 2.518 23.719 2.893 1 98.75 123 ASN B CA 1
ATOM 2690 C C . ASN B 1 123 ? 1.722 23.062 4.016 1 98.75 123 ASN B C 1
ATOM 2692 O O . ASN B 1 123 ? 1.33 21.906 3.904 1 98.75 123 ASN B O 1
ATOM 2696 N N . ALA B 1 124 ? 1.52 23.828 5.043 1 98.75 124 ALA B N 1
ATOM 2697 C CA . ALA B 1 124 ? 0.724 23.297 6.148 1 98.75 124 ALA B CA 1
ATOM 2698 C C . ALA B 1 124 ? -0.364 24.281 6.562 1 98.75 124 ALA B C 1
ATOM 2700 O O . ALA B 1 124 ? -0.234 25.484 6.34 1 98.75 124 ALA B O 1
ATOM 2701 N N . ILE B 1 125 ? -1.403 23.734 7.07 1 98.12 125 ILE B N 1
ATOM 2702 C CA . ILE B 1 125 ? -2.525 24.5 7.605 1 98.12 125 ILE B CA 1
ATOM 2703 C C . ILE B 1 125 ? -2.82 24.047 9.031 1 98.12 125 ILE B C 1
ATOM 2705 O O . ILE B 1 125 ? -3.109 22.875 9.273 1 98.12 125 ILE B O 1
ATOM 2709 N N . MET B 1 126 ? -2.766 24.953 9.922 1 96.75 126 MET B N 1
ATOM 2710 C CA . MET B 1 126 ? -3.133 24.734 11.312 1 96.75 126 MET B CA 1
ATOM 2711 C C . MET B 1 126 ? -4.449 25.422 11.648 1 96.75 126 MET B C 1
ATOM 2713 O O . MET B 1 126 ? -4.574 26.641 11.5 1 96.75 126 MET B O 1
ATOM 2717 N N . ILE B 1 127 ? -5.383 24.641 12.102 1 94.25 127 ILE B N 1
ATOM 2718 C CA . ILE B 1 127 ? -6.688 25.203 12.438 1 94.25 127 ILE B CA 1
ATOM 2719 C C . ILE B 1 127 ? -6.777 25.438 13.945 1 94.25 127 ILE B C 1
ATOM 2721 O O . ILE B 1 127 ? -6.633 24.5 14.734 1 94.25 127 ILE B O 1
ATOM 2725 N N . THR B 1 128 ? -6.957 26.688 14.297 1 87.31 128 THR B N 1
ATOM 2726 C CA . THR B 1 128 ? -6.992 27.062 15.703 1 87.31 128 THR B CA 1
ATOM 2727 C C . THR B 1 128 ? -8.414 27.422 16.141 1 87.31 128 THR B C 1
ATOM 2729 O O . THR B 1 128 ? -9.195 27.938 15.336 1 87.31 128 THR B O 1
ATOM 2732 N N . LYS B 1 129 ? -8.859 26.797 17.188 1 73.06 129 LYS B N 1
ATOM 2733 C CA . LYS B 1 129 ? -10.156 27.172 17.734 1 73.06 129 LYS B CA 1
ATOM 2734 C C . LYS B 1 129 ? -10.109 28.562 18.359 1 73.06 129 LYS B C 1
ATOM 2736 O O . LYS B 1 129 ? -9.078 28.969 18.906 1 73.06 129 LYS B O 1
ATOM 2741 N N . LYS B 1 130 ? -11.047 29.375 17.969 1 57.06 130 LYS B N 1
ATOM 2742 C CA . LYS B 1 130 ? -11.133 30.672 18.625 1 57.06 130 LYS B CA 1
ATOM 2743 C C . LYS B 1 130 ? -11.172 30.516 20.156 1 57.06 130 LYS B C 1
ATOM 2745 O O . LYS B 1 130 ? -11.891 29.672 20.672 1 57.06 130 LYS B O 1
ATOM 2750 N N . SER B 1 131 ? -10.07 30.766 20.75 1 50.62 131 SER B N 1
ATOM 2751 C CA . SER B 1 131 ? -10.133 30.797 22.203 1 50.62 131 SER B CA 1
ATOM 2752 C C . SER B 1 131 ? -11.344 31.594 22.688 1 50.62 131 SER B C 1
ATOM 2754 O O . SER B 1 131 ? -11.711 32.594 22.094 1 50.62 131 SER B O 1
ATOM 2756 N N . ALA B 1 132 ? -12.266 30.953 23.453 1 45.25 132 ALA B N 1
ATOM 2757 C CA . ALA B 1 132 ? -13.383 31.625 24.094 1 45.25 132 ALA B CA 1
ATOM 2758 C C . ALA B 1 132 ? -12.953 32.969 24.672 1 45.25 132 ALA B C 1
ATOM 2760 O O . ALA B 1 132 ? -13.789 33.844 24.953 1 45.25 132 ALA B O 1
ATOM 2761 N N . ALA B 1 133 ? -11.758 33.156 25.156 1 43.47 133 ALA B N 1
ATOM 2762 C CA . ALA B 1 133 ? -11.539 34.312 26 1 43.47 133 ALA B CA 1
ATOM 2763 C C . ALA B 1 133 ? -11.719 35.625 25.219 1 43.47 133 ALA B C 1
ATOM 2765 O O . ALA B 1 133 ? -12.062 36.656 25.781 1 43.47 133 ALA B O 1
ATOM 2766 N N . ASN B 1 134 ? -11.047 35.719 24.031 1 39.12 134 ASN B N 1
ATOM 2767 C CA . ASN B 1 134 ? -11.203 37.062 23.453 1 39.12 134 ASN B CA 1
ATOM 2768 C C . ASN B 1 134 ? -12.586 37.25 22.844 1 39.12 134 ASN B C 1
ATOM 2770 O O . ASN B 1 134 ? -12.727 37.406 21.625 1 39.12 134 ASN B O 1
ATOM 2774 N N . THR B 1 135 ? -13.492 36.438 23.266 1 38 135 THR B N 1
ATOM 2775 C CA . THR B 1 135 ? -14.859 36.781 22.875 1 38 135 THR B CA 1
ATOM 2776 C C . THR B 1 135 ? -15.188 38.219 23.266 1 38 135 THR B C 1
ATOM 2778 O O . THR B 1 135 ? -15.734 38.469 24.328 1 38 135 THR B O 1
ATOM 2781 N N . GLN B 1 136 ? -14.234 39.156 23.234 1 36.31 136 GLN B N 1
ATOM 2782 C CA . GLN B 1 136 ? -14.977 40.406 23.219 1 36.31 136 GLN B CA 1
ATOM 2783 C C . GLN B 1 136 ? -16.141 40.344 22.234 1 36.31 136 GLN B C 1
ATOM 2785 O O . GLN B 1 136 ? -16.016 39.75 21.156 1 36.31 136 GLN B O 1
ATOM 2790 N N . LYS B 1 137 ? -17.328 40.875 22.641 1 39.97 137 LYS B N 1
ATOM 2791 C CA . LYS B 1 137 ? -18.688 40.969 22.125 1 39.97 137 LYS B CA 1
ATOM 2792 C C . LYS B 1 137 ? -18.688 41.344 20.641 1 39.97 137 LYS B C 1
ATOM 2794 O O . LYS B 1 137 ? -19.094 42.469 20.297 1 39.97 137 LYS B O 1
ATOM 2799 N N . THR B 1 138 ? -17.531 41.531 19.859 1 38.56 138 THR B N 1
ATOM 2800 C CA . THR B 1 138 ? -18.047 41.969 18.578 1 38.56 138 THR B CA 1
ATOM 2801 C C . THR B 1 138 ? -19.047 40.969 18 1 38.56 138 THR B C 1
ATOM 2803 O O . THR B 1 138 ? -18.891 39.75 18.203 1 38.56 138 THR B O 1
ATOM 2806 N N . SER B 1 139 ? -20.25 41.375 17.625 1 38.72 139 SER B N 1
ATOM 2807 C CA . SER B 1 139 ? -21.484 40.781 17.109 1 38.72 139 SER B CA 1
ATOM 2808 C C . SER B 1 139 ? -21.188 39.688 16.109 1 38.72 139 SER B C 1
ATOM 2810 O O . SER B 1 139 ? -22.094 38.969 15.656 1 38.72 139 SER B O 1
ATOM 2812 N N . ASP B 1 140 ? -20.094 39.875 15.25 1 41.5 140 ASP B N 1
ATOM 2813 C CA . ASP B 1 140 ? -20.156 38.969 14.109 1 41.5 140 ASP B CA 1
ATOM 2814 C C . ASP B 1 140 ? -19.891 37.531 14.539 1 41.5 140 ASP B C 1
ATOM 2816 O O . ASP B 1 140 ? -18.828 37.25 15.078 1 41.5 140 ASP B O 1
ATOM 2820 N N . ASN B 1 141 ? -20.812 36.656 14.969 1 42.19 141 ASN B N 1
ATOM 2821 C CA . ASN B 1 141 ? -21.062 35.219 15.078 1 42.19 141 ASN B CA 1
ATOM 2822 C C . ASN B 1 141 ? -20.172 34.438 14.133 1 42.19 141 ASN B C 1
ATOM 2824 O O . ASN B 1 141 ? -20.547 33.344 13.703 1 42.19 141 ASN B O 1
ATOM 2828 N N . ASP B 1 142 ? -19.141 34.969 13.523 1 47.66 142 ASP B N 1
ATOM 2829 C CA . ASP B 1 142 ? -18.391 34.125 12.586 1 47.66 142 ASP B CA 1
ATOM 2830 C C . ASP B 1 142 ? -17.594 33.062 13.32 1 47.66 142 ASP B C 1
ATOM 2832 O O . ASP B 1 142 ? -16.547 33.344 13.906 1 47.66 142 ASP B O 1
ATOM 2836 N N . SER B 1 143 ? -18.062 31.984 13.906 1 54.69 143 SER B N 1
ATOM 2837 C CA . SER B 1 143 ? -17.641 30.75 14.547 1 54.69 143 SER B CA 1
ATOM 2838 C C . SER B 1 143 ? -16.641 29.984 13.68 1 54.69 143 SER B C 1
ATOM 2840 O O . SER B 1 143 ? -16.297 28.844 13.984 1 54.69 143 SER B O 1
ATOM 2842 N N . THR B 1 144 ? -16.219 30.641 12.586 1 59.47 144 THR B N 1
ATOM 2843 C CA . THR B 1 144 ? -15.32 29.875 11.742 1 59.47 144 THR B CA 1
ATOM 2844 C C . THR B 1 144 ? -13.922 29.812 12.352 1 59.47 144 THR B C 1
ATOM 2846 O O . THR B 1 144 ? -13.352 30.844 12.719 1 59.47 144 THR B O 1
ATOM 2849 N N . PRO B 1 145 ? -13.359 28.703 12.609 1 64.06 145 PRO B N 1
ATOM 2850 C CA . PRO B 1 145 ? -12.016 28.609 13.172 1 64.06 145 PRO B CA 1
ATOM 2851 C C . PRO B 1 145 ? -10.961 29.344 12.352 1 64.06 145 PRO B C 1
ATOM 2853 O O . PRO B 1 145 ? -11.141 29.531 11.141 1 64.06 145 PRO B O 1
ATOM 2856 N N . ASP B 1 146 ? -9.992 29.906 13.203 1 84.44 146 ASP B N 1
ATOM 2857 C CA . ASP B 1 146 ? -8.875 30.562 12.523 1 84.44 146 ASP B CA 1
ATOM 2858 C C . ASP B 1 146 ? -7.918 29.547 11.914 1 84.44 146 ASP B C 1
ATOM 2860 O O . ASP B 1 146 ? -7.785 28.422 12.43 1 84.44 146 ASP B O 1
ATOM 2864 N N . LYS B 1 147 ? -7.43 29.953 10.695 1 92.38 147 LYS B N 1
ATOM 2865 C CA . LYS B 1 147 ? -6.441 29.125 10 1 92.38 147 LYS B CA 1
ATOM 2866 C C . LYS B 1 147 ? -5.105 29.859 9.898 1 92.38 147 LYS B C 1
ATOM 2868 O O . LYS B 1 147 ? -5.059 31.047 9.57 1 92.38 147 LYS B O 1
ATOM 2873 N N . ILE B 1 148 ? -4.082 29.156 10.289 1 94.38 148 ILE B N 1
ATOM 2874 C CA . ILE B 1 148 ? -2.719 29.625 10.055 1 94.38 148 ILE B CA 1
ATOM 2875 C C . ILE B 1 148 ? -2.062 28.781 8.969 1 94.38 148 ILE B C 1
ATOM 2877 O O . ILE B 1 148 ? -1.972 27.547 9.094 1 94.38 148 ILE B O 1
ATOM 2881 N N . TYR B 1 149 ? -1.611 29.438 7.953 1 96.44 149 TYR B N 1
ATOM 2882 C CA . TYR B 1 149 ? -0.905 28.781 6.863 1 96.44 149 TYR B CA 1
ATOM 2883 C C . TYR B 1 149 ? 0.604 28.859 7.062 1 96.44 149 TYR B C 1
ATOM 2885 O O . TYR B 1 149 ? 1.128 29.891 7.484 1 96.44 149 TYR B O 1
ATOM 2893 N N . ILE B 1 150 ? 1.228 27.75 6.793 1 97.69 150 ILE B N 1
ATOM 2894 C CA . ILE B 1 150 ? 2.678 27.672 6.93 1 97.69 150 ILE B CA 1
ATOM 2895 C C . ILE B 1 150 ? 3.295 27.219 5.605 1 97.69 150 ILE B C 1
ATOM 2897 O O . ILE B 1 150 ? 2.881 26.219 5.027 1 97.69 150 ILE B O 1
ATOM 2901 N N . LYS B 1 151 ? 4.293 27.953 5.164 1 97.75 151 LYS B N 1
ATOM 2902 C CA . LYS B 1 151 ? 5.008 27.609 3.934 1 97.75 151 LYS B CA 1
ATOM 2903 C C . LYS B 1 151 ? 6.516 27.578 4.164 1 97.75 151 LYS B C 1
ATOM 2905 O O . LYS B 1 151 ? 7.074 28.484 4.797 1 97.75 151 LYS B O 1
ATOM 2910 N N . SER B 1 152 ? 7.148 26.531 3.74 1 97.75 152 SER B N 1
ATOM 2911 C CA . SER B 1 152 ? 8.602 26.391 3.814 1 97.75 152 SER B CA 1
ATOM 2912 C C . SER B 1 152 ? 9.117 25.438 2.744 1 97.75 152 SER B C 1
ATOM 2914 O O . SER B 1 152 ? 8.336 24.844 1.998 1 97.75 152 SER B O 1
ATOM 2916 N N . SER B 1 153 ? 10.438 25.359 2.602 1 96.06 153 SER B N 1
ATOM 2917 C CA . SER B 1 153 ? 11.016 24.422 1.639 1 96.06 153 SER B CA 1
ATOM 2918 C C . SER B 1 153 ? 11.148 23.031 2.232 1 96.06 153 SER B C 1
ATOM 2920 O O . SER B 1 153 ? 11.305 22.047 1.5 1 96.06 153 SER B O 1
ATOM 2922 N N . GLU B 1 154 ? 11.062 22.984 3.58 1 97.25 154 GLU B N 1
ATOM 2923 C CA . GLU B 1 154 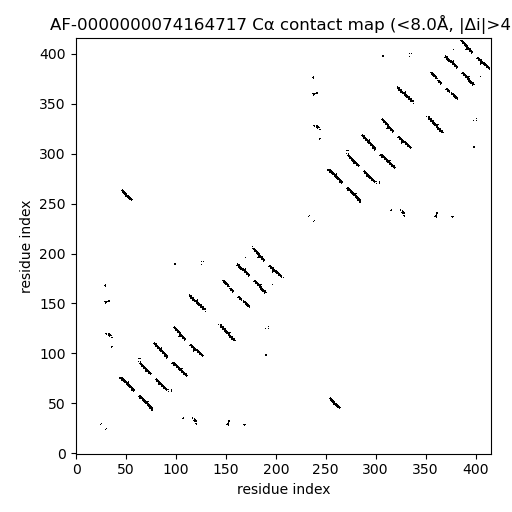? 11.352 21.734 4.277 1 97.25 154 GLU B CA 1
ATOM 2924 C C . GLU B 1 154 ? 10.672 21.703 5.641 1 97.25 154 GLU B C 1
ATOM 2926 O O . GLU B 1 154 ? 10.492 22.734 6.281 1 97.25 154 GLU B O 1
ATOM 2931 N N . MET B 1 155 ? 10.312 20.5 6.023 1 98.06 155 MET B N 1
ATOM 2932 C CA . MET B 1 155 ? 9.789 20.297 7.371 1 98.06 155 MET B CA 1
ATOM 2933 C C . MET B 1 155 ? 9.977 18.844 7.82 1 98.06 155 MET B C 1
ATOM 2935 O O . MET B 1 155 ? 9.781 17.922 7.035 1 98.06 155 MET B O 1
ATOM 2939 N N . PHE B 1 156 ? 10.375 18.719 9.008 1 97.5 156 PHE B N 1
ATOM 2940 C CA . PHE B 1 156 ? 10.312 17.438 9.695 1 97.5 156 PHE B CA 1
ATOM 2941 C C . PHE B 1 156 ? 9.062 17.344 10.562 1 97.5 156 PHE B C 1
ATOM 2943 O O . PHE B 1 156 ? 8.781 18.234 11.359 1 97.5 156 PHE B O 1
ATOM 2950 N N . TYR B 1 157 ? 8.336 16.266 10.375 1 98.31 157 TYR B N 1
ATOM 2951 C CA . TYR B 1 157 ? 7.055 16.141 11.062 1 98.31 157 TYR B CA 1
ATOM 2952 C C . TYR B 1 157 ? 6.91 14.75 11.68 1 98.31 157 TYR B C 1
ATOM 2954 O O . TYR B 1 157 ? 7.156 13.742 11.008 1 98.31 157 TYR B O 1
ATOM 2962 N N . ASN B 1 158 ? 6.57 14.695 12.953 1 95.94 158 ASN B N 1
ATOM 2963 C CA . ASN B 1 158 ? 6.223 13.469 13.664 1 95.94 158 ASN B CA 1
ATOM 2964 C C . ASN B 1 158 ? 4.715 13.312 13.805 1 95.94 158 ASN B C 1
ATOM 2966 O O . ASN B 1 158 ? 4.086 14.023 14.602 1 95.94 158 ASN B O 1
ATOM 2970 N N . SER B 1 159 ? 4.223 12.305 13.109 1 91.12 159 SER B N 1
ATOM 2971 C CA . SER B 1 159 ? 2.773 12.156 13.047 1 91.12 159 SER B CA 1
ATOM 2972 C C . SER B 1 159 ? 2.207 11.648 14.367 1 91.12 159 SER B C 1
ATOM 2974 O O . SER B 1 159 ? 1.006 11.766 14.625 1 91.12 159 SER B O 1
ATOM 2976 N N . SER B 1 160 ? 3.01 11.07 15.219 1 88.81 160 SER B N 1
ATOM 2977 C CA . SER B 1 160 ? 2.555 10.539 16.5 1 88.81 160 SER B CA 1
ATOM 2978 C C . SER B 1 160 ? 2.527 11.617 17.562 1 88.81 160 SER B C 1
ATOM 2980 O O . SER B 1 160 ? 1.487 11.867 18.188 1 88.81 160 SER B O 1
ATOM 2982 N N . SER B 1 161 ? 3.643 12.328 17.703 1 93.75 161 SER B N 1
ATOM 2983 C CA . SER B 1 161 ? 3.719 13.344 18.734 1 93.75 161 SER B CA 1
ATOM 2984 C C . SER B 1 161 ? 3.15 14.672 18.25 1 93.75 161 SER B C 1
ATOM 2986 O O . SER B 1 161 ? 2.898 15.578 19.047 1 93.75 161 SER B O 1
ATOM 2988 N N . LYS B 1 162 ? 3.059 14.867 17 1 96.56 162 LYS B N 1
ATOM 2989 C CA . LYS B 1 162 ? 2.488 16.047 16.359 1 96.56 162 LYS B CA 1
ATOM 2990 C C . LYS B 1 162 ? 3.486 17.188 16.328 1 96.56 162 LYS B C 1
ATOM 2992 O O . LYS B 1 162 ? 3.123 18.328 16 1 96.56 162 LYS B O 1
ATOM 2997 N N . ASP B 1 163 ? 4.703 16.859 16.547 1 98 163 ASP B N 1
ATOM 2998 C CA . ASP B 1 163 ? 5.758 17.875 16.516 1 98 163 ASP B CA 1
ATOM 2999 C C . ASP B 1 163 ? 6.238 18.109 15.078 1 98 163 ASP B C 1
ATOM 3001 O O . ASP B 1 163 ? 6.355 17.172 14.289 1 98 163 ASP B O 1
ATOM 3005 N N . PHE B 1 164 ? 6.566 19.406 14.797 1 98.69 164 PHE B N 1
ATOM 3006 C CA . PHE B 1 164 ? 7.215 19.703 13.523 1 98.69 164 PHE B CA 1
ATOM 3007 C C . PHE B 1 164 ? 8.312 20.75 13.711 1 98.69 164 PHE B C 1
ATOM 3009 O O . PHE B 1 164 ? 8.266 21.547 14.656 1 98.69 164 PHE B O 1
ATOM 3016 N N . TYR B 1 165 ? 9.312 20.719 12.852 1 98.5 165 TYR B N 1
ATOM 3017 C CA . TYR B 1 165 ? 10.391 21.703 12.898 1 98.5 165 TYR B CA 1
ATOM 3018 C C . TYR B 1 165 ? 11.133 21.766 11.578 1 98.5 165 TYR B C 1
ATOM 3020 O O . TYR B 1 165 ? 10.969 20.891 10.719 1 98.5 165 TYR B O 1
ATOM 3028 N N . ASN B 1 166 ? 11.844 22.781 11.391 1 97.31 166 ASN B N 1
ATOM 3029 C CA . ASN B 1 166 ? 12.836 22.922 10.328 1 97.31 166 ASN B CA 1
ATOM 3030 C C . ASN B 1 166 ? 13.883 23.969 10.68 1 97.31 166 ASN B C 1
ATOM 3032 O O . ASN B 1 166 ? 13.883 24.516 11.781 1 97.31 166 ASN B O 1
ATOM 3036 N N . ASN B 1 167 ? 14.875 24.141 9.852 1 96.62 167 ASN B N 1
ATOM 3037 C CA . ASN B 1 167 ? 15.867 25.203 9.984 1 96.62 167 ASN B CA 1
ATOM 3038 C C . ASN B 1 167 ? 15.922 26.078 8.734 1 96.62 167 ASN B C 1
ATOM 3040 O O . ASN B 1 167 ? 16.984 26.562 8.359 1 96.62 167 ASN B O 1
ATOM 3044 N N . ARG B 1 168 ? 14.828 26.172 8.172 1 96.56 168 ARG B N 1
ATOM 3045 C CA . ARG B 1 168 ? 14.758 26.891 6.906 1 96.56 168 ARG B CA 1
ATOM 3046 C C . ARG B 1 168 ? 13.867 28.125 7.023 1 96.56 168 ARG B C 1
ATOM 3048 O O . ARG B 1 168 ? 13.18 28.312 8.031 1 96.56 168 ARG B O 1
ATOM 3055 N N . PHE B 1 169 ? 13.961 28.984 6.012 1 96.19 169 PHE B N 1
ATOM 3056 C CA . PHE B 1 169 ? 13.016 30.078 5.922 1 96.19 169 PHE B CA 1
ATOM 3057 C C . PHE B 1 169 ? 11.578 29.562 5.98 1 96.19 169 PHE B C 1
ATOM 3059 O O . PHE B 1 169 ? 11.242 28.578 5.324 1 96.19 169 PHE B O 1
ATOM 3066 N N . THR B 1 170 ? 10.797 30.25 6.809 1 96.69 170 THR B N 1
ATOM 3067 C CA . THR B 1 170 ? 9.406 29.859 7 1 96.69 170 THR B CA 1
ATOM 3068 C C . THR B 1 170 ? 8.5 31.078 7.051 1 96.69 170 THR B C 1
ATOM 3070 O O . THR B 1 170 ? 8.828 32.094 7.699 1 96.69 170 THR B O 1
ATOM 3073 N N . LYS B 1 171 ? 7.414 30.984 6.305 1 96.81 171 LYS B N 1
ATOM 3074 C CA . LYS B 1 171 ? 6.371 32 6.332 1 96.81 171 LYS B CA 1
ATOM 3075 C C . LYS B 1 171 ? 5.086 31.453 6.941 1 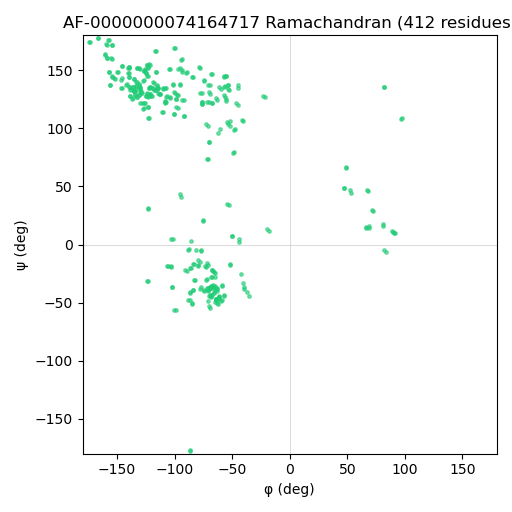96.81 171 LYS B C 1
ATOM 3077 O O . LYS B 1 171 ? 4.609 30.391 6.555 1 96.81 171 LYS B O 1
ATOM 3082 N N . MET B 1 172 ? 4.559 32.188 7.887 1 96.12 172 MET B N 1
ATOM 3083 C CA . MET B 1 172 ? 3.236 31.938 8.445 1 96.12 172 MET B CA 1
ATOM 3084 C C . MET B 1 172 ? 2.283 33.094 8.133 1 96.12 172 MET B C 1
ATOM 3086 O O . MET B 1 172 ? 2.664 34.25 8.219 1 96.12 172 MET B O 1
ATOM 3090 N N . TYR B 1 173 ? 1.104 32.656 7.77 1 92.56 173 TYR B N 1
ATOM 3091 C CA . TYR B 1 173 ? 0.218 33.781 7.426 1 92.56 173 TYR B CA 1
ATOM 3092 C C . TYR B 1 173 ? -1.243 33.344 7.508 1 92.56 173 TYR B C 1
ATOM 3094 O O . TYR B 1 173 ? -1.549 32.156 7.551 1 92.56 173 TYR B O 1
ATOM 3102 N N . ASP B 1 174 ? -2.094 34.281 7.613 1 90.56 174 ASP B N 1
ATOM 3103 C CA . ASP B 1 174 ? -3.547 34.188 7.547 1 90.56 174 ASP B CA 1
ATOM 3104 C C . ASP B 1 174 ? -4.117 35.062 6.449 1 90.56 174 ASP B C 1
ATOM 3106 O O . ASP B 1 174 ? -4.18 36.281 6.605 1 90.56 174 ASP B O 1
ATOM 3110 N N . PRO B 1 175 ? -4.582 34.438 5.422 1 86.12 175 PRO B N 1
ATOM 3111 C CA . PRO B 1 175 ? -5.051 35.25 4.301 1 86.12 175 PRO B CA 1
ATOM 3112 C C . PRO B 1 175 ? -6.285 36.062 4.652 1 86.12 175 PRO B C 1
ATOM 3114 O O . PRO B 1 175 ? -6.547 37.094 4.016 1 86.12 175 PRO B O 1
ATOM 3117 N N . LYS B 1 176 ? -7.023 35.656 5.629 1 85.06 176 LYS B N 1
ATOM 3118 C CA . LYS B 1 176 ? -8.227 36.375 6.02 1 85.06 176 LYS B CA 1
ATOM 3119 C C . LYS B 1 176 ? -7.875 37.719 6.645 1 85.06 176 LYS B C 1
ATOM 3121 O O . LYS B 1 176 ? -8.562 38.719 6.402 1 85.06 176 LYS B O 1
ATOM 3126 N N . THR B 1 177 ? -6.816 37.812 7.41 1 85.06 177 THR B N 1
ATOM 3127 C CA . THR B 1 177 ? -6.48 39 8.164 1 85.06 177 THR B CA 1
ATOM 3128 C C . THR B 1 177 ? -5.34 39.781 7.492 1 85.06 177 THR B C 1
ATOM 3130 O O . THR B 1 177 ? -5.109 40.938 7.793 1 85.06 177 THR B O 1
ATOM 3133 N N . GLY B 1 178 ? -4.652 39.062 6.66 1 86.69 178 GLY B N 1
ATOM 3134 C CA . GLY B 1 178 ? -3.469 39.656 6.059 1 86.69 178 GLY B CA 1
ATOM 3135 C C . GLY B 1 178 ? -2.242 39.562 6.945 1 86.69 178 GLY B C 1
ATOM 3136 O O . GLY B 1 178 ? -1.148 39.969 6.543 1 86.69 178 GLY B O 1
ATOM 3137 N N . ASN B 1 179 ? -2.412 39.094 8.164 1 88.31 179 ASN B N 1
ATOM 3138 C CA . ASN B 1 179 ? -1.283 38.906 9.07 1 88.31 179 ASN B CA 1
ATOM 3139 C C . ASN B 1 179 ? -0.255 37.938 8.508 1 88.31 179 ASN B C 1
ATOM 3141 O O . ASN B 1 179 ? -0.618 36.906 7.922 1 88.31 179 ASN B O 1
ATOM 3145 N N . ASN B 1 180 ? 1.057 38.344 8.609 1 92.12 180 ASN B N 1
ATOM 3146 C CA . ASN B 1 180 ? 2.113 37.406 8.211 1 92.12 180 ASN B CA 1
ATOM 3147 C C . ASN B 1 180 ? 3.355 37.562 9.078 1 92.12 180 ASN B C 1
ATOM 3149 O O . ASN B 1 180 ? 3.623 38.656 9.594 1 92.12 180 ASN B O 1
ATOM 3153 N N . THR B 1 181 ? 3.926 36.5 9.336 1 94.56 181 THR B N 1
ATOM 3154 C CA . THR B 1 181 ? 5.18 36.406 10.078 1 94.56 181 THR B CA 1
ATOM 3155 C C . THR B 1 181 ? 6.188 35.531 9.344 1 94.56 181 THR B C 1
ATOM 3157 O O . THR B 1 181 ? 5.84 34.469 8.852 1 94.56 181 THR B O 1
ATOM 3160 N N . THR B 1 182 ? 7.418 36.031 9.203 1 95.19 182 THR B N 1
ATOM 3161 C CA . THR B 1 182 ? 8.469 35.25 8.562 1 95.19 182 THR B CA 1
ATOM 3162 C C . THR B 1 182 ? 9.656 35.062 9.508 1 95.19 182 THR B C 1
ATOM 3164 O O . THR B 1 182 ? 9.82 35.812 10.469 1 95.19 182 THR B O 1
ATOM 3167 N N . GLY B 1 183 ? 10.406 34.031 9.32 1 96.5 183 GLY B N 1
ATOM 3168 C CA . GLY B 1 183 ? 11.625 33.75 10.062 1 96.5 183 GLY B CA 1
ATOM 3169 C C . GLY B 1 183 ? 12.383 32.562 9.539 1 96.5 183 GLY B C 1
ATOM 3170 O O . GLY B 1 183 ? 11.969 31.938 8.562 1 96.5 183 GLY B O 1
ATOM 3171 N N . THR B 1 184 ? 13.57 32.375 10.133 1 96.94 184 THR B N 1
ATOM 3172 C CA . THR B 1 184 ? 14.359 31.172 9.836 1 96.94 184 THR B CA 1
ATOM 3173 C C . THR B 1 184 ? 14.266 30.172 10.977 1 96.94 184 THR B C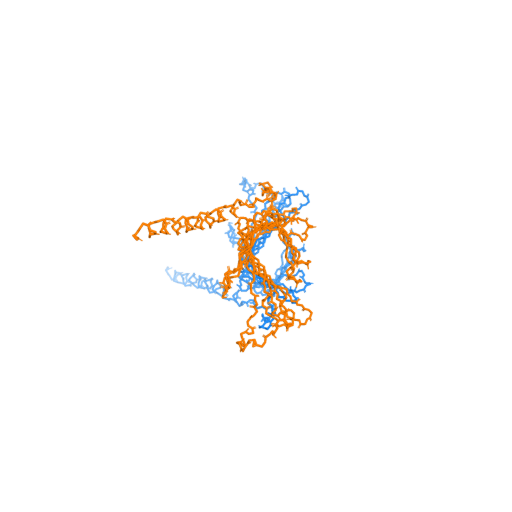 1
ATOM 3175 O O . THR B 1 184 ? 14.562 30.5 12.125 1 96.94 184 THR B O 1
ATOM 3178 N N . GLY B 1 185 ? 13.883 28.953 10.578 1 97.12 185 GLY B N 1
ATOM 3179 C CA . GLY B 1 185 ? 13.664 27.922 11.586 1 97.12 185 GLY B CA 1
ATOM 3180 C C . GLY B 1 185 ? 12.297 28.016 12.25 1 97.12 185 GLY B C 1
ATOM 3181 O O . GLY B 1 185 ? 11.836 29.109 12.578 1 97.12 185 GLY B O 1
ATOM 3182 N N . VAL B 1 186 ? 11.664 26.875 12.383 1 97.56 186 VAL B N 1
ATOM 3183 C CA . VAL B 1 186 ? 10.375 26.812 13.062 1 97.56 186 VAL B CA 1
ATOM 3184 C C . VAL B 1 186 ? 10.32 25.562 13.945 1 97.56 186 VAL B C 1
ATOM 3186 O O . VAL B 1 186 ? 10.891 24.531 13.609 1 97.56 186 VAL B O 1
ATOM 3189 N N . LYS B 1 187 ? 9.711 25.703 15.016 1 98.5 187 LYS B N 1
ATOM 3190 C CA . LYS B 1 187 ? 9.305 24.594 15.883 1 98.5 187 LYS B CA 1
ATOM 3191 C C . LYS B 1 187 ? 7.859 24.75 16.344 1 98.5 187 LYS B C 1
ATOM 3193 O O . LYS B 1 187 ? 7.438 25.859 16.719 1 98.5 187 LYS B O 1
ATOM 3198 N N . GLY B 1 188 ? 7.117 23.609 16.297 1 98.31 188 GLY B N 1
ATOM 3199 C CA . GLY B 1 188 ? 5.73 23.688 16.734 1 98.31 188 GLY B CA 1
ATOM 3200 C C . GLY B 1 188 ? 5.098 22.328 16.953 1 98.31 188 GLY B C 1
ATOM 3201 O O . GLY B 1 188 ? 5.766 21.297 16.812 1 98.31 188 GLY B O 1
ATOM 3202 N N . ASN B 1 189 ? 3.932 22.375 17.375 1 97.81 189 ASN B N 1
ATOM 3203 C CA . ASN B 1 189 ? 3.092 21.203 17.594 1 97.81 189 ASN B CA 1
ATOM 3204 C C . ASN B 1 189 ? 1.676 21.422 17.062 1 97.81 189 ASN B C 1
ATOM 3206 O O . ASN B 1 189 ? 0.987 22.344 17.484 1 97.81 189 ASN B O 1
ATOM 3210 N N . SER B 1 190 ? 1.275 20.5 16.234 1 96.56 190 SER B N 1
ATOM 3211 C CA . SER B 1 190 ? 0.025 20.719 15.508 1 96.56 190 SER B CA 1
ATOM 3212 C C . SER B 1 190 ? -1.182 20.406 16.391 1 96.56 190 SER B C 1
ATOM 3214 O O . SER B 1 190 ? -2.312 20.766 16.047 1 96.56 190 SER B O 1
ATOM 3216 N N . GLU B 1 191 ? -0.935 19.766 17.469 1 93.19 191 GLU B N 1
ATOM 3217 C CA . GLU B 1 191 ? -2.023 19.453 18.391 1 93.19 191 GLU B CA 1
ATOM 3218 C C . GLU B 1 191 ? -2.227 20.594 19.391 1 93.19 191 GLU B C 1
ATOM 3220 O O . GLU B 1 191 ? -3.352 21.062 19.578 1 93.19 191 GLU B O 1
ATOM 3225 N N . THR B 1 192 ? -1.181 21.078 20 1 93.44 192 THR B N 1
ATOM 3226 C CA . THR B 1 192 ? -1.288 22.141 21 1 93.44 192 THR B CA 1
ATOM 3227 C C . THR B 1 192 ? -1.436 23.5 20.328 1 93.44 192 THR B C 1
ATOM 3229 O O . THR B 1 192 ? -1.797 24.484 20.969 1 93.44 192 THR B O 1
ATOM 3232 N N . LYS B 1 193 ? -1.106 23.578 19.125 1 94.31 193 LYS B N 1
ATOM 3233 C CA . LYS B 1 193 ? -1.219 24.797 18.312 1 94.31 193 LYS B CA 1
ATOM 3234 C C . LYS B 1 193 ? -0.175 25.828 18.719 1 94.31 193 LYS B C 1
ATOM 3236 O O . LYS B 1 193 ? -0.406 27.031 18.594 1 94.31 193 LYS B O 1
ATOM 3241 N N . ILE B 1 194 ? 0.868 25.312 19.188 1 95.12 194 ILE B N 1
ATOM 3242 C CA . ILE B 1 194 ? 1.974 26.188 19.547 1 95.12 194 ILE B CA 1
ATOM 3243 C C . ILE B 1 194 ? 3.025 26.188 18.438 1 95.12 194 ILE B C 1
ATOM 3245 O O . ILE B 1 194 ? 3.441 25.125 17.969 1 95.12 194 ILE B O 1
ATOM 3249 N N . ILE B 1 195 ? 3.457 27.359 18 1 96.56 195 ILE B N 1
ATOM 3250 C CA . ILE B 1 195 ? 4.449 27.5 16.938 1 96.56 195 ILE B CA 1
ATOM 3251 C C . ILE B 1 195 ? 5.395 28.656 17.266 1 96.56 195 ILE B C 1
ATOM 3253 O O . ILE B 1 195 ? 4.965 29.719 17.734 1 96.56 195 ILE B O 1
ATOM 3257 N N . GLU B 1 196 ? 6.656 28.406 17.016 1 96.81 196 GLU B N 1
ATOM 3258 C CA . GLU B 1 196 ? 7.684 29.422 17.266 1 96.81 196 GLU B CA 1
ATOM 3259 C C . GLU B 1 196 ? 8.664 29.5 16.094 1 96.81 196 GLU B C 1
ATOM 3261 O O . GLU B 1 196 ? 9.18 28.469 15.648 1 96.81 196 GLU B O 1
ATOM 3266 N N . LEU B 1 197 ? 8.906 30.734 15.672 1 96.88 197 LEU B N 1
ATOM 3267 C CA . LEU B 1 197 ? 10 30.969 14.727 1 96.88 197 LEU B CA 1
ATOM 3268 C C . LEU B 1 197 ? 11.281 31.344 15.461 1 96.88 197 LEU B C 1
ATOM 3270 O O . LEU B 1 197 ? 11.234 32.031 16.5 1 96.88 197 LEU B O 1
ATOM 3274 N N . SER B 1 198 ? 12.398 31.016 14.898 1 95.75 198 SER B N 1
ATOM 3275 C CA . SER B 1 198 ? 13.625 31.031 15.688 1 95.75 198 SER B CA 1
ATOM 3276 C C . SER B 1 198 ? 14.438 32.281 15.43 1 95.75 198 SER B C 1
ATOM 3278 O O . SER B 1 198 ? 14.781 33.031 16.359 1 95.75 198 SER B O 1
ATOM 3280 N N . GLN B 1 199 ? 14.773 32.531 14.258 1 96.12 199 GLN B N 1
ATOM 3281 C CA . GLN B 1 199 ? 15.703 33.625 13.945 1 96.12 199 GLN B CA 1
ATOM 3282 C C . GLN B 1 199 ? 15.102 34.562 12.922 1 96.12 199 GLN B C 1
ATOM 3284 O O . GLN B 1 199 ? 14.32 34.156 12.062 1 96.12 199 GLN B 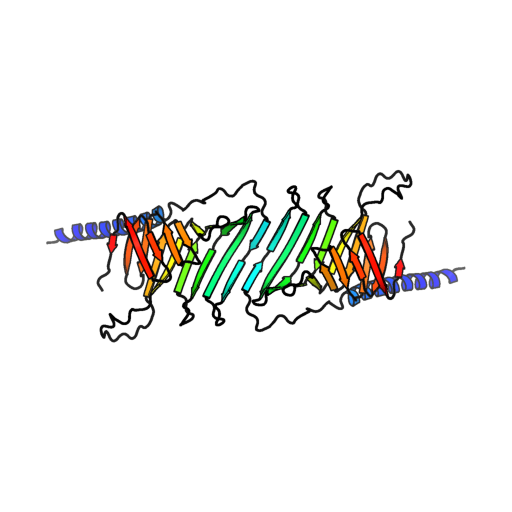O 1
ATOM 3289 N N . ASN B 1 200 ? 15.523 35.906 12.992 1 95.44 200 ASN B N 1
ATOM 3290 C CA . ASN B 1 200 ? 15.18 36.938 12.016 1 95.44 200 ASN B CA 1
ATOM 3291 C C . ASN B 1 200 ? 13.672 37.031 11.797 1 95.44 200 ASN B C 1
ATOM 3293 O O . ASN B 1 200 ? 13.203 37.031 10.664 1 95.44 200 ASN B O 1
ATOM 3297 N N . VAL B 1 201 ? 13.062 37 12.898 1 95.69 201 VAL B N 1
ATOM 3298 C CA . VAL B 1 201 ? 11.609 37 12.844 1 95.69 201 VAL B CA 1
ATOM 3299 C C . VAL B 1 201 ? 11.094 38.406 12.516 1 95.69 201 VAL B C 1
ATOM 3301 O O . VAL B 1 201 ? 11.508 39.375 13.141 1 95.69 201 VAL B O 1
ATOM 3304 N N . ARG B 1 202 ? 10.18 38.5 11.516 1 95.12 202 ARG B N 1
ATOM 3305 C CA . ARG B 1 202 ? 9.508 39.75 11.117 1 95.12 202 ARG B CA 1
ATOM 3306 C C . ARG B 1 202 ? 7.996 39.531 11.016 1 95.12 202 ARG B C 1
ATOM 3308 O O . ARG B 1 202 ? 7.543 38.562 10.391 1 95.12 202 ARG B O 1
ATOM 3315 N N . SER B 1 203 ? 7.289 40.406 11.688 1 92.44 203 SER B N 1
ATOM 3316 C CA . SER B 1 203 ? 5.836 40.281 11.672 1 92.44 203 SER B CA 1
ATOM 3317 C C . SER B 1 203 ? 5.176 41.5 11.047 1 92.44 203 SER B C 1
ATOM 3319 O O . SER B 1 203 ? 5.641 42.625 11.227 1 92.44 203 SER B O 1
ATOM 3321 N N . TYR B 1 204 ? 4.18 41.188 10.273 1 87.31 204 TYR B N 1
ATOM 3322 C CA . TYR B 1 204 ? 3.305 42.219 9.719 1 87.31 204 TYR B CA 1
ATOM 3323 C C . TYR B 1 204 ? 1.854 41.969 10.109 1 87.31 204 TYR B C 1
ATOM 3325 O O . TYR B 1 204 ? 1.289 40.938 9.797 1 87.31 204 TYR B O 1
ATOM 3333 N N . TYR B 1 205 ? 1.314 42.938 10.844 1 82.88 205 TYR B N 1
ATOM 3334 C CA . TYR B 1 205 ? -0.088 42.844 11.234 1 82.88 205 TYR B CA 1
ATOM 3335 C C . TYR B 1 205 ? -0.928 43.906 10.516 1 82.88 205 TYR B C 1
ATOM 3337 O O . TYR B 1 205 ? -0.62 45.094 10.578 1 82.88 205 TYR B O 1
ATOM 3345 N N . ALA B 1 206 ? -1.833 43.406 9.648 1 68.19 206 ALA B N 1
ATOM 3346 C CA . ALA B 1 206 ? -2.711 44.344 8.961 1 68.19 206 ALA B CA 1
ATOM 3347 C C . ALA B 1 206 ? -3.746 44.938 9.914 1 68.19 206 ALA B C 1
ATOM 3349 O O . ALA B 1 206 ? -4.34 44.188 10.719 1 68.19 206 ALA B O 1
ATOM 3350 N N . THR B 1 207 ? -3.594 46.125 10.391 1 59.97 207 THR B N 1
ATOM 3351 C CA . THR B 1 207 ? -4.59 46.812 11.188 1 59.97 207 THR B CA 1
ATOM 3352 C C . THR B 1 207 ? -5.879 47 10.398 1 59.97 207 THR B C 1
ATOM 3354 O O . THR B 1 207 ? -5.848 47.469 9.242 1 59.97 207 THR B O 1
ATOM 3357 N N . SER B 1 208 ? -6.777 46.125 10.672 1 47.88 208 SER B N 1
ATOM 3358 C CA . SER B 1 208 ? -8.062 46.562 10.156 1 47.88 208 SER B CA 1
ATOM 3359 C C . SER B 1 208 ? -8.438 47.938 10.734 1 47.88 208 SER B C 1
ATOM 3361 O O . SER B 1 208 ? -8.062 48.25 11.859 1 47.88 208 SER B O 1
#

pLDDT: mean 81.24, std 20.62, range [26.84, 98.88]

Organism: Francisella tularensis subsp. tularensis (strain SCHU S4 / Schu 4) (NCBI:txid177416)